Protein AF-A0A812QPE8-F1 (afdb_monomer_lite)

InterPro domains:
  IPR000868 Isochorismatase-like domain [PF00857] (102-153)
  IPR002048 EF-hand domain [PF13499] (469-527)
  IPR002048 EF-hand domain [PS50222] (463-498)
  IPR002048 EF-hand domain [PS50222] (499-534)
  IPR002048 EF-hand domain [SM00054] (467-495)
  IPR002048 EF-hand domain [SM00054] (503-531)
  IPR002048 EF-hand domain [cd00051] (467-528)
  IPR011992 EF-hand domain pair [SSF47473] (468-528)
  IPR018247 EF-Hand 1, calcium-binding site [PS00018] (476-488)
  IPR018247 EF-Hand 1, calcium-binding site [PS00018] (512-524)
  IPR036380 Isochorismatase-like superfamily [G3DSA:3.40.50.850] (13-191)
  IPR036380 Isochorismatase-like superfamily [SSF52499] (76-190)

pLDDT: mean 73.06, std 16.5, range [29.86, 97.25]

Radius of gyration: 27.33 Å; chains: 1; bounding box: 61×78×73 Å

Structure (mmCIF, N/CA/C/O backbone):
data_AF-A0A812QPE8-F1
#
_entry.id   AF-A0A812QPE8-F1
#
loop_
_atom_site.group_PDB
_atom_site.id
_atom_site.type_symbol
_atom_site.label_atom_id
_atom_site.label_alt_id
_atom_site.label_comp_id
_atom_site.label_asym_id
_atom_site.label_entity_id
_atom_site.label_seq_id
_atom_site.pdbx_PDB_ins_code
_atom_site.Cartn_x
_atom_site.Cartn_y
_atom_site.Cartn_z
_atom_site.occupancy
_atom_site.B_iso_or_equiv
_atom_site.auth_seq_id
_atom_site.auth_comp_id
_atom_site.auth_asym_id
_atom_site.auth_atom_id
_atom_site.pdbx_PDB_model_num
ATOM 1 N N . MET A 1 1 ? -19.738 13.451 4.441 1.00 31.73 1 MET A N 1
ATOM 2 C CA . MET A 1 1 ? -18.990 12.247 4.008 1.00 31.73 1 MET A CA 1
ATOM 3 C C . MET A 1 1 ? -19.493 11.070 4.833 1.00 31.73 1 MET A C 1
ATOM 5 O O . MET A 1 1 ? -19.697 11.268 6.021 1.00 31.73 1 MET A O 1
ATOM 9 N N . GLY A 1 2 ? -19.751 9.904 4.233 1.00 41.72 2 GLY A N 1
ATOM 10 C CA . GLY A 1 2 ? -20.103 8.690 4.986 1.00 41.72 2 GLY A CA 1
ATOM 11 C C . GLY A 1 2 ? -18.862 8.033 5.598 1.00 41.72 2 GLY A C 1
ATOM 12 O O . GLY A 1 2 ? -17.766 8.157 5.050 1.00 41.72 2 GLY A O 1
ATOM 13 N N . SER A 1 3 ? -19.020 7.370 6.741 1.00 57.75 3 SER A N 1
ATOM 14 C CA . SER A 1 3 ? -17.972 6.574 7.385 1.00 57.75 3 SER A CA 1
ATOM 15 C C . SER A 1 3 ? -17.759 5.267 6.615 1.00 57.75 3 SER A C 1
ATOM 17 O O . SER A 1 3 ? -18.631 4.403 6.630 1.00 57.75 3 SER A O 1
ATOM 19 N N . PHE A 1 4 ? -16.612 5.109 5.953 1.00 65.38 4 PHE A N 1
ATOM 20 C CA . PHE A 1 4 ? -16.235 3.837 5.327 1.00 65.38 4 PHE A CA 1
ATOM 21 C C . PHE A 1 4 ? -15.547 2.934 6.352 1.00 65.38 4 PHE A C 1
ATOM 23 O O . PHE A 1 4 ? -14.634 3.376 7.056 1.00 65.38 4 PHE A O 1
ATOM 30 N N . PHE A 1 5 ? -15.954 1.669 6.421 1.00 69.00 5 PHE A N 1
ATOM 31 C CA . PHE A 1 5 ? -15.230 0.666 7.189 1.00 69.00 5 PHE A CA 1
ATOM 32 C C . PHE A 1 5 ? -13.876 0.359 6.553 1.00 69.00 5 PHE A C 1
ATOM 34 O O . PHE A 1 5 ? -13.670 0.483 5.346 1.00 69.00 5 PHE A O 1
ATOM 41 N N . TYR A 1 6 ? -12.951 -0.108 7.387 1.00 66.12 6 TYR A N 1
ATOM 42 C CA . TYR A 1 6 ? -11.763 -0.794 6.902 1.00 66.12 6 TYR A CA 1
ATOM 43 C C . TYR A 1 6 ? -12.184 -2.032 6.091 1.00 66.12 6 TYR A C 1
ATOM 45 O O . TYR A 1 6 ? -12.990 -2.827 6.567 1.00 66.12 6 TYR A O 1
ATOM 53 N N . GLU A 1 7 ? -11.660 -2.199 4.875 1.00 66.38 7 GLU A N 1
ATOM 54 C CA . GLU A 1 7 ? -12.183 -3.177 3.903 1.00 66.38 7 GLU A CA 1
ATOM 55 C C . GLU A 1 7 ? -12.268 -4.629 4.424 1.00 66.38 7 GLU A C 1
ATOM 57 O O . GLU A 1 7 ? -13.293 -5.279 4.204 1.00 66.38 7 GLU A O 1
ATOM 62 N N . PRO A 1 8 ? -11.285 -5.156 5.184 1.00 65.88 8 PRO A N 1
ATOM 63 C CA . PRO A 1 8 ? -11.426 -6.462 5.831 1.00 65.88 8 PRO A CA 1
ATOM 64 C C . PRO A 1 8 ? -12.621 -6.557 6.788 1.00 65.88 8 PRO A C 1
ATOM 66 O O . PRO A 1 8 ? -13.327 -7.563 6.784 1.00 65.88 8 PRO A O 1
ATOM 69 N N . ILE A 1 9 ? -12.898 -5.502 7.561 1.00 75.31 9 ILE A N 1
ATOM 70 C CA . ILE A 1 9 ? -14.067 -5.430 8.448 1.00 75.31 9 ILE A CA 1
ATOM 71 C C . ILE A 1 9 ? -15.348 -5.388 7.615 1.00 75.31 9 ILE A C 1
ATOM 73 O O . ILE A 1 9 ? -16.274 -6.147 7.895 1.00 75.31 9 ILE A O 1
ATOM 77 N N . ALA A 1 10 ? -15.382 -4.572 6.556 1.00 73.12 10 ALA A N 1
ATOM 78 C CA . ALA A 1 10 ? -16.519 -4.500 5.640 1.00 73.12 10 ALA A CA 1
ATOM 79 C C . ALA A 1 10 ? -16.826 -5.871 5.014 1.00 73.12 10 ALA A C 1
ATOM 81 O O . ALA A 1 10 ? -17.974 -6.309 5.012 1.00 73.12 10 ALA A O 1
ATOM 82 N N . THR A 1 11 ? -15.791 -6.590 4.574 1.00 69.69 11 THR A N 1
ATOM 83 C CA . THR A 1 11 ? -15.897 -7.935 3.989 1.00 69.69 11 THR A CA 1
ATOM 84 C C . THR A 1 11 ? -16.427 -8.953 5.003 1.00 69.69 11 THR A C 1
ATOM 86 O O . THR A 1 11 ? -17.322 -9.745 4.691 1.00 69.69 11 THR A O 1
ATOM 89 N N . CYS A 1 12 ? -15.916 -8.933 6.240 1.00 75.31 12 CYS A N 1
ATOM 90 C CA . CYS A 1 12 ? -16.421 -9.782 7.321 1.00 75.31 12 CYS A CA 1
ATOM 91 C C . CYS A 1 12 ? -17.899 -9.494 7.607 1.00 75.31 12 CYS A C 1
ATOM 93 O O . CYS A 1 12 ? -18.705 -10.420 7.663 1.00 75.31 12 CYS A O 1
ATOM 95 N N . ILE A 1 13 ? -18.272 -8.220 7.722 1.00 77.44 13 ILE A N 1
ATOM 96 C CA . ILE A 1 13 ? -19.653 -7.783 7.946 1.00 77.44 13 ILE A CA 1
ATOM 97 C C . ILE A 1 13 ? -20.572 -8.230 6.802 1.00 77.44 13 ILE A C 1
ATOM 99 O O . ILE A 1 13 ? -21.637 -8.790 7.051 1.00 77.44 13 ILE A O 1
ATOM 103 N N . GLN A 1 14 ? -20.165 -8.030 5.548 1.00 78.19 14 GLN A N 1
ATOM 104 C CA . GLN A 1 14 ? -20.921 -8.471 4.374 1.00 78.19 14 GLN A CA 1
ATOM 105 C C . GLN A 1 14 ? -21.141 -9.982 4.381 1.00 78.19 14 GLN A C 1
ATOM 107 O O . GLN A 1 14 ? -22.241 -10.443 4.089 1.00 78.19 14 GLN A O 1
ATOM 112 N N . THR A 1 15 ? -20.119 -10.746 4.768 1.00 76.06 15 THR A N 1
ATOM 113 C CA . THR A 1 15 ? -20.220 -12.202 4.914 1.00 76.06 15 THR A CA 1
ATOM 114 C C . THR A 1 15 ? -21.250 -12.566 5.987 1.00 76.06 15 THR A C 1
ATOM 116 O O . THR A 1 15 ? -22.116 -13.407 5.746 1.00 76.06 15 THR A O 1
ATOM 119 N N . LEU A 1 16 ? -21.210 -11.889 7.139 1.00 75.88 16 LEU A N 1
ATOM 120 C CA . LEU A 1 16 ? -22.122 -12.099 8.270 1.00 75.88 16 LEU A CA 1
ATOM 121 C C . LEU A 1 16 ? -23.575 -11.678 7.985 1.00 75.88 16 LEU A C 1
ATOM 123 O O . LEU A 1 16 ? -24.484 -12.244 8.588 1.00 75.88 16 LEU A O 1
ATOM 127 N N . TYR A 1 17 ? -23.802 -10.719 7.082 1.00 75.69 17 TYR A N 1
ATOM 128 C CA . TYR A 1 17 ? -25.138 -10.246 6.687 1.00 75.69 17 TYR A CA 1
ATOM 129 C C . TYR A 1 17 ? -25.622 -10.764 5.324 1.00 75.69 17 TYR A C 1
ATOM 131 O O . TYR A 1 17 ? -26.704 -10.371 4.877 1.00 75.69 17 TYR A O 1
ATOM 139 N N . SER A 1 18 ? -24.848 -11.620 4.651 1.00 74.25 18 SER A N 1
ATOM 140 C CA . SER A 1 18 ? -25.260 -12.233 3.384 1.00 74.25 18 SER A CA 1
ATOM 141 C C . SER A 1 18 ? -26.537 -13.069 3.563 1.00 74.25 18 SER A C 1
ATOM 143 O O . SER A 1 18 ? -26.845 -13.514 4.667 1.00 74.25 18 SER A O 1
ATOM 145 N N . GLY A 1 19 ? -27.329 -13.228 2.496 1.00 64.06 19 GLY A N 1
ATOM 146 C CA . GLY A 1 19 ? -28.709 -13.739 2.571 1.00 64.06 19 GLY A CA 1
ATOM 147 C C . GLY A 1 19 ? -28.874 -15.078 3.299 1.00 64.06 19 GLY A C 1
ATOM 148 O O . GLY A 1 19 ? -29.858 -15.246 4.015 1.00 64.06 19 GLY A O 1
ATOM 149 N N . ASP A 1 20 ? -27.876 -15.958 3.194 1.00 67.50 20 ASP A N 1
ATOM 150 C CA . ASP A 1 20 ? -27.860 -17.289 3.814 1.00 67.50 20 ASP A CA 1
ATOM 151 C C . ASP A 1 20 ? -26.994 -17.350 5.090 1.00 67.50 20 ASP A C 1
ATOM 153 O O . ASP A 1 20 ? -26.678 -18.432 5.589 1.00 67.50 20 ASP A O 1
ATOM 157 N N . ALA A 1 21 ? -26.559 -16.203 5.623 1.00 67.44 21 ALA A N 1
ATOM 158 C CA . ALA A 1 21 ? -25.632 -16.160 6.745 1.00 67.44 21 ALA A CA 1
ATOM 159 C C . ALA A 1 21 ? -26.309 -16.606 8.059 1.00 67.44 21 ALA A C 1
ATOM 161 O O . ALA A 1 21 ? -27.240 -15.948 8.536 1.00 67.44 21 ALA A O 1
ATOM 162 N N . PRO A 1 22 ? -25.797 -17.655 8.731 1.00 66.38 22 PRO A N 1
ATOM 163 C CA . PRO A 1 22 ? -26.442 -18.238 9.913 1.00 66.38 22 PRO A CA 1
ATOM 164 C C . PRO A 1 22 ? -26.480 -17.322 11.150 1.00 66.38 22 PRO A C 1
ATOM 166 O O . PRO A 1 22 ? -27.176 -17.620 12.120 1.00 66.38 22 PRO A O 1
ATOM 169 N N . TYR A 1 23 ? -25.743 -16.207 11.134 1.00 70.62 23 TYR A N 1
ATOM 170 C CA . TYR A 1 23 ? -25.590 -15.295 12.275 1.00 70.62 23 TYR A CA 1
ATOM 171 C C . TYR A 1 23 ? -26.114 -13.883 12.002 1.00 70.62 23 TYR A C 1
ATOM 173 O O . TYR A 1 23 ? -25.868 -12.986 12.806 1.00 70.62 23 TYR A O 1
ATOM 181 N N . ARG A 1 24 ? -26.854 -13.679 10.905 1.00 70.56 24 ARG A N 1
ATOM 182 C CA . ARG A 1 24 ? -27.363 -12.366 10.479 1.00 70.56 24 ARG A CA 1
ATOM 183 C C . ARG A 1 24 ? -28.093 -11.604 11.592 1.00 70.56 24 ARG A C 1
ATOM 185 O O . ARG A 1 24 ? -27.892 -10.404 11.756 1.00 70.56 24 ARG A O 1
ATOM 192 N N . ASP A 1 25 ? -28.902 -12.304 12.384 1.00 72.44 25 ASP A N 1
ATOM 193 C CA . ASP A 1 25 ? -29.672 -11.708 13.485 1.00 72.44 25 ASP A CA 1
ATOM 194 C C . ASP A 1 25 ? -28.896 -11.625 14.810 1.00 72.44 25 ASP A C 1
ATOM 196 O O . ASP A 1 25 ? -29.347 -10.980 15.756 1.00 72.44 25 ASP A O 1
ATOM 200 N N . GLN A 1 26 ? -27.717 -12.250 14.878 1.00 72.75 26 GLN A N 1
ATOM 201 C CA . GLN A 1 26 ? -26.862 -12.326 16.069 1.00 72.75 26 GLN A CA 1
ATOM 202 C C . GLN A 1 26 ? -25.726 -11.294 16.063 1.00 72.75 26 GLN A C 1
ATOM 204 O O . GLN A 1 26 ? -25.024 -11.149 17.062 1.00 72.75 26 GLN A O 1
ATOM 209 N N . VAL A 1 27 ? -25.524 -10.592 14.947 1.00 76.69 27 VAL A N 1
ATOM 210 C CA . VAL A 1 27 ? -24.497 -9.558 14.789 1.00 76.69 27 VAL A CA 1
ATOM 211 C C . VAL A 1 27 ? -25.180 -8.203 14.697 1.00 76.69 27 VAL A C 1
ATOM 213 O O . VAL A 1 27 ? -26.180 -8.056 13.994 1.00 76.69 27 VAL A O 1
ATOM 216 N N . LYS A 1 28 ? -24.643 -7.216 15.420 1.00 76.81 28 LYS A N 1
ATOM 217 C CA . LYS A 1 28 ? -25.043 -5.811 15.316 1.00 76.81 28 LYS A CA 1
ATOM 218 C C . LYS A 1 28 ? -23.824 -4.911 15.313 1.00 76.81 28 LYS A C 1
ATOM 220 O O . LYS A 1 28 ? -22.823 -5.196 15.967 1.00 76.81 28 LYS A O 1
ATOM 225 N N . ILE A 1 29 ? -23.943 -3.830 14.554 1.00 77.81 29 ILE A N 1
ATOM 226 C CA . ILE A 1 29 ? -22.917 -2.807 14.420 1.00 77.81 29 ILE A CA 1
ATOM 227 C C . ILE A 1 29 ? -23.376 -1.587 15.192 1.00 77.81 29 ILE A C 1
ATOM 229 O O . ILE A 1 29 ? -24.467 -1.070 14.964 1.00 77.81 29 ILE A O 1
ATOM 233 N N . ALA A 1 30 ? -22.502 -1.148 16.082 1.00 75.56 30 ALA A N 1
ATOM 234 C CA . ALA A 1 30 ? -22.674 0.022 16.908 1.00 75.56 30 ALA A CA 1
ATOM 235 C C . ALA A 1 30 ? -21.594 1.032 16.535 1.00 75.56 30 ALA A C 1
ATOM 237 O O . ALA A 1 30 ? -20.405 0.711 16.589 1.00 75.56 30 ALA A O 1
ATOM 238 N N . PHE A 1 31 ? -21.996 2.250 16.197 1.00 74.25 31 PHE A N 1
ATOM 239 C CA . PHE A 1 31 ? -21.082 3.378 16.114 1.00 74.25 31 PHE A CA 1
ATOM 240 C C . PHE A 1 31 ? -21.168 4.210 17.383 1.00 74.25 31 PHE A C 1
ATOM 242 O O . PHE A 1 31 ? -22.233 4.362 17.985 1.00 74.25 31 PHE A O 1
ATOM 249 N N . LYS A 1 32 ? -20.025 4.771 17.766 1.00 72.69 32 LYS A N 1
ATOM 250 C CA . LYS A 1 32 ? -19.927 5.731 18.853 1.00 72.69 32 LYS A CA 1
ATOM 251 C C . LYS A 1 32 ? -19.992 7.148 18.276 1.00 72.69 32 LYS A C 1
ATOM 253 O O . LYS A 1 32 ? -19.120 7.520 17.494 1.00 72.69 32 LYS A O 1
ATOM 258 N N . GLY A 1 33 ? -21.004 7.924 18.662 1.00 63.94 33 GLY A N 1
ATOM 259 C CA . GLY A 1 33 ? -21.021 9.377 18.452 1.00 63.94 33 GLY A CA 1
ATOM 260 C C . GLY A 1 33 ? -20.259 10.131 19.549 1.00 63.94 33 GLY A C 1
ATOM 261 O O . GLY A 1 33 ? -20.003 9.571 20.610 1.00 63.94 33 GLY A O 1
ATOM 262 N N . PHE A 1 34 ? -19.925 11.399 19.318 1.00 61.34 34 PHE A N 1
ATOM 263 C CA . PHE A 1 34 ? -19.435 12.319 20.353 1.00 61.34 34 PHE A CA 1
ATOM 264 C C . PHE A 1 34 ? -20.413 13.486 20.481 1.00 61.34 34 PHE A C 1
ATOM 266 O O . PHE A 1 34 ? -21.035 13.868 19.488 1.00 61.34 34 PHE A O 1
ATOM 273 N N . HIS A 1 35 ? -20.544 14.028 21.689 1.00 58.78 35 HIS A N 1
ATOM 274 C CA . HIS A 1 35 ? -21.225 15.298 21.920 1.00 58.78 35 HIS A CA 1
ATOM 275 C C . HIS A 1 35 ? -20.173 16.401 22.011 1.00 58.78 35 HIS A C 1
ATOM 277 O O . HIS A 1 35 ? -19.101 16.162 22.561 1.00 58.78 35 HIS A O 1
ATOM 283 N N . GLU A 1 36 ? -20.477 17.586 21.489 1.00 57.19 36 GLU A N 1
ATOM 284 C CA . GLU A 1 36 ? -19.547 18.723 21.468 1.00 57.19 36 GLU A CA 1
ATOM 285 C C . GLU A 1 36 ? -19.144 19.201 22.871 1.00 57.19 36 GLU A C 1
ATOM 287 O O . GLU A 1 36 ? -17.994 19.564 23.086 1.00 57.19 36 GLU A O 1
ATOM 292 N N . ASP A 1 37 ? -20.048 19.076 23.843 1.00 53.53 37 ASP A N 1
ATOM 293 C CA . ASP A 1 37 ? -19.798 19.481 25.235 1.00 53.53 37 ASP A CA 1
ATOM 294 C C . ASP A 1 37 ? -19.241 18.372 26.154 1.00 53.53 37 ASP A C 1
ATOM 296 O O . ASP A 1 37 ? -19.155 18.573 27.368 1.00 53.53 37 ASP A O 1
ATOM 300 N N . VAL A 1 38 ? -18.923 17.173 25.633 1.00 57.66 38 VAL A N 1
ATOM 301 C CA . VAL A 1 38 ? -18.543 16.013 26.470 1.00 57.66 38 VAL A CA 1
ATOM 302 C C . VAL A 1 38 ? -17.314 15.266 25.949 1.00 57.66 38 VAL A C 1
ATOM 304 O O . VAL A 1 38 ? -17.390 14.507 24.979 1.00 57.66 38 VAL A O 1
ATOM 307 N N . ASP A 1 39 ? -16.219 15.343 26.708 1.00 57.06 39 ASP A N 1
ATOM 308 C CA . ASP A 1 39 ? -15.014 14.538 26.494 1.00 57.06 39 ASP A CA 1
ATOM 309 C C . ASP A 1 39 ? -15.201 13.096 26.998 1.00 57.06 39 ASP A C 1
ATOM 311 O O . ASP A 1 39 ? -15.055 12.784 28.181 1.00 57.06 39 ASP A O 1
ATOM 315 N N . SER A 1 40 ? -15.517 12.174 26.085 1.00 63.84 40 SER A N 1
ATOM 316 C CA . SER A 1 40 ? -15.690 10.747 26.390 1.00 63.84 40 SER A CA 1
ATOM 317 C C . SER A 1 40 ? -14.908 9.878 25.409 1.00 63.84 40 SER A C 1
ATOM 319 O O . SER A 1 40 ? -15.214 9.864 24.219 1.00 63.84 40 SER A O 1
ATOM 321 N N . PHE A 1 41 ? -13.949 9.075 25.889 1.00 71.69 41 PHE A N 1
ATOM 322 C CA . PHE A 1 41 ? -13.137 8.179 25.043 1.00 71.69 41 PHE A CA 1
ATOM 323 C C . PHE A 1 41 ? -13.689 6.742 24.980 1.00 71.69 41 PHE A C 1
ATOM 325 O O . PHE A 1 41 ? -13.834 6.194 23.886 1.00 71.69 41 PHE A O 1
ATOM 332 N N . GLY A 1 42 ? -14.157 6.164 26.090 1.00 74.25 42 GLY A N 1
ATOM 333 C CA . GLY A 1 42 ? -14.845 4.860 26.114 1.00 74.25 42 GLY A CA 1
ATOM 334 C C . GLY A 1 42 ? -16.326 4.883 25.687 1.00 74.25 42 GLY A C 1
ATOM 335 O O . GLY A 1 42 ? -16.985 5.916 25.750 1.00 74.25 42 GLY A O 1
ATOM 336 N N . SER A 1 43 ? -16.865 3.738 25.248 1.00 76.12 43 SER A N 1
ATOM 337 C CA . SER A 1 43 ? -18.308 3.545 24.951 1.00 76.12 43 SER A CA 1
ATOM 338 C C . SER A 1 43 ? -19.100 2.934 26.120 1.00 76.12 43 SER A C 1
ATOM 340 O O . SER A 1 43 ? -20.322 2.817 26.051 1.00 76.12 43 SER A O 1
ATOM 342 N N . PHE A 1 44 ? -18.405 2.535 27.189 1.00 77.69 44 PHE A N 1
ATOM 343 C CA . PHE A 1 44 ? -18.973 2.067 28.458 1.00 77.69 44 PHE A CA 1
ATOM 344 C C . PHE A 1 44 ? -18.508 2.984 29.595 1.00 77.69 44 PHE A C 1
ATOM 346 O O . PHE A 1 44 ? -17.452 3.609 29.475 1.00 77.69 44 PHE A O 1
ATOM 353 N N . GLY A 1 45 ? -19.278 3.030 30.687 1.00 71.38 45 GLY A N 1
ATOM 354 C CA . GLY A 1 45 ? -18.970 3.830 31.879 1.00 71.38 45 GLY A CA 1
ATOM 355 C C . GLY A 1 45 ? -17.626 3.480 32.528 1.00 71.38 45 GLY A C 1
ATOM 356 O O . GLY A 1 45 ? -17.206 2.323 32.496 1.00 71.38 45 GLY A O 1
ATOM 357 N N . TYR A 1 46 ? -16.968 4.480 33.120 1.00 71.50 46 TYR A N 1
ATOM 358 C CA . TYR A 1 46 ? -15.708 4.303 33.850 1.00 71.50 46 TYR A CA 1
ATOM 359 C C . TYR A 1 46 ? -16.022 3.897 35.301 1.00 71.50 46 TYR A C 1
ATOM 361 O O . TYR A 1 46 ? -16.907 4.496 35.912 1.00 71.50 46 TYR A O 1
ATOM 369 N N . PRO A 1 47 ? -15.342 2.880 35.858 1.00 62.28 47 PRO A N 1
ATOM 370 C CA . PRO A 1 47 ? -15.686 2.313 37.165 1.00 62.28 47 PRO A CA 1
ATOM 371 C C . PRO A 1 47 ? -15.270 3.173 38.373 1.00 62.28 47 PRO A C 1
ATOM 373 O O . PRO A 1 47 ? -15.948 3.112 39.395 1.00 62.28 47 PRO A O 1
ATOM 376 N N . ASP A 1 48 ? -14.195 3.966 38.262 1.00 56.62 48 ASP A N 1
ATOM 377 C CA . ASP A 1 48 ? -13.488 4.555 39.416 1.00 56.62 48 ASP A CA 1
ATOM 378 C C . ASP A 1 48 ? -13.513 6.096 39.478 1.00 56.62 48 ASP A C 1
ATOM 380 O O . ASP A 1 48 ? -12.735 6.691 40.220 1.00 56.62 48 ASP A O 1
ATOM 384 N N . GLU A 1 49 ? -14.374 6.778 38.716 1.00 53.09 49 GLU A N 1
ATOM 385 C CA . GLU A 1 49 ? -14.450 8.247 38.763 1.00 53.09 49 GLU A CA 1
ATOM 386 C C . GLU A 1 49 ? -15.576 8.704 39.716 1.00 53.09 49 GLU A C 1
ATOM 388 O O . GLU A 1 49 ? -16.761 8.559 39.390 1.00 53.09 49 GLU A O 1
ATOM 393 N N . PRO A 1 50 ? -15.248 9.231 40.920 1.00 44.94 50 PRO A N 1
ATOM 394 C CA . PRO A 1 50 ? -16.240 9.768 41.836 1.00 44.94 50 PRO A CA 1
ATOM 395 C C . PRO A 1 50 ? -16.783 11.061 41.236 1.00 44.94 50 PRO A C 1
ATOM 397 O O . PRO A 1 50 ? -16.158 12.111 41.310 1.00 44.94 50 PRO A O 1
ATOM 400 N N . SER A 1 51 ? -17.985 10.969 40.672 1.00 45.09 51 SER A N 1
ATOM 401 C CA . SER A 1 51 ? -18.733 12.040 40.014 1.00 45.09 51 SER A CA 1
ATOM 402 C C . SER A 1 51 ? -18.068 12.594 38.738 1.00 45.09 51 SER A C 1
ATOM 404 O O . SER A 1 51 ? -16.961 13.111 38.708 1.00 45.09 51 SER A O 1
ATOM 406 N N . SER A 1 52 ? -18.821 12.472 37.657 1.00 46.84 52 SER A N 1
ATOM 407 C CA . SER A 1 52 ? -18.539 12.707 36.241 1.00 46.84 52 SER A CA 1
ATOM 408 C C . SER A 1 52 ? -18.200 14.156 35.823 1.00 46.84 52 SER A C 1
ATOM 410 O O . SER A 1 52 ? -18.500 14.531 34.693 1.00 46.84 52 SER A O 1
ATOM 412 N N . TRP A 1 53 ? -17.634 14.999 36.698 1.00 43.69 53 TRP A N 1
ATOM 413 C CA . TRP A 1 53 ? -17.590 16.463 36.505 1.00 43.69 53 TRP A CA 1
ATOM 414 C C . TRP A 1 53 ? -16.213 17.068 36.193 1.00 43.69 53 TRP A C 1
ATOM 416 O O . TRP A 1 53 ? -16.170 18.080 35.504 1.00 43.69 53 TRP A O 1
ATOM 426 N N . GLU A 1 54 ? -15.088 16.479 36.616 1.00 42.41 54 GLU A N 1
ATOM 427 C CA . GLU A 1 54 ? -13.762 17.118 36.437 1.00 42.41 54 GLU A CA 1
ATOM 428 C C . GLU A 1 54 ? -13.288 17.203 34.971 1.00 42.41 54 GLU A C 1
ATOM 430 O O . GLU A 1 54 ? -12.372 17.965 34.668 1.00 42.41 54 GLU A O 1
ATOM 435 N N . ARG A 1 55 ? -13.918 16.464 34.043 1.00 43.94 55 ARG A N 1
ATOM 436 C CA . ARG A 1 55 ? -13.618 16.512 32.595 1.00 43.94 55 ARG A CA 1
ATOM 437 C C . ARG A 1 55 ? -14.665 17.245 31.741 1.00 43.94 55 ARG A C 1
ATOM 439 O O . ARG A 1 55 ? -14.474 17.357 30.538 1.00 43.94 55 ARG A O 1
ATOM 446 N N . LEU A 1 56 ? -15.757 17.746 32.326 1.00 46.38 56 LEU A N 1
ATOM 447 C CA . LEU A 1 56 ? -16.781 18.533 31.621 1.00 46.38 56 LEU A CA 1
ATOM 448 C C . LEU A 1 56 ? -16.479 20.027 31.798 1.00 46.38 56 LEU A C 1
ATOM 450 O O . LEU A 1 56 ? -17.064 20.684 32.652 1.00 46.38 56 LEU A O 1
ATOM 454 N N . SER A 1 57 ? -15.540 20.580 31.032 1.00 43.03 57 SER A N 1
ATOM 455 C CA . SER A 1 57 ? -15.103 21.975 31.217 1.00 43.03 57 SER A CA 1
ATOM 456 C C . SER A 1 57 ? -15.992 23.038 30.558 1.00 43.03 57 SER A C 1
ATOM 458 O O . SER A 1 57 ? -15.634 24.213 30.614 1.00 43.03 57 SER A O 1
ATOM 460 N N . HIS A 1 58 ? -17.114 22.673 29.922 1.00 44.09 58 HIS A N 1
ATOM 461 C CA . HIS A 1 58 ? -17.888 23.614 29.092 1.00 44.09 58 HIS A CA 1
ATOM 462 C C . HIS A 1 58 ? -19.359 23.829 29.482 1.00 44.09 58 HIS A C 1
ATOM 464 O O . HIS A 1 58 ? -19.969 24.762 28.969 1.00 44.09 58 HIS A O 1
ATOM 470 N N . ALA A 1 59 ? -19.932 23.053 30.407 1.00 43.19 59 ALA A N 1
ATOM 471 C CA . ALA A 1 59 ? -21.307 23.284 30.861 1.00 43.19 59 ALA A CA 1
ATOM 472 C C . ALA A 1 59 ? -21.319 24.161 32.125 1.00 43.19 59 ALA A C 1
ATOM 474 O O . ALA A 1 59 ? -20.885 23.722 33.189 1.00 43.19 59 ALA A O 1
ATOM 475 N N . GLU A 1 60 ? -21.820 25.395 32.015 1.00 44.44 60 GLU A N 1
ATOM 476 C CA . GLU A 1 60 ? -21.820 26.367 33.121 1.00 44.44 60 GLU A CA 1
ATOM 477 C C . GLU A 1 60 ? -22.825 26.047 34.248 1.00 44.44 60 GLU A C 1
ATOM 479 O O . GLU A 1 60 ? -22.644 26.555 35.354 1.00 44.44 60 GLU A O 1
ATOM 484 N N . GLU A 1 61 ? -23.832 25.175 34.054 1.00 44.44 61 GLU A N 1
ATOM 485 C CA . GLU A 1 61 ? -24.816 24.876 35.112 1.00 44.44 61 GLU A CA 1
ATOM 486 C C . GLU A 1 61 ? -25.217 23.385 35.292 1.00 44.44 61 GLU A C 1
ATOM 488 O O . GLU A 1 61 ? -25.581 22.704 34.332 1.00 44.44 61 GLU A O 1
ATOM 493 N N . PRO A 1 62 ? -25.286 22.869 36.545 1.00 40.28 62 PRO A N 1
ATOM 494 C CA . PRO A 1 62 ? -25.608 21.462 36.859 1.00 40.28 62 PRO A CA 1
ATOM 495 C C . PRO A 1 62 ? -27.036 20.977 36.532 1.00 40.28 62 PRO A C 1
ATOM 497 O O . PRO A 1 62 ? -27.303 19.770 36.616 1.00 40.28 62 PRO A O 1
ATOM 500 N N . ASN A 1 63 ? -27.971 21.891 36.240 1.00 41.47 63 ASN A N 1
ATOM 501 C CA . ASN A 1 63 ? -29.415 21.616 36.213 1.00 41.47 63 ASN A CA 1
ATOM 502 C C . ASN A 1 63 ? -30.057 21.606 34.817 1.00 41.47 63 ASN A C 1
ATOM 504 O O . ASN A 1 63 ? -31.208 21.180 34.694 1.00 41.47 63 ASN A O 1
ATOM 508 N N . GLU A 1 64 ? -29.329 21.927 33.749 1.00 45.66 64 GLU A N 1
ATOM 509 C CA . GLU A 1 64 ? -29.798 21.727 32.370 1.00 45.66 64 GLU A CA 1
ATOM 510 C C . GLU A 1 64 ? -29.484 20.312 31.863 1.00 45.66 64 GLU A C 1
ATOM 512 O O . GLU A 1 64 ? -29.000 20.093 30.757 1.00 45.66 64 GLU A O 1
ATOM 517 N N . ARG A 1 65 ? -29.817 19.291 32.664 1.00 53.22 65 ARG A N 1
ATOM 518 C CA . ARG A 1 65 ? -29.746 17.872 32.263 1.00 53.22 65 ARG A CA 1
ATOM 519 C C . ARG A 1 65 ? -30.843 17.527 31.252 1.00 53.22 65 ARG A C 1
ATOM 521 O O . ARG A 1 65 ? -31.577 16.561 31.454 1.00 53.22 65 ARG A O 1
ATOM 528 N N . LYS A 1 66 ? -31.064 18.365 30.241 1.00 48.16 66 LYS A N 1
ATOM 529 C CA . LYS A 1 66 ? -32.175 18.283 29.298 1.00 48.16 66 LYS A CA 1
ATOM 530 C C . LYS A 1 66 ? -31.778 18.837 27.931 1.00 48.16 66 LYS A C 1
ATOM 532 O O . LYS A 1 66 ? -32.012 20.005 27.658 1.00 48.16 66 LYS A O 1
ATOM 537 N N . LEU A 1 67 ? -31.331 17.976 27.018 1.00 42.38 67 LEU A N 1
ATOM 538 C CA . LEU A 1 67 ? -31.319 18.327 25.594 1.00 42.38 67 LEU A CA 1
ATOM 539 C C . LEU A 1 67 ? -32.762 18.232 25.076 1.00 42.38 67 LEU A C 1
ATOM 541 O O . LEU A 1 67 ? -33.357 17.151 25.108 1.00 42.38 67 LEU A O 1
ATOM 545 N N . HIS A 1 68 ? -33.369 19.357 24.684 1.00 45.78 68 HIS A N 1
ATOM 546 C CA . HIS A 1 68 ? -34.789 19.430 24.292 1.00 45.78 68 HIS A CA 1
ATOM 547 C C . HIS A 1 68 ? -35.757 18.765 25.296 1.00 45.78 68 HIS A C 1
ATOM 549 O O . HIS A 1 68 ? -36.745 18.143 24.907 1.00 45.78 68 HIS A O 1
ATOM 555 N N . GLY A 1 69 ? -35.471 18.858 26.599 1.00 44.25 69 GLY A N 1
ATOM 556 C CA . GLY A 1 69 ? -36.330 18.294 27.646 1.00 44.25 69 GLY A CA 1
ATOM 557 C C . GLY A 1 69 ? -35.920 16.920 28.201 1.00 44.25 69 GLY A C 1
ATOM 558 O O . GLY A 1 69 ? -36.615 16.429 29.093 1.00 44.25 69 GLY A O 1
ATOM 559 N N . TYR A 1 70 ? -34.815 16.310 27.743 1.00 44.69 70 TYR A N 1
ATOM 560 C CA . TYR A 1 70 ? -34.469 14.910 28.058 1.00 44.69 70 TYR A CA 1
ATOM 561 C C . TYR A 1 70 ? -33.089 14.688 28.701 1.00 44.69 70 TYR A C 1
ATOM 563 O O . TYR A 1 70 ? -32.091 15.246 28.257 1.00 44.69 70 TYR A O 1
ATOM 571 N N . THR A 1 71 ? -33.040 13.810 29.708 1.00 49.19 71 THR A N 1
ATOM 572 C CA . THR A 1 71 ? -31.855 13.520 30.537 1.00 49.19 71 THR A CA 1
ATOM 573 C C . THR A 1 71 ? -30.721 12.834 29.776 1.00 49.19 71 THR A C 1
ATOM 575 O O . THR A 1 71 ? -30.918 11.768 29.197 1.00 49.19 71 THR A O 1
ATOM 578 N N . LEU A 1 72 ? -29.539 13.461 29.792 1.00 49.25 72 LEU A N 1
ATOM 579 C CA . LEU A 1 72 ? -28.281 12.931 29.253 1.00 49.25 72 LEU A CA 1
ATOM 580 C C . LEU A 1 72 ? -27.778 11.753 30.113 1.00 49.25 72 LEU A C 1
ATOM 582 O O . LEU A 1 72 ? -28.000 11.741 31.322 1.00 49.25 72 LEU A O 1
ATOM 586 N N . ALA A 1 73 ? -27.129 10.755 29.501 1.00 49.81 73 ALA A N 1
ATOM 587 C CA . ALA A 1 73 ? -26.579 9.597 30.216 1.00 49.81 73 ALA A CA 1
ATOM 588 C C . ALA A 1 73 ? -25.345 9.985 31.054 1.00 49.81 73 ALA A C 1
ATOM 590 O O . ALA A 1 73 ? -24.512 10.757 30.588 1.00 49.81 73 ALA A O 1
ATOM 591 N N . ASP A 1 74 ? -25.193 9.397 32.247 1.00 50.41 74 ASP A N 1
ATOM 592 C CA . ASP A 1 74 ? -24.282 9.848 33.323 1.00 50.41 74 ASP A CA 1
ATOM 593 C C . ASP A 1 74 ? -22.763 9.832 33.023 1.00 50.41 74 ASP A C 1
ATOM 595 O O . ASP A 1 74 ? -21.970 10.195 33.886 1.00 50.41 74 ASP A O 1
ATOM 599 N N . TRP A 1 75 ? -22.320 9.455 31.820 1.00 50.72 75 TRP A N 1
ATOM 600 C CA . TRP A 1 75 ? -20.899 9.536 31.434 1.00 50.72 75 TRP A CA 1
ATOM 601 C C . TRP A 1 75 ? -20.667 9.440 29.908 1.00 50.72 75 TRP A C 1
ATOM 603 O O . TRP A 1 75 ? -19.657 9.905 29.382 1.00 50.72 75 TRP A O 1
ATOM 613 N N . THR A 1 76 ? -21.610 8.874 29.148 1.00 51.66 76 THR A N 1
ATOM 614 C CA . THR A 1 76 ? -21.522 8.834 27.684 1.00 51.66 76 THR A CA 1
ATOM 615 C C . THR A 1 76 ? -22.361 9.955 27.076 1.00 51.66 76 THR A C 1
ATOM 617 O O . THR A 1 76 ? -23.529 9.755 26.752 1.00 51.66 76 THR A O 1
ATOM 620 N N . GLY A 1 77 ? -21.731 11.096 26.793 1.00 49.31 77 GLY A N 1
ATOM 621 C CA . GLY A 1 77 ? -22.205 11.994 25.727 1.00 49.31 77 GLY A CA 1
ATOM 622 C C . GLY A 1 77 ? -22.214 11.314 24.344 1.00 49.31 77 GLY A C 1
ATOM 623 O O . GLY A 1 77 ? -22.639 11.892 23.353 1.00 49.31 77 GLY A O 1
ATOM 624 N N . ALA A 1 78 ? -21.759 10.062 24.260 1.00 51.00 78 ALA A N 1
ATOM 625 C CA . ALA A 1 78 ? -21.830 9.240 23.072 1.00 51.00 78 ALA A CA 1
ATOM 626 C C . ALA A 1 78 ? -23.204 8.587 22.885 1.00 51.00 78 ALA A C 1
ATOM 628 O O . ALA A 1 78 ? -23.659 7.808 23.725 1.00 51.00 78 ALA A O 1
ATOM 629 N N . ALA A 1 79 ? -23.830 8.849 21.738 1.00 55.19 79 ALA A N 1
ATOM 630 C CA . ALA A 1 79 ? -24.994 8.103 21.279 1.00 55.19 79 ALA A CA 1
ATOM 631 C C . ALA A 1 79 ? -24.563 6.799 20.594 1.00 55.19 79 ALA A C 1
ATOM 633 O O . ALA A 1 79 ? -23.569 6.769 19.860 1.00 55.19 79 ALA A O 1
ATOM 634 N N . LEU A 1 80 ? -25.346 5.740 20.809 1.00 60.69 80 LEU A N 1
ATOM 635 C CA . LEU A 1 80 ? -25.304 4.556 19.964 1.00 60.69 80 LEU A CA 1
ATOM 636 C C . LEU A 1 80 ? -25.896 4.939 18.610 1.00 60.69 80 LEU A C 1
ATOM 638 O O . LEU A 1 80 ? -27.083 5.264 18.522 1.00 60.69 80 LEU A O 1
ATOM 642 N N . LEU A 1 81 ? -25.074 4.908 17.565 1.00 64.75 81 LEU A N 1
ATOM 643 C CA . LEU A 1 81 ? -25.578 5.069 16.214 1.00 64.75 81 LEU A CA 1
ATOM 644 C C . LEU A 1 81 ? -25.683 3.699 15.536 1.00 64.75 81 LEU A C 1
ATOM 646 O O . LEU A 1 81 ? -24.671 3.032 15.303 1.00 64.75 81 LEU A O 1
ATOM 650 N N . ASP A 1 82 ? -26.916 3.264 15.281 1.00 65.69 82 ASP A N 1
ATOM 651 C CA . ASP A 1 82 ? -27.197 2.017 14.571 1.00 65.69 82 ASP A CA 1
ATOM 652 C C . ASP A 1 82 ? -26.818 2.200 13.095 1.00 65.69 82 ASP A C 1
ATOM 654 O O . ASP A 1 82 ? -26.970 3.277 12.520 1.00 65.69 82 ASP A O 1
ATOM 658 N N . SER A 1 83 ? -26.356 1.130 12.456 1.00 67.56 83 SER A N 1
ATOM 659 C CA . SER A 1 83 ? -26.180 1.084 11.002 1.00 67.56 83 SER A CA 1
ATOM 660 C C . SER A 1 83 ? -27.101 0.037 10.379 1.00 67.56 83 SER A C 1
ATOM 662 O O . SER A 1 83 ? -27.637 -0.834 11.074 1.00 67.56 83 SER A O 1
ATOM 664 N N . SER A 1 84 ? -27.321 0.138 9.065 1.00 66.88 84 SER A N 1
ATOM 665 C CA . SER A 1 84 ? -28.137 -0.821 8.318 1.00 66.88 84 SER A CA 1
ATOM 666 C C . SER A 1 84 ? -27.580 -2.237 8.496 1.00 66.88 84 SER A C 1
ATOM 668 O O . SER A 1 84 ? -26.384 -2.481 8.362 1.00 66.88 84 SER A O 1
ATOM 670 N N . ASN A 1 85 ? -28.460 -3.205 8.767 1.00 67.69 85 ASN A N 1
ATOM 671 C CA . ASN A 1 85 ? -28.091 -4.626 8.857 1.00 67.69 85 ASN A CA 1
ATOM 672 C C . ASN A 1 85 ? -28.101 -5.308 7.474 1.00 67.69 85 ASN A C 1
ATOM 674 O O . ASN A 1 85 ? -28.396 -6.502 7.360 1.00 67.69 85 ASN A O 1
ATOM 678 N N . GLN A 1 86 ? -27.885 -4.539 6.405 1.00 72.69 86 GLN A N 1
ATOM 679 C CA . GLN A 1 86 ? -27.829 -5.039 5.037 1.00 72.69 86 GLN A CA 1
ATOM 680 C C . GLN A 1 86 ? -26.389 -5.019 4.536 1.00 72.69 86 GLN A C 1
ATOM 682 O O . GLN A 1 86 ? -25.694 -4.014 4.652 1.00 72.69 86 GLN A O 1
ATOM 687 N N . ALA A 1 87 ? -25.952 -6.118 3.918 1.00 70.25 87 ALA A N 1
ATOM 688 C CA . ALA A 1 87 ? -24.598 -6.233 3.374 1.00 70.25 87 ALA A CA 1
ATOM 689 C C . ALA A 1 87 ? -24.270 -5.137 2.336 1.00 70.25 87 ALA A C 1
ATOM 691 O O . ALA A 1 87 ? -23.139 -4.654 2.284 1.00 70.25 87 ALA A O 1
ATOM 692 N N . ALA A 1 88 ? -25.260 -4.715 1.540 1.00 71.69 88 ALA A N 1
ATOM 693 C CA . ALA A 1 88 ? -25.105 -3.651 0.544 1.00 71.69 88 ALA A CA 1
ATOM 694 C C . ALA A 1 88 ? -24.843 -2.266 1.168 1.00 71.69 88 ALA A C 1
ATOM 696 O O . ALA A 1 88 ? -24.212 -1.419 0.541 1.00 71.69 88 ALA A O 1
ATOM 697 N N . ASP A 1 89 ? -25.259 -2.074 2.419 1.00 73.94 89 ASP A N 1
ATOM 698 C CA . ASP A 1 89 ? -25.211 -0.799 3.130 1.00 73.94 89 ASP A CA 1
ATOM 699 C C . ASP A 1 89 ? -24.081 -0.755 4.161 1.00 73.94 89 ASP A C 1
ATOM 701 O O . ASP A 1 89 ? -24.084 0.098 5.043 1.00 73.94 89 ASP A O 1
ATOM 705 N N . VAL A 1 90 ? -23.101 -1.663 4.086 1.00 72.31 90 VAL A N 1
ATOM 706 C CA . VAL A 1 90 ? -22.041 -1.748 5.103 1.00 72.31 90 VAL A CA 1
ATOM 707 C C . VAL A 1 90 ? -21.311 -0.415 5.307 1.00 72.31 90 VAL A C 1
ATOM 709 O O . VAL A 1 90 ? -20.975 -0.079 6.429 1.00 72.31 90 VAL A O 1
ATOM 712 N N . ASN A 1 91 ? -21.127 0.383 4.252 1.00 74.12 91 ASN A N 1
ATOM 713 C CA . ASN A 1 91 ? -20.496 1.708 4.319 1.00 74.12 91 ASN A CA 1
ATOM 714 C C . ASN A 1 91 ? -21.503 2.866 4.405 1.00 74.12 91 ASN A C 1
ATOM 716 O O . ASN A 1 91 ? -21.139 4.027 4.191 1.00 74.12 91 ASN A O 1
ATOM 720 N N . ALA A 1 92 ? -22.778 2.573 4.660 1.00 71.62 92 ALA A N 1
ATOM 721 C CA . ALA A 1 92 ? -23.760 3.613 4.892 1.00 71.62 92 ALA A CA 1
ATOM 722 C C . ALA A 1 92 ? -23.390 4.380 6.172 1.00 71.62 92 ALA A C 1
ATOM 724 O O . ALA A 1 92 ? -22.943 3.774 7.154 1.00 71.62 92 ALA A O 1
ATOM 725 N N . PRO A 1 93 ? -23.565 5.713 6.182 1.00 67.44 93 PRO A N 1
ATOM 726 C CA . PRO A 1 93 ? -23.434 6.471 7.414 1.00 67.44 93 PRO A CA 1
ATOM 727 C C . PRO A 1 93 ? -24.399 5.912 8.473 1.00 67.44 93 PRO A C 1
ATOM 729 O O . PRO A 1 93 ? -25.439 5.350 8.111 1.00 67.44 93 PRO A O 1
ATOM 732 N N . PRO A 1 94 ? -24.081 6.069 9.767 1.00 68.06 94 PRO A N 1
ATOM 733 C CA . PRO A 1 94 ? -24.986 5.655 10.826 1.00 68.06 94 PRO A CA 1
ATOM 734 C C . PRO A 1 94 ? -26.358 6.320 10.658 1.00 68.06 94 PRO A C 1
ATOM 736 O O . PRO A 1 94 ? -26.448 7.465 10.204 1.00 68.06 94 PRO A O 1
ATOM 739 N N . ASP A 1 95 ? -27.422 5.599 11.001 1.00 67.50 95 ASP A N 1
ATOM 740 C CA . ASP A 1 95 ? -28.794 6.077 10.874 1.00 67.50 95 ASP A CA 1
ATOM 741 C C . ASP A 1 95 ? -28.986 7.309 11.764 1.00 67.50 95 ASP A C 1
ATOM 743 O O . ASP A 1 95 ? -28.937 7.232 12.988 1.00 67.50 95 ASP A O 1
ATOM 747 N N . ILE A 1 96 ? -29.225 8.471 11.155 1.00 60.22 96 ILE A N 1
ATOM 748 C CA . ILE A 1 96 ? -29.402 9.719 11.902 1.00 60.22 96 ILE A CA 1
ATOM 749 C C . ILE A 1 96 ? -30.580 9.642 12.881 1.00 60.22 96 ILE A C 1
ATOM 751 O O . ILE A 1 96 ? -30.566 10.312 13.908 1.00 60.22 96 ILE A O 1
ATOM 755 N N . LEU A 1 97 ? -31.582 8.797 12.615 1.00 59.78 97 LEU A N 1
ATOM 756 C CA . LEU A 1 97 ? -32.715 8.595 13.513 1.00 59.78 97 LEU A CA 1
ATOM 757 C C . LEU A 1 97 ? -32.365 7.703 14.707 1.00 59.78 97 LEU A C 1
ATOM 759 O O . LEU A 1 97 ? -33.090 7.721 15.703 1.00 59.78 97 LEU A O 1
ATOM 763 N N . SER A 1 98 ? -31.260 6.954 14.677 1.00 58.69 98 SER A N 1
ATOM 764 C CA . SER A 1 98 ? -30.852 6.138 15.822 1.00 58.69 98 SER A CA 1
ATOM 765 C C . SER A 1 98 ? -30.350 6.980 16.993 1.00 58.69 98 SER A C 1
ATOM 767 O O . SER A 1 98 ? -30.430 6.517 18.123 1.00 58.69 98 SER A O 1
ATOM 769 N N . VAL A 1 99 ? -29.948 8.241 16.774 1.00 55.69 99 VAL A N 1
ATOM 770 C CA . VAL A 1 99 ? -29.691 9.203 17.867 1.00 55.69 99 VAL A CA 1
ATOM 771 C C . VAL A 1 99 ? -30.928 9.389 18.765 1.00 55.69 99 VAL A C 1
ATOM 773 O O . VAL A 1 99 ? -30.818 9.756 19.933 1.00 55.69 99 VAL A O 1
ATOM 776 N N . LEU A 1 100 ? -32.125 9.092 18.237 1.00 50.41 100 LEU A N 1
ATOM 777 C CA . LEU A 1 100 ? -33.393 9.136 18.966 1.00 50.41 100 LEU A CA 1
ATOM 778 C C . LEU A 1 100 ? -33.696 7.829 19.720 1.00 50.41 100 LEU A C 1
ATOM 780 O O . LEU A 1 100 ? -34.564 7.823 20.596 1.00 50.41 100 LEU A O 1
ATOM 784 N N . ARG A 1 101 ? -32.989 6.726 19.431 1.00 52.06 101 ARG A N 1
ATOM 785 C CA . ARG A 1 101 ? -33.056 5.474 20.202 1.00 52.06 101 ARG A CA 1
ATOM 786 C C . ARG A 1 101 ? -32.133 5.598 21.416 1.00 52.06 101 ARG A C 1
ATOM 788 O O . ARG A 1 101 ? -30.969 5.225 21.392 1.00 52.06 101 ARG A O 1
ATOM 795 N N . ARG A 1 102 ? -32.681 6.167 22.491 1.00 56.22 102 ARG A N 1
ATOM 796 C CA . ARG A 1 102 ? -32.001 6.557 23.745 1.00 56.22 102 ARG A CA 1
ATOM 797 C C . ARG A 1 102 ? -31.674 5.379 24.669 1.00 56.22 102 ARG A C 1
ATOM 799 O O . ARG A 1 102 ? -31.981 5.407 25.858 1.00 56.22 102 ARG A O 1
ATOM 806 N N . GLU A 1 103 ? -31.094 4.322 24.119 1.00 62.06 103 GLU A N 1
ATOM 807 C CA . GLU A 1 103 ? -30.620 3.167 24.878 1.00 62.06 103 GLU A CA 1
ATOM 808 C C . GLU A 1 103 ? -29.088 3.212 24.951 1.00 62.06 103 GLU A C 1
ATOM 810 O O . GLU A 1 103 ? -28.422 3.352 23.927 1.00 62.06 103 GLU A O 1
ATOM 815 N N . THR A 1 104 ? -28.501 3.110 26.150 1.00 66.31 104 THR A N 1
ATOM 816 C CA . THR A 1 104 ? -27.035 3.029 26.267 1.00 66.31 104 THR A CA 1
ATOM 817 C C . THR A 1 104 ? -26.541 1.727 25.644 1.00 66.31 104 THR A C 1
ATOM 819 O O . THR A 1 104 ? -27.222 0.706 25.753 1.00 66.31 104 THR A O 1
ATOM 822 N N . LEU A 1 105 ? -25.336 1.714 25.058 1.00 69.94 105 LEU A N 1
ATOM 823 C CA . LEU A 1 105 ? -24.736 0.482 24.523 1.00 69.94 105 LEU A CA 1
ATOM 824 C C . LEU A 1 105 ? -24.765 -0.645 25.569 1.00 69.94 105 LEU A C 1
ATOM 826 O O . LEU A 1 105 ? -25.135 -1.774 25.266 1.00 69.94 105 LEU A O 1
ATOM 830 N N . GLN A 1 106 ? -24.456 -0.327 26.828 1.00 73.88 106 GLN A N 1
ATOM 831 C CA . GLN A 1 106 ? -24.516 -1.285 27.930 1.00 73.88 106 GLN A CA 1
ATOM 832 C C . GLN A 1 106 ? -25.917 -1.885 28.128 1.00 73.88 106 GLN A C 1
ATOM 834 O O . GLN A 1 106 ? -26.034 -3.103 28.269 1.00 73.88 106 GLN A O 1
ATOM 839 N N . SER A 1 107 ? -26.969 -1.061 28.133 1.00 72.88 107 SER A N 1
ATOM 840 C CA . SER A 1 107 ? -28.354 -1.537 28.277 1.00 72.88 107 SER A CA 1
ATOM 841 C C . SER A 1 107 ? -28.783 -2.347 27.056 1.00 72.88 107 SER A C 1
ATOM 843 O O . SER A 1 107 ? -29.285 -3.460 27.200 1.00 72.88 107 SER A O 1
ATOM 845 N N . TRP A 1 108 ? -28.463 -1.847 25.862 1.00 72.88 108 TRP A N 1
ATOM 846 C CA . TRP A 1 108 ? -28.795 -2.456 24.578 1.00 72.88 108 TRP A CA 1
ATOM 847 C C . TRP A 1 108 ? -28.193 -3.856 24.429 1.00 72.88 108 TRP A C 1
ATOM 849 O O . TRP A 1 108 ? -28.899 -4.801 24.056 1.00 72.88 108 TRP A O 1
ATOM 859 N N . VAL A 1 109 ? -26.907 -4.005 24.770 1.00 74.56 109 VAL A N 1
ATOM 860 C CA . VAL A 1 109 ? -26.171 -5.279 24.722 1.00 74.56 109 VAL A CA 1
ATOM 861 C C . VAL A 1 109 ? -26.753 -6.255 25.751 1.00 74.56 109 VAL A C 1
ATOM 863 O O . VAL A 1 109 ? -26.960 -7.428 25.433 1.00 74.56 109 VAL A O 1
ATOM 866 N N . ARG A 1 110 ? -27.083 -5.778 26.962 1.00 77.19 110 ARG A N 1
ATOM 867 C CA . ARG A 1 110 ? -27.667 -6.605 28.033 1.00 77.19 110 ARG A CA 1
ATOM 868 C C . ARG A 1 110 ? -29.070 -7.105 27.698 1.00 77.19 110 ARG A C 1
ATOM 870 O O . ARG A 1 110 ? -29.316 -8.300 27.833 1.00 77.19 110 ARG A O 1
ATOM 877 N N . HIS A 1 111 ? -29.969 -6.241 27.229 1.00 77.62 111 HIS A N 1
ATOM 878 C CA . HIS A 1 111 ? -31.347 -6.624 26.897 1.00 77.62 111 HIS A CA 1
ATOM 879 C C . HIS A 1 111 ? -31.426 -7.693 25.803 1.00 77.62 111 HIS A C 1
ATOM 881 O O . HIS A 1 111 ? -32.360 -8.488 25.783 1.00 77.62 111 HIS A O 1
ATOM 887 N N . ARG A 1 112 ? -30.435 -7.739 24.908 1.00 74.19 112 ARG A N 1
ATOM 888 C CA . ARG A 1 112 ? -30.377 -8.699 23.796 1.00 74.19 112 ARG A CA 1
ATOM 889 C C . ARG A 1 112 ? -29.521 -9.928 24.096 1.00 74.19 112 ARG A C 1
ATOM 891 O O . ARG A 1 112 ? -29.329 -10.757 23.213 1.00 74.19 112 ARG A O 1
ATOM 898 N N . GLY A 1 113 ? -29.003 -10.054 25.320 1.00 76.56 113 GLY A N 1
ATOM 899 C CA . GLY A 1 113 ? -28.185 -11.197 25.733 1.00 76.56 113 GLY A CA 1
ATOM 900 C C . GLY A 1 113 ? -26.878 -11.333 24.948 1.00 76.56 113 GLY A C 1
ATOM 901 O O . GLY A 1 113 ? -26.331 -12.431 24.848 1.00 76.56 113 GLY A O 1
ATOM 902 N N . MET A 1 114 ? -26.377 -10.237 24.371 1.00 77.12 114 MET A N 1
ATOM 903 C CA . MET A 1 114 ? -25.128 -10.241 23.619 1.00 77.12 114 MET A CA 1
ATOM 904 C C . MET A 1 114 ? -23.961 -10.469 24.585 1.00 77.12 114 MET A C 1
ATOM 906 O O . MET A 1 114 ? -23.808 -9.778 25.592 1.00 77.12 114 MET A O 1
ATOM 910 N N . ASN A 1 115 ? -23.144 -11.474 24.290 1.00 76.38 115 ASN A N 1
ATOM 911 C CA . ASN A 1 115 ? -22.138 -12.004 25.213 1.00 76.38 115 ASN A CA 1
ATOM 912 C C . ASN A 1 115 ? -20.695 -11.840 24.721 1.00 76.38 115 ASN A C 1
ATOM 914 O O . ASN A 1 115 ? -19.775 -12.104 25.498 1.00 76.38 115 ASN A O 1
ATOM 918 N N . ARG A 1 116 ? -20.503 -11.424 23.463 1.00 83.56 116 ARG A N 1
ATOM 919 C CA . ARG A 1 116 ? -19.210 -11.170 22.814 1.00 83.56 116 ARG A CA 1
ATOM 920 C C . ARG A 1 116 ? -19.193 -9.760 22.243 1.00 83.56 116 ARG A C 1
ATOM 922 O O . ARG A 1 116 ? -20.113 -9.382 21.526 1.00 83.56 116 ARG A O 1
ATOM 929 N N . ILE A 1 117 ? -18.149 -9.005 22.565 1.00 87.19 117 ILE A N 1
ATOM 930 C CA . ILE A 1 117 ? -17.974 -7.615 22.145 1.00 87.19 117 ILE A CA 1
ATOM 931 C C . ILE A 1 117 ? -16.650 -7.515 21.403 1.00 87.19 117 ILE A C 1
ATOM 933 O O . ILE A 1 117 ? -15.613 -7.860 21.962 1.00 87.19 117 ILE A O 1
ATOM 937 N N . PHE A 1 118 ? -16.692 -7.037 20.163 1.00 89.19 118 PHE A N 1
ATOM 938 C CA . PHE A 1 118 ? -15.508 -6.737 19.364 1.00 89.19 118 PHE A CA 1
ATOM 939 C C . PHE A 1 118 ? -15.380 -5.222 19.236 1.00 89.19 118 PHE A C 1
ATOM 941 O O . PHE A 1 118 ? -16.332 -4.553 18.839 1.00 89.19 118 PHE A O 1
ATOM 948 N N . VAL A 1 119 ? -14.218 -4.684 19.593 1.00 90.62 119 VAL A N 1
ATOM 949 C CA . VAL A 1 119 ? -13.938 -3.247 19.605 1.00 90.62 119 VAL A CA 1
ATOM 950 C C . VAL A 1 119 ? -12.821 -2.958 18.610 1.00 90.62 119 VAL A C 1
ATOM 952 O O . VAL A 1 119 ? -11.743 -3.550 18.693 1.00 90.62 119 VAL A O 1
ATOM 955 N N . CYS A 1 120 ? -13.074 -2.054 17.668 1.00 87.69 120 CYS A N 1
ATOM 956 C CA . CYS A 1 120 ? -12.118 -1.636 16.647 1.00 87.69 120 CYS A CA 1
ATOM 957 C C . CYS A 1 120 ? -12.320 -0.166 16.271 1.00 87.69 120 CYS A C 1
ATOM 959 O O . CYS A 1 120 ? -13.382 0.399 16.535 1.00 87.69 120 CYS A O 1
ATOM 961 N N . GLY A 1 121 ? -11.336 0.437 15.607 1.00 81.56 121 GLY A N 1
ATOM 962 C CA . GLY A 1 121 ? -11.459 1.777 15.035 1.00 81.56 121 GLY A CA 1
ATOM 963 C C . GLY A 1 121 ? -10.347 2.726 15.465 1.00 81.56 121 GLY A C 1
ATOM 964 O O . GLY A 1 121 ? -9.190 2.327 15.617 1.00 81.56 121 GLY A O 1
ATOM 965 N N . LEU A 1 122 ? -10.691 4.008 15.608 1.00 75.94 122 LEU A N 1
ATOM 966 C CA . LEU A 1 122 ? -9.732 5.069 15.896 1.00 75.94 122 LEU A CA 1
ATOM 967 C C . LEU A 1 122 ? -10.138 5.879 17.143 1.00 75.94 122 LEU A C 1
ATOM 969 O O . LEU A 1 122 ? -11.302 6.241 17.282 1.00 75.94 122 LEU A O 1
ATOM 973 N N . SER A 1 123 ? -9.215 6.197 18.054 1.00 76.06 123 SER A N 1
ATOM 974 C CA . SER A 1 123 ? -7.830 5.700 18.113 1.00 76.06 123 SER A CA 1
ATOM 975 C C . SER A 1 123 ? -7.687 4.444 18.981 1.00 76.06 123 SER A C 1
ATOM 977 O O . SER A 1 123 ? -8.358 4.275 19.999 1.00 76.06 123 SER A O 1
ATOM 979 N N . MET A 1 124 ? -6.784 3.555 18.571 1.00 85.38 124 MET A N 1
ATOM 980 C CA . MET A 1 124 ? -6.483 2.274 19.214 1.00 85.38 124 MET A CA 1
ATOM 981 C C . MET A 1 124 ? -6.063 2.437 20.680 1.00 85.38 124 MET A C 1
ATOM 983 O O . MET A 1 124 ? -6.473 1.654 21.524 1.00 85.38 124 MET A O 1
ATOM 987 N N . ASP A 1 125 ? -5.242 3.441 20.972 1.00 83.69 125 ASP A N 1
ATOM 988 C CA . ASP A 1 125 ? -4.624 3.718 22.271 1.00 83.69 125 ASP A CA 1
ATOM 989 C C . ASP A 1 125 ? -5.409 4.716 23.140 1.00 83.69 125 ASP A C 1
ATOM 991 O O . ASP A 1 125 ? -4.940 5.067 24.220 1.00 83.69 125 ASP A O 1
ATOM 995 N N . LEU A 1 126 ? -6.595 5.147 22.685 1.00 81.94 126 LEU A N 1
ATOM 996 C CA . LEU A 1 126 ? -7.580 5.892 23.480 1.00 81.94 126 LEU A CA 1
ATOM 997 C C . LEU A 1 126 ? -8.959 5.235 23.346 1.00 81.94 126 LEU A C 1
ATOM 999 O O . LEU A 1 126 ? -9.275 4.317 24.094 1.00 81.94 126 LEU A O 1
ATOM 1003 N N . CYS A 1 127 ? -9.770 5.650 22.365 1.00 84.56 127 CYS A N 1
ATOM 1004 C CA . CYS A 1 127 ? -11.188 5.294 22.285 1.00 84.56 127 CYS A CA 1
ATOM 1005 C C . CYS A 1 127 ? -11.445 3.783 22.239 1.00 84.56 127 CYS A C 1
ATOM 1007 O O . CYS A 1 127 ? -12.376 3.283 22.876 1.00 84.56 127 CYS A O 1
ATOM 1009 N N . VAL A 1 128 ? -10.627 3.048 21.483 1.00 88.19 128 VAL A N 1
ATOM 1010 C CA . VAL A 1 128 ? -10.745 1.589 21.362 1.00 88.19 128 VAL A CA 1
ATOM 1011 C C . VAL A 1 128 ? -10.297 0.915 22.658 1.00 88.19 128 VAL A C 1
ATOM 1013 O O . VAL A 1 128 ? -11.022 0.063 23.174 1.00 88.19 128 VAL A O 1
ATOM 1016 N N . LEU A 1 129 ? -9.143 1.315 23.204 1.00 88.94 129 LEU A N 1
ATOM 1017 C CA . LEU A 1 129 ? -8.603 0.784 24.456 1.00 88.94 129 LEU A CA 1
ATOM 1018 C C . LEU A 1 129 ? -9.584 0.986 25.614 1.00 88.94 129 LEU A C 1
ATOM 1020 O O . LEU A 1 129 ? -9.964 0.019 26.269 1.00 88.94 129 LEU A O 1
ATOM 1024 N N . ASP A 1 130 ? -10.049 2.214 25.821 1.00 87.06 130 ASP A N 1
ATOM 1025 C CA . ASP A 1 130 ? -10.945 2.562 26.921 1.00 87.06 130 ASP A CA 1
ATOM 1026 C C . ASP A 1 130 ? -12.302 1.875 26.777 1.00 87.06 130 ASP A C 1
ATOM 1028 O O . ASP A 1 130 ? -12.844 1.346 27.745 1.00 87.06 130 ASP A O 1
ATOM 1032 N N . THR A 1 131 ? -12.837 1.785 25.555 1.00 87.94 131 THR A N 1
ATOM 1033 C CA . THR A 1 131 ? -14.059 1.008 25.310 1.00 87.94 131 THR A CA 1
ATOM 1034 C C . THR A 1 131 ? -13.867 -0.464 25.677 1.00 87.94 131 THR A C 1
ATOM 1036 O O . THR A 1 131 ? -14.756 -1.059 26.284 1.00 87.94 131 THR A O 1
ATOM 1039 N N . ALA A 1 132 ? -12.721 -1.065 25.352 1.00 91.50 132 ALA A N 1
ATOM 1040 C CA . ALA A 1 132 ? -12.463 -2.462 25.676 1.00 91.50 132 ALA A CA 1
ATOM 1041 C C . ALA A 1 132 ? -12.301 -2.690 27.191 1.00 91.50 132 ALA A C 1
ATOM 1043 O O . ALA A 1 132 ? -12.946 -3.578 27.750 1.00 91.50 132 ALA A O 1
ATOM 1044 N N . LEU A 1 133 ? -11.494 -1.866 27.866 1.00 89.56 133 LEU A N 1
ATOM 1045 C CA . LEU A 1 133 ? -11.276 -1.958 29.314 1.00 89.56 133 LEU A CA 1
ATOM 1046 C C . LEU A 1 133 ? -12.584 -1.748 30.085 1.00 89.56 133 LEU A C 1
ATOM 1048 O O . LEU A 1 133 ? -12.943 -2.558 30.939 1.00 89.56 133 LEU A O 1
ATOM 1052 N N . ASN A 1 134 ? -13.352 -0.723 29.726 1.00 86.75 134 ASN A N 1
ATOM 1053 C CA . ASN A 1 134 ? -14.605 -0.421 30.407 1.00 86.75 134 ASN A CA 1
ATOM 1054 C C . ASN A 1 134 ? -15.704 -1.432 30.106 1.00 86.75 134 ASN A C 1
ATOM 1056 O O . ASN A 1 134 ? -16.576 -1.644 30.941 1.00 86.75 134 ASN A O 1
ATOM 1060 N N . GLY A 1 135 ? -15.675 -2.080 28.939 1.00 87.38 135 GLY A N 1
ATOM 1061 C CA . GLY A 1 135 ? -16.558 -3.208 28.657 1.00 87.38 135 GLY A CA 1
ATOM 1062 C C . GLY A 1 135 ? -16.358 -4.327 29.681 1.00 87.38 135 GLY A C 1
ATOM 1063 O O . GLY A 1 135 ? -17.330 -4.856 30.224 1.00 87.38 135 GLY A O 1
ATOM 1064 N N . VAL A 1 136 ? -15.105 -4.639 30.021 1.00 88.81 136 VAL A N 1
ATOM 1065 C CA . VAL A 1 136 ? -14.812 -5.613 31.081 1.00 88.81 136 VAL A CA 1
ATOM 1066 C C . VAL A 1 136 ? -15.325 -5.113 32.428 1.00 88.81 136 VAL A C 1
ATOM 1068 O O . VAL A 1 136 ? -16.052 -5.843 33.104 1.00 88.81 136 VAL A O 1
ATOM 1071 N N . SER A 1 137 ? -15.021 -3.866 32.796 1.00 85.19 137 SER A N 1
ATOM 1072 C CA . SER A 1 137 ? -15.480 -3.265 34.058 1.00 85.19 137 SER A CA 1
ATOM 1073 C C . SER A 1 137 ? -17.009 -3.212 34.173 1.00 85.19 137 SER A C 1
ATOM 1075 O O . SER A 1 137 ? -17.562 -3.393 35.254 1.00 85.19 137 SER A O 1
ATOM 1077 N N . ALA A 1 138 ? -17.719 -3.063 33.052 1.00 80.75 138 ALA A N 1
ATOM 1078 C CA . ALA A 1 138 ? -19.178 -3.129 32.965 1.00 80.75 138 ALA A CA 1
ATOM 1079 C C . ALA A 1 138 ? -19.746 -4.562 33.103 1.00 80.75 138 ALA A C 1
ATOM 1081 O O . ALA A 1 138 ? -20.971 -4.754 33.062 1.00 80.75 138 ALA A O 1
ATOM 1082 N N . GLY A 1 139 ? -18.883 -5.567 33.278 1.00 84.31 139 GLY A N 1
ATOM 1083 C CA . GLY A 1 139 ? -19.223 -6.963 33.549 1.00 84.31 139 GLY A CA 1
ATOM 1084 C C . GLY A 1 139 ? -19.233 -7.881 32.323 1.00 84.31 139 GLY A C 1
ATOM 1085 O O . GLY A 1 139 ? -19.662 -9.033 32.438 1.00 84.31 139 GLY A O 1
ATOM 1086 N N . PHE A 1 140 ? -18.786 -7.418 31.151 1.00 85.94 140 PHE A N 1
ATOM 1087 C CA . PHE A 1 140 ? -18.707 -8.262 29.956 1.00 85.94 140 PHE A CA 1
ATOM 1088 C C . PHE A 1 140 ? -17.441 -9.129 29.985 1.00 85.94 140 PHE A C 1
ATOM 1090 O O . PHE A 1 140 ? -16.330 -8.629 30.105 1.00 85.94 140 PHE A O 1
ATOM 1097 N N . ARG A 1 141 ? -17.596 -10.454 29.855 1.00 78.88 141 ARG A N 1
ATOM 1098 C CA . ARG A 1 141 ? -16.471 -11.407 29.984 1.00 78.88 141 ARG A CA 1
ATOM 1099 C C . ARG A 1 141 ? -15.732 -11.708 28.679 1.00 78.88 141 ARG A C 1
ATOM 1101 O O . ARG A 1 141 ? -14.597 -12.165 28.724 1.00 78.88 141 ARG A O 1
ATOM 1108 N N . ASN A 1 142 ? -16.367 -11.498 27.524 1.00 86.31 142 ASN A N 1
ATOM 1109 C CA . ASN A 1 142 ? -15.755 -11.756 26.216 1.00 86.31 142 ASN A CA 1
ATOM 1110 C C . ASN A 1 142 ? -15.607 -10.445 25.446 1.00 86.31 142 ASN A C 1
ATOM 1112 O O . ASN A 1 142 ? -16.327 -10.193 24.478 1.00 86.31 142 ASN A O 1
ATOM 1116 N N . VAL A 1 143 ? -14.700 -9.594 25.921 1.00 90.44 143 VAL A N 1
ATOM 1117 C CA . VAL A 1 143 ? -14.336 -8.354 25.236 1.00 90.44 143 VAL A CA 1
ATOM 1118 C C . VAL A 1 143 ? -13.064 -8.588 24.432 1.00 90.44 143 VAL A C 1
ATOM 1120 O O . VAL A 1 143 ? -12.053 -9.064 24.954 1.00 90.44 143 VAL A O 1
ATOM 1123 N N . HIS A 1 144 ? -13.144 -8.277 23.146 1.00 91.00 144 HIS A N 1
ATOM 1124 C CA . HIS A 1 144 ? -12.104 -8.502 22.162 1.00 91.00 144 HIS A CA 1
ATOM 1125 C C . HIS A 1 144 ? -11.716 -7.176 21.511 1.00 91.00 144 HIS A C 1
ATOM 1127 O O . HIS A 1 144 ? -12.574 -6.456 21.008 1.00 91.00 144 HIS A O 1
ATOM 1133 N N . MET A 1 145 ? -10.426 -6.869 21.480 1.00 91.31 145 MET A N 1
ATOM 1134 C CA . MET A 1 145 ? -9.875 -5.725 20.764 1.00 91.31 145 MET A CA 1
ATOM 1135 C C . MET A 1 145 ? -9.305 -6.198 19.425 1.00 91.31 145 MET A C 1
ATOM 1137 O O . MET A 1 145 ? -8.434 -7.068 19.399 1.00 91.31 145 MET A O 1
ATOM 1141 N N . VAL A 1 146 ? -9.805 -5.646 18.317 1.00 87.00 146 VAL A N 1
ATOM 1142 C CA . VAL A 1 146 ? -9.418 -6.045 16.955 1.00 87.00 146 VAL A CA 1
ATOM 1143 C C . VAL A 1 146 ? -8.270 -5.157 16.479 1.00 87.00 146 VAL A C 1
ATOM 1145 O O . VAL A 1 146 ? -8.477 -3.994 16.126 1.00 87.00 146 VAL A O 1
ATOM 1148 N N . MET A 1 147 ? -7.042 -5.670 16.511 1.00 81.50 147 MET A N 1
ATOM 1149 C CA . MET A 1 147 ? -5.851 -4.819 16.353 1.00 81.50 147 MET A CA 1
ATOM 1150 C C . MET A 1 147 ? -5.561 -4.418 14.917 1.00 81.50 147 MET A C 1
ATOM 1152 O O . MET A 1 147 ? -5.227 -3.269 14.671 1.00 81.50 147 MET A O 1
ATOM 1156 N N . ASP A 1 148 ? -5.696 -5.337 13.963 1.00 69.12 148 ASP A N 1
ATOM 1157 C CA . ASP A 1 148 ? -5.447 -5.069 12.538 1.00 69.12 148 ASP A CA 1
ATOM 1158 C C . ASP A 1 148 ? -6.502 -4.139 11.906 1.00 69.12 148 ASP A C 1
ATOM 1160 O O . ASP A 1 148 ? -6.295 -3.625 10.806 1.00 69.12 148 ASP A O 1
ATOM 1164 N N . ALA A 1 149 ? -7.593 -3.882 12.634 1.00 75.12 149 ALA A N 1
ATOM 1165 C CA . ALA A 1 149 ? -8.639 -2.910 12.329 1.00 75.12 149 ALA A CA 1
ATOM 1166 C C . ALA A 1 149 ? -8.619 -1.674 13.252 1.00 75.12 149 ALA A C 1
ATOM 1168 O O . ALA A 1 149 ? -9.593 -0.919 13.297 1.00 75.12 149 ALA A O 1
ATOM 1169 N N . SER A 1 150 ? -7.532 -1.456 13.996 1.00 81.62 150 SER A N 1
ATOM 1170 C CA . SER A 1 150 ? -7.360 -0.301 14.879 1.00 81.62 150 SER A CA 1
ATOM 1171 C C . SER A 1 150 ? -6.011 0.372 14.632 1.00 81.62 150 SER A C 1
ATOM 1173 O O . SER A 1 150 ? -5.030 -0.286 14.300 1.00 81.62 150 SER A O 1
ATOM 1175 N N . ARG A 1 151 ? -5.924 1.697 14.790 1.00 76.12 151 ARG A N 1
ATOM 1176 C CA . ARG A 1 151 ? -4.633 2.416 14.731 1.00 76.12 151 ARG A CA 1
ATOM 1177 C C . ARG A 1 151 ? -4.518 3.447 15.838 1.00 76.12 151 ARG A C 1
ATOM 1179 O O . ARG A 1 151 ? -5.509 4.088 16.179 1.00 76.12 151 ARG A O 1
ATOM 1186 N N . ALA A 1 152 ? -3.318 3.599 16.391 1.00 76.69 152 ALA A N 1
ATOM 1187 C CA . ALA A 1 152 ? -3.039 4.602 17.413 1.00 76.69 152 ALA A CA 1
ATOM 1188 C C . ALA A 1 152 ? -3.288 6.028 16.895 1.00 76.69 152 ALA A C 1
ATOM 1190 O O . ALA A 1 152 ? -3.269 6.272 15.681 1.00 76.69 152 ALA A O 1
ATOM 1191 N N . ALA A 1 153 ? -3.534 6.965 17.810 1.00 67.50 153 ALA A N 1
ATOM 1192 C CA . ALA A 1 153 ? -3.694 8.379 17.501 1.00 67.50 153 ALA A CA 1
ATOM 1193 C C . ALA A 1 153 ? -2.351 8.964 17.042 1.00 67.50 153 ALA A C 1
ATOM 1195 O O . ALA A 1 153 ? -1.601 9.555 17.815 1.00 67.50 153 ALA A O 1
ATOM 1196 N N . HIS A 1 154 ? -2.041 8.802 15.755 1.00 62.56 154 HIS A N 1
ATOM 1197 C CA . HIS A 1 154 ? -0.834 9.366 15.172 1.00 62.56 154 HIS A CA 1
ATOM 1198 C C . HIS A 1 154 ? -0.984 10.887 15.038 1.00 62.56 154 HIS A C 1
ATOM 1200 O O . HIS A 1 154 ? -1.470 11.391 14.026 1.00 62.56 154 HIS A O 1
ATOM 1206 N N . LEU A 1 155 ? -0.550 11.613 16.067 1.00 54.34 155 LEU A N 1
ATOM 1207 C CA . LEU A 1 155 ? -0.402 13.064 16.047 1.00 54.34 155 LEU A CA 1
ATOM 1208 C C . LEU A 1 155 ? 1.078 13.410 15.825 1.00 54.34 155 LEU A C 1
ATOM 1210 O O . LEU A 1 155 ? 1.903 13.150 16.713 1.00 54.34 155 LEU A O 1
ATOM 1214 N N . PRO A 1 156 ? 1.444 13.984 14.660 1.00 44.53 156 PRO A N 1
ATOM 1215 C CA . PRO A 1 156 ? 2.803 14.452 14.421 1.00 44.53 156 PRO A CA 1
ATOM 1216 C C . PRO A 1 156 ? 3.253 15.366 15.567 1.00 44.53 156 PRO A C 1
ATOM 1218 O O . PRO A 1 156 ? 2.512 16.260 15.973 1.00 44.53 156 PRO A O 1
ATOM 1221 N N . SER A 1 157 ? 4.476 15.176 16.069 1.00 45.28 157 SER A N 1
ATOM 1222 C CA . SER A 1 157 ? 5.096 15.972 17.156 1.00 45.28 157 SER A CA 1
ATOM 1223 C C . SER A 1 157 ? 4.580 15.746 18.590 1.00 45.28 157 SER A C 1
ATOM 1225 O O . SER A 1 157 ? 5.180 16.288 19.513 1.00 45.28 157 SER A O 1
ATOM 1227 N N . MET A 1 158 ? 3.533 14.938 18.811 1.00 46.12 158 MET A N 1
ATOM 1228 C CA . MET A 1 158 ? 2.951 14.701 20.152 1.00 46.12 158 MET A CA 1
ATOM 1229 C C . MET A 1 158 ? 3.210 13.287 20.710 1.00 46.12 158 MET A C 1
ATOM 1231 O O . MET A 1 158 ? 3.059 13.058 21.908 1.00 46.12 158 MET A O 1
ATOM 1235 N N . GLY A 1 159 ? 3.635 12.334 19.874 1.00 49.75 159 GLY A N 1
ATOM 1236 C CA . GLY A 1 159 ? 3.964 10.970 20.305 1.00 49.75 159 GLY A CA 1
ATOM 1237 C C . GLY A 1 159 ? 5.421 10.823 20.755 1.00 49.75 159 GLY A C 1
ATOM 1238 O O . GLY A 1 159 ? 6.338 11.090 19.981 1.00 49.75 159 GLY A O 1
ATOM 1239 N N . LYS A 1 160 ? 5.656 10.336 21.981 1.00 50.44 160 LYS A N 1
ATOM 1240 C CA . LYS A 1 160 ? 7.012 10.041 22.496 1.00 50.44 160 LYS A CA 1
ATOM 1241 C C . LYS A 1 160 ? 7.589 8.707 21.996 1.00 50.44 160 LYS A C 1
ATOM 1243 O O . LYS A 1 160 ? 8.784 8.477 22.146 1.00 50.44 160 LYS A O 1
ATOM 1248 N N . PHE A 1 161 ? 6.768 7.842 21.390 1.00 55.62 161 PHE A N 1
ATOM 1249 C CA . PHE A 1 161 ? 7.117 6.438 21.113 1.00 55.62 161 PHE A CA 1
ATOM 1250 C C . PHE A 1 161 ? 7.335 6.097 19.628 1.00 55.62 161 PHE A C 1
ATOM 1252 O O . PHE A 1 161 ? 7.196 4.941 19.237 1.00 55.62 161 PHE A O 1
ATOM 1259 N N . GLY A 1 162 ? 7.671 7.086 18.787 1.00 45.03 162 GLY A N 1
ATOM 1260 C CA . GLY A 1 162 ? 8.202 6.905 17.419 1.00 45.03 162 GLY A CA 1
ATOM 1261 C C . GLY A 1 162 ? 7.275 6.261 16.374 1.00 45.03 162 GLY A C 1
ATOM 1262 O O . GLY A 1 162 ? 7.543 6.360 15.185 1.00 45.03 162 GLY A O 1
ATOM 1263 N N . THR A 1 163 ? 6.167 5.656 16.798 1.00 52.88 163 THR A N 1
ATOM 1264 C CA . THR A 1 163 ? 5.270 4.807 15.992 1.00 52.88 163 THR A CA 1
ATOM 1265 C C . THR A 1 163 ? 3.849 5.376 15.887 1.00 52.88 163 THR A C 1
ATOM 1267 O O . THR A 1 163 ? 2.958 4.748 15.325 1.00 52.88 163 THR A O 1
ATOM 1270 N N . GLY A 1 164 ? 3.611 6.586 16.412 1.00 55.38 164 GLY A N 1
ATOM 1271 C CA . GLY A 1 164 ? 2.280 7.209 16.450 1.00 55.38 164 GLY A CA 1
ATOM 1272 C C . GLY A 1 164 ? 1.430 6.865 17.670 1.00 55.38 164 GLY A C 1
ATOM 1273 O O . GLY A 1 164 ? 0.247 7.174 17.667 1.00 55.38 164 GLY A O 1
ATOM 1274 N N . PHE A 1 165 ? 2.011 6.234 18.688 1.00 64.56 165 PHE A N 1
ATOM 1275 C CA . PHE A 1 165 ? 1.351 5.985 19.965 1.00 64.56 165 PHE A CA 1
ATOM 1276 C C . PHE A 1 165 ? 1.463 7.205 20.890 1.00 64.56 165 PHE A C 1
ATOM 1278 O O . PHE A 1 165 ? 2.557 7.750 21.087 1.00 64.56 165 PHE A O 1
ATOM 1285 N N . LEU A 1 166 ? 0.339 7.599 21.486 1.00 68.12 166 LEU A N 1
ATOM 1286 C CA . LEU A 1 166 ? 0.264 8.589 22.562 1.00 68.12 166 LEU A CA 1
ATOM 1287 C C . LEU A 1 166 ? 0.568 7.961 23.928 1.00 68.12 166 LEU A C 1
ATOM 1289 O O . LEU A 1 166 ? 1.131 8.624 24.796 1.00 68.12 166 LEU A O 1
ATOM 1293 N N . SER A 1 167 ? 0.245 6.676 24.095 1.00 74.00 167 SER A N 1
ATOM 1294 C CA . SER A 1 167 ? 0.532 5.889 25.303 1.00 74.00 167 SER A CA 1
ATOM 1295 C C . SER A 1 167 ? 1.637 4.857 25.060 1.00 74.00 167 SER A C 1
ATOM 1297 O O . SER A 1 167 ? 1.740 4.311 23.968 1.00 74.00 167 SER A O 1
ATOM 1299 N N . ASP A 1 168 ? 2.442 4.544 26.079 1.00 79.50 168 ASP A N 1
ATOM 1300 C CA . ASP A 1 168 ? 3.491 3.517 25.975 1.00 79.50 168 ASP A CA 1
ATOM 1301 C C . ASP A 1 168 ? 2.881 2.146 25.596 1.00 79.50 168 ASP A C 1
ATOM 1303 O O . ASP A 1 168 ? 2.051 1.622 26.354 1.00 79.50 168 ASP A O 1
ATOM 1307 N N . PRO A 1 169 ? 3.284 1.529 24.466 1.00 80.44 169 PRO A N 1
ATOM 1308 C CA . PRO A 1 169 ? 2.796 0.213 24.058 1.00 80.44 169 PRO A CA 1
ATOM 1309 C C . PRO A 1 169 ? 2.933 -0.873 25.136 1.00 80.44 169 PRO A C 1
ATOM 1311 O O . PRO A 1 169 ? 2.064 -1.743 25.244 1.00 80.44 169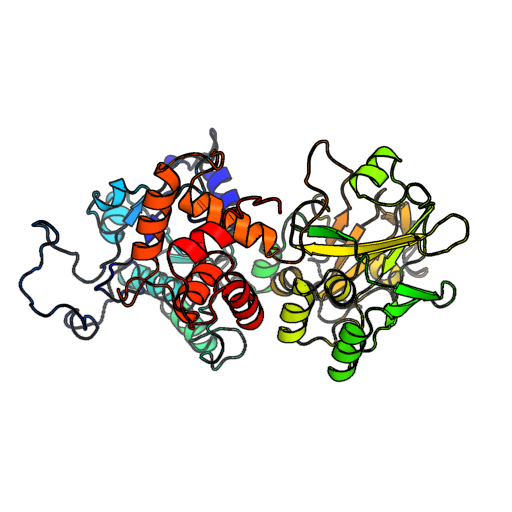 PRO A O 1
ATOM 1314 N N . ALA A 1 170 ? 3.985 -0.826 25.962 1.00 79.12 170 ALA A N 1
ATOM 1315 C CA . ALA A 1 170 ? 4.185 -1.785 27.047 1.00 79.12 170 ALA A CA 1
ATOM 1316 C C . ALA A 1 170 ? 3.099 -1.650 28.126 1.00 79.12 170 ALA A C 1
ATOM 1318 O O . ALA A 1 170 ? 2.567 -2.655 28.603 1.00 79.12 170 ALA A O 1
ATOM 1319 N N . VAL A 1 171 ? 2.714 -0.414 28.453 1.00 82.88 171 VAL A N 1
ATOM 1320 C CA . VAL A 1 171 ? 1.637 -0.118 29.409 1.00 82.88 171 VAL A CA 1
ATOM 1321 C C . VAL A 1 171 ? 0.284 -0.551 28.850 1.00 82.88 171 VAL A C 1
ATOM 1323 O O . VAL A 1 171 ? -0.513 -1.147 29.574 1.00 82.88 171 VAL A O 1
ATOM 1326 N N . ILE A 1 172 ? 0.022 -0.305 27.562 1.00 86.44 172 ILE A N 1
ATOM 1327 C CA . ILE A 1 172 ? -1.217 -0.746 26.898 1.00 86.44 172 ILE A CA 1
ATOM 1328 C C . ILE A 1 172 ? -1.350 -2.270 26.981 1.00 86.44 172 ILE A C 1
ATOM 1330 O O . ILE A 1 172 ? -2.392 -2.783 27.394 1.00 86.44 172 ILE A O 1
ATOM 1334 N N . ARG A 1 173 ? -0.281 -2.998 26.633 1.00 84.88 173 ARG A N 1
ATOM 1335 C CA . ARG A 1 173 ? -0.250 -4.464 26.689 1.00 84.88 173 ARG A CA 1
ATOM 1336 C C . ARG A 1 173 ? -0.562 -4.982 28.091 1.00 84.88 173 ARG A C 1
ATOM 1338 O O . ARG A 1 173 ? -1.347 -5.920 28.225 1.00 84.88 173 ARG A O 1
ATOM 1345 N N . GLU A 1 174 ? 0.023 -4.377 29.122 1.00 85.62 174 GLU A N 1
ATOM 1346 C CA . GLU A 1 174 ? -0.203 -4.806 30.502 1.00 85.62 174 GLU A CA 1
ATOM 1347 C C . GLU A 1 174 ? -1.631 -4.505 30.979 1.00 85.62 174 GLU A C 1
ATOM 1349 O O . GLU A 1 174 ? -2.249 -5.360 31.616 1.00 85.62 174 GLU A O 1
ATOM 1354 N N . LYS A 1 175 ? -2.206 -3.352 30.605 1.00 88.81 175 LYS A N 1
ATOM 1355 C CA . LYS A 1 175 ? -3.612 -3.014 30.896 1.00 88.81 175 LYS A CA 1
ATOM 1356 C C . LYS A 1 175 ? -4.579 -4.029 30.287 1.00 88.81 175 LYS A C 1
ATOM 1358 O O . LYS A 1 175 ? -5.437 -4.554 30.992 1.00 88.81 175 LYS A O 1
ATOM 1363 N N . LEU A 1 176 ? -4.415 -4.337 28.997 1.00 89.94 176 LEU A N 1
ATOM 1364 C CA . LEU A 1 176 ? -5.255 -5.307 28.285 1.00 89.94 176 LEU A CA 1
ATOM 1365 C C . LEU A 1 176 ? -5.166 -6.695 28.922 1.00 89.94 176 LEU A C 1
ATOM 1367 O O . LEU A 1 176 ? -6.189 -7.329 29.178 1.00 89.94 176 LEU A O 1
ATOM 1371 N N . LYS A 1 177 ? -3.942 -7.137 29.233 1.00 86.31 177 LYS A N 1
ATOM 1372 C CA . LYS A 1 177 ? -3.688 -8.418 29.894 1.00 86.31 177 LYS A CA 1
ATOM 1373 C C . LYS A 1 177 ? -4.331 -8.480 31.280 1.00 86.31 177 LYS A C 1
ATOM 1375 O O . LYS A 1 177 ? -5.003 -9.462 31.581 1.00 86.31 177 LYS A O 1
ATOM 1380 N N . THR A 1 178 ? -4.157 -7.442 32.096 1.00 88.31 178 THR A N 1
ATOM 1381 C CA . THR A 1 178 ? -4.706 -7.363 33.461 1.00 88.31 178 THR A CA 1
ATOM 1382 C C . THR A 1 178 ? -6.231 -7.372 33.454 1.00 88.31 178 THR A C 1
ATOM 1384 O O . THR A 1 178 ? -6.845 -8.088 34.239 1.00 88.31 178 THR A O 1
ATOM 1387 N N . ALA A 1 179 ? -6.850 -6.639 32.526 1.00 89.50 179 ALA A N 1
ATOM 1388 C CA . ALA A 1 179 ? -8.299 -6.630 32.356 1.00 89.50 179 ALA A CA 1
ATOM 1389 C C . ALA A 1 179 ? -8.842 -7.908 31.687 1.00 89.50 179 ALA A C 1
ATOM 1391 O O . ALA A 1 179 ? -10.050 -8.092 31.604 1.00 89.50 179 ALA A O 1
ATOM 1392 N N . GLY A 1 180 ? -7.991 -8.800 31.174 1.00 88.19 180 GLY A N 1
ATOM 1393 C CA . GLY A 1 180 ? -8.444 -9.986 30.444 1.00 88.19 180 GLY A CA 1
ATOM 1394 C C . GLY A 1 180 ? -9.099 -9.672 29.093 1.00 88.19 180 GLY A C 1
ATOM 1395 O O . GLY A 1 180 ? -9.844 -10.502 28.568 1.00 88.19 180 GLY A O 1
ATOM 1396 N N . VAL A 1 181 ? -8.822 -8.499 28.512 1.00 90.50 181 VAL A N 1
ATOM 1397 C CA . VAL A 1 181 ? -9.241 -8.167 27.144 1.00 90.50 181 VAL A CA 1
ATOM 1398 C C . VAL A 1 181 ? -8.448 -9.032 26.169 1.00 90.50 181 VAL A C 1
ATOM 1400 O O . VAL A 1 181 ? -7.217 -9.075 26.205 1.00 90.50 181 VAL A O 1
ATOM 1403 N N . LYS A 1 182 ? -9.149 -9.720 25.267 1.00 87.44 182 LYS A N 1
ATOM 1404 C CA . LYS A 1 182 ? -8.518 -10.570 24.252 1.00 87.44 182 LYS A CA 1
ATOM 1405 C C . LYS A 1 182 ? -8.146 -9.743 23.031 1.00 87.44 182 LYS A C 1
ATOM 1407 O O . LYS A 1 182 ? -8.988 -9.064 22.457 1.00 87.44 182 LYS A O 1
ATOM 1412 N N . VAL A 1 183 ? -6.901 -9.837 22.597 1.00 85.94 183 VAL A N 1
ATOM 1413 C CA . VAL A 1 183 ? -6.405 -9.144 21.406 1.00 85.94 183 VAL A CA 1
ATOM 1414 C C . VAL A 1 183 ? -6.521 -10.085 20.210 1.00 85.94 183 VAL A C 1
ATOM 1416 O O . VAL A 1 183 ? -6.028 -11.206 20.285 1.00 85.94 183 VAL A O 1
ATOM 1419 N N . VAL A 1 184 ? -7.213 -9.676 19.143 1.00 82.06 184 VAL A N 1
ATOM 1420 C CA . VAL A 1 184 ? -7.577 -10.561 18.021 1.00 82.06 184 VAL A CA 1
ATOM 1421 C C . VAL A 1 184 ? -7.389 -9.888 16.651 1.00 82.06 184 VAL A C 1
ATOM 1423 O O . VAL A 1 184 ? -7.413 -8.656 16.575 1.00 82.06 184 VAL A O 1
ATOM 1426 N N . PRO A 1 185 ? -7.226 -10.660 15.559 1.00 76.06 185 PRO A N 1
ATOM 1427 C CA . PRO A 1 185 ? -7.288 -10.139 14.197 1.00 76.06 185 PRO A CA 1
ATOM 1428 C C . PRO A 1 185 ? -8.738 -10.045 13.705 1.00 76.06 185 PRO A C 1
ATOM 1430 O O . PRO A 1 185 ? -9.654 -10.632 14.288 1.00 76.06 185 PRO A O 1
ATOM 1433 N N . THR A 1 186 ? -8.946 -9.383 12.570 1.00 73.31 186 THR A N 1
ATOM 1434 C CA . THR A 1 186 ? -10.257 -9.215 11.926 1.00 73.31 186 THR A CA 1
ATOM 1435 C C . THR A 1 186 ? -10.902 -10.561 11.575 1.00 73.31 186 THR A C 1
ATOM 1437 O O . THR A 1 186 ? -12.121 -10.708 11.642 1.00 73.31 186 THR A O 1
ATOM 1440 N N . ALA A 1 187 ? -10.099 -11.595 11.306 1.00 69.62 187 ALA A N 1
ATOM 1441 C CA . ALA A 1 187 ? -10.590 -12.957 11.080 1.00 69.62 187 ALA A CA 1
ATOM 1442 C C . ALA A 1 187 ? -11.423 -13.517 12.253 1.00 69.62 187 ALA A C 1
ATOM 1444 O O . ALA A 1 187 ? -12.282 -14.369 12.032 1.00 69.62 187 ALA A O 1
ATOM 1445 N N . ALA A 1 188 ? -11.240 -13.007 13.479 1.00 76.69 188 ALA A N 1
ATOM 1446 C CA . ALA A 1 188 ? -12.005 -13.435 14.649 1.00 76.69 188 ALA A CA 1
ATOM 1447 C C . ALA A 1 188 ? -13.476 -13.015 14.654 1.00 76.69 188 ALA A C 1
ATOM 1449 O O . ALA A 1 188 ? -14.244 -13.502 15.484 1.00 76.69 188 ALA A O 1
ATOM 1450 N N . LEU A 1 189 ? -13.879 -12.141 13.731 1.00 77.75 189 LEU A N 1
ATOM 1451 C CA . LEU A 1 189 ? -15.280 -11.783 13.528 1.00 77.75 189 LEU A CA 1
ATOM 1452 C C . LEU A 1 189 ? -16.037 -12.884 12.772 1.00 77.75 189 LEU A C 1
ATOM 1454 O O . LEU A 1 189 ? -17.265 -12.933 12.837 1.00 77.75 189 LEU A O 1
ATOM 1458 N N . LEU A 1 190 ? -15.330 -13.758 12.046 1.00 71.62 190 LEU A N 1
ATOM 1459 C CA . LEU A 1 190 ? -15.956 -14.814 11.262 1.00 71.62 190 LEU A CA 1
ATOM 1460 C C . LEU A 1 190 ? -16.452 -15.958 12.158 1.00 71.62 190 LEU A C 1
ATOM 1462 O O . LEU A 1 190 ? -15.821 -16.298 13.165 1.00 71.62 190 LEU A O 1
ATOM 1466 N N . PRO A 1 191 ? -17.565 -16.611 11.791 1.00 63.81 191 PRO A N 1
ATOM 1467 C CA . PRO A 1 191 ? -18.069 -17.727 12.568 1.00 63.81 191 PRO A CA 1
ATOM 1468 C C . PRO A 1 191 ? -17.109 -18.914 12.603 1.00 63.81 191 PRO A C 1
ATOM 1470 O O . PRO A 1 191 ? -16.457 -19.230 11.612 1.00 63.81 191 PRO A O 1
ATOM 1473 N N . GLY A 1 192 ? -17.047 -19.596 13.748 1.00 63.03 192 GLY A N 1
ATOM 1474 C CA . GLY A 1 192 ? -16.171 -20.755 13.947 1.00 63.03 192 GLY A CA 1
ATOM 1475 C C . GLY A 1 192 ? -14.712 -20.406 14.255 1.00 63.03 192 GLY A C 1
ATOM 1476 O O . GLY A 1 192 ? -13.971 -21.288 14.682 1.00 63.03 192 GLY A O 1
ATOM 1477 N N . PHE A 1 193 ? -14.302 -19.140 14.126 1.00 60.28 193 PHE A N 1
ATOM 1478 C CA . PHE A 1 193 ? -12.983 -18.714 14.576 1.00 60.28 193 PHE A CA 1
ATOM 1479 C C . PHE A 1 193 ? -12.969 -18.562 16.100 1.00 60.28 193 PHE A C 1
ATOM 1481 O O . PHE A 1 193 ? -13.675 -17.726 16.672 1.00 60.28 193 PHE A O 1
ATOM 1488 N N . VAL A 1 194 ? -12.149 -19.369 16.769 1.00 60.12 194 VAL A N 1
ATOM 1489 C CA . VAL A 1 194 ? -11.861 -19.230 18.196 1.00 60.12 194 VAL A CA 1
ATOM 1490 C C . VAL A 1 194 ? -10.415 -18.750 18.307 1.00 60.12 194 VAL A C 1
ATOM 1492 O O . VAL A 1 194 ? -9.514 -19.530 18.014 1.00 60.12 194 VAL A O 1
ATOM 1495 N N . PRO A 1 195 ? -10.166 -17.482 18.678 1.00 57.19 195 PRO A N 1
ATOM 1496 C CA . PRO A 1 195 ? -8.802 -16.996 18.834 1.00 57.19 195 PRO A CA 1
ATOM 1497 C C . PRO A 1 195 ? -8.116 -17.752 19.978 1.00 57.19 195 PRO A C 1
ATOM 1499 O O . PRO A 1 195 ? -8.612 -17.731 21.111 1.00 57.19 195 PRO A O 1
ATOM 1502 N N . GLU A 1 196 ? -6.975 -18.385 19.702 1.00 56.53 196 GLU A N 1
ATOM 1503 C CA . GLU A 1 196 ? -6.037 -18.793 20.752 1.00 56.53 196 GLU A CA 1
ATOM 1504 C C . GLU A 1 196 ? -5.450 -17.525 21.399 1.00 56.53 196 GLU A C 1
ATOM 1506 O O . GLU A 1 196 ? -5.191 -16.532 20.723 1.00 56.53 196 GLU A O 1
ATOM 1511 N N . ASN A 1 197 ? -5.320 -17.501 22.729 1.00 53.03 197 ASN A N 1
ATOM 1512 C CA . ASN A 1 197 ? -4.828 -16.334 23.471 1.00 53.03 197 ASN A CA 1
ATOM 1513 C C . ASN A 1 197 ? -3.546 -16.712 24.230 1.00 53.03 197 ASN A C 1
ATOM 1515 O O . ASN A 1 197 ? -3.606 -17.655 25.024 1.00 53.03 197 ASN A O 1
ATOM 1519 N N . PRO A 1 198 ? -2.427 -15.976 24.078 1.00 55.06 198 PRO A N 1
ATOM 1520 C CA . PRO A 1 198 ? -2.231 -14.794 23.229 1.00 55.06 198 PRO A CA 1
ATOM 1521 C C . PRO A 1 198 ? -2.155 -15.133 21.739 1.00 55.06 198 PRO A C 1
ATOM 1523 O O . PRO A 1 198 ? -1.476 -16.081 21.362 1.00 55.06 198 PRO A O 1
ATOM 1526 N N . VAL A 1 199 ? -2.785 -14.304 20.902 1.00 55.78 199 VAL A N 1
ATOM 1527 C CA . VAL A 1 199 ? -2.554 -14.352 19.454 1.00 55.78 199 VAL A CA 1
ATOM 1528 C C . VAL A 1 199 ? -1.112 -13.924 19.197 1.00 55.78 199 VAL A C 1
ATOM 1530 O O . VAL A 1 199 ? -0.653 -12.892 19.698 1.00 55.78 199 VAL A O 1
ATOM 1533 N N . THR A 1 200 ? -0.376 -14.727 18.441 1.00 58.81 200 THR A N 1
ATOM 1534 C CA . THR A 1 200 ? 1.016 -14.440 18.097 1.00 58.81 200 THR A CA 1
ATOM 1535 C C . THR A 1 200 ? 1.103 -13.343 17.030 1.00 58.81 200 THR A C 1
ATOM 1537 O O . THR A 1 200 ? 0.218 -13.189 16.188 1.00 58.81 200 THR A O 1
ATOM 1540 N N . GLU A 1 201 ? 2.206 -12.589 17.007 1.00 54.84 201 GLU A N 1
ATOM 1541 C CA . GLU A 1 201 ? 2.494 -11.616 15.935 1.00 54.84 201 GLU A CA 1
ATOM 1542 C C . GLU A 1 201 ? 2.420 -12.265 14.541 1.00 54.84 201 GLU A C 1
ATOM 1544 O O . GLU A 1 201 ? 1.915 -11.680 13.581 1.00 54.84 201 GLU A O 1
ATOM 1549 N N . LYS A 1 202 ? 2.848 -13.529 14.458 1.00 56.34 202 LYS A N 1
ATOM 1550 C CA . LYS A 1 202 ? 2.776 -14.366 13.261 1.00 56.34 202 LYS A CA 1
ATOM 1551 C C . LYS A 1 202 ? 1.338 -14.542 12.762 1.00 56.34 202 LYS A C 1
ATOM 1553 O O . LYS A 1 202 ? 1.095 -14.396 11.567 1.00 56.34 202 LYS A O 1
ATOM 1558 N N . GLU A 1 203 ? 0.384 -14.801 13.654 1.00 56.75 203 GLU A N 1
ATOM 1559 C CA . GLU A 1 203 ? -1.037 -14.939 13.309 1.00 56.75 203 GLU A CA 1
ATOM 1560 C C . GLU A 1 203 ? -1.674 -13.599 12.928 1.00 56.75 203 GLU A C 1
ATOM 1562 O O . GLU A 1 203 ? -2.406 -13.538 11.942 1.00 56.75 203 GLU A O 1
ATOM 1567 N N . MET A 1 204 ? -1.347 -12.510 13.629 1.00 56.75 204 MET A N 1
ATOM 1568 C CA . MET A 1 204 ? -1.822 -11.163 13.275 1.00 56.75 204 MET A CA 1
ATOM 1569 C C . MET A 1 204 ? -1.387 -10.753 11.862 1.00 56.75 204 MET A C 1
ATOM 1571 O O . MET A 1 204 ? -2.183 -10.221 11.091 1.00 56.75 204 MET A O 1
ATOM 1575 N N . LEU A 1 205 ? -0.138 -11.046 11.495 1.00 53.34 205 LEU A N 1
ATOM 1576 C CA . LEU A 1 205 ? 0.398 -10.754 10.164 1.00 53.34 205 LEU A CA 1
ATOM 1577 C C . LEU A 1 205 ? -0.150 -11.704 9.090 1.00 53.34 205 LEU A C 1
ATOM 1579 O O . LEU A 1 205 ? -0.421 -11.265 7.974 1.00 53.34 205 LEU A O 1
ATOM 1583 N N . LYS A 1 206 ? -0.379 -12.981 9.429 1.00 54.25 206 LYS A N 1
ATOM 1584 C CA . LYS A 1 206 ? -0.984 -13.981 8.531 1.00 54.25 206 LYS A CA 1
ATOM 1585 C C . LYS A 1 206 ? -2.378 -13.569 8.049 1.00 54.25 206 LYS A C 1
ATOM 1587 O O . LYS A 1 206 ? -2.700 -13.798 6.889 1.00 54.25 206 LYS A O 1
ATOM 1592 N N . TYR A 1 207 ? -3.192 -12.964 8.916 1.00 51.44 207 TYR A N 1
ATOM 1593 C CA . TYR A 1 207 ? -4.538 -12.490 8.560 1.00 51.44 207 TYR A CA 1
ATOM 1594 C C . TYR A 1 207 ? -4.577 -11.018 8.109 1.00 51.44 207 TYR A C 1
ATOM 1596 O O . TYR A 1 207 ? -5.590 -10.581 7.567 1.00 51.44 207 TYR A O 1
ATOM 1604 N N . GLY A 1 208 ? -3.489 -10.263 8.306 1.00 53.84 208 GLY A N 1
ATOM 1605 C CA . GLY A 1 208 ? -3.394 -8.844 7.958 1.00 53.84 208 GLY A CA 1
ATOM 1606 C C . GLY A 1 208 ? -2.930 -8.553 6.526 1.00 53.84 208 GLY A C 1
ATOM 1607 O O . GLY A 1 208 ? -3.200 -7.460 6.019 1.00 53.84 208 GLY A O 1
ATOM 1608 N N . PHE A 1 209 ? -2.242 -9.490 5.860 1.00 62.97 209 PHE A N 1
ATOM 1609 C CA . PHE A 1 209 ? -1.826 -9.305 4.466 1.00 62.97 209 PHE A CA 1
ATOM 1610 C C . PHE A 1 209 ? -3.015 -9.506 3.512 1.00 62.97 209 PHE A C 1
ATOM 1612 O O . PHE A 1 209 ? -3.756 -10.482 3.655 1.00 62.97 209 PHE A O 1
ATOM 1619 N N . PRO A 1 210 ? -3.251 -8.597 2.550 1.00 64.50 210 PRO A N 1
ATOM 1620 C CA . PRO A 1 210 ? -4.460 -8.645 1.739 1.00 64.50 210 PRO A CA 1
ATOM 1621 C C . PRO A 1 210 ? -4.476 -9.865 0.808 1.00 64.50 210 PRO A C 1
ATOM 1623 O O . PRO A 1 210 ? -3.446 -10.270 0.269 1.00 64.50 210 PRO A O 1
ATOM 1626 N N . LYS A 1 211 ? -5.677 -10.410 0.560 1.00 71.75 211 LYS A N 1
ATOM 1627 C CA . LYS A 1 211 ? -5.886 -11.512 -0.399 1.00 71.75 211 LYS A CA 1
ATOM 1628 C C . LYS A 1 211 ? -5.463 -11.150 -1.822 1.00 71.75 211 LYS A C 1
ATOM 1630 O O . LYS A 1 211 ? -5.078 -12.032 -2.574 1.00 71.75 211 LYS A O 1
ATOM 1635 N N . THR A 1 212 ? -5.511 -9.871 -2.183 1.00 75.38 212 THR A N 1
ATOM 1636 C CA . THR A 1 212 ? -5.063 -9.316 -3.468 1.00 75.38 212 THR A CA 1
ATOM 1637 C C . THR A 1 212 ? -4.200 -8.085 -3.205 1.00 75.38 212 THR A C 1
ATOM 1639 O O . THR A 1 212 ? -4.509 -7.309 -2.303 1.00 75.38 212 THR A O 1
ATOM 1642 N N . LEU A 1 213 ? -3.159 -7.838 -3.999 1.00 75.12 213 LEU A N 1
ATOM 1643 C CA . LEU A 1 213 ? -2.394 -6.590 -3.883 1.00 75.12 213 LEU A CA 1
ATOM 1644 C C . LEU A 1 213 ? -3.194 -5.387 -4.389 1.00 75.12 213 LEU A C 1
ATOM 1646 O O . LEU A 1 213 ? -3.863 -5.466 -5.417 1.00 75.12 213 LEU A O 1
ATOM 1650 N N . GLY A 1 214 ? -3.051 -4.247 -3.711 1.00 64.25 214 GLY A N 1
ATOM 1651 C CA . GLY A 1 214 ? -3.607 -2.969 -4.151 1.00 64.25 214 GLY A CA 1
ATOM 1652 C C . GLY A 1 214 ? -4.416 -2.237 -3.074 1.00 64.25 214 GLY A C 1
ATOM 1653 O O . GLY A 1 214 ? -4.398 -2.642 -1.912 1.00 64.25 214 GLY A O 1
ATOM 1654 N N . PRO A 1 215 ? -5.100 -1.138 -3.444 1.00 60.44 215 PRO A N 1
ATOM 1655 C CA . PRO A 1 215 ? -5.291 -0.652 -4.814 1.00 60.44 215 PRO A CA 1
ATOM 1656 C C . PRO A 1 215 ? -4.032 0.044 -5.373 1.00 60.44 215 PRO A C 1
ATOM 1658 O O . PRO A 1 215 ? -3.577 1.058 -4.833 1.00 60.44 215 PRO A O 1
ATOM 1661 N N . PHE A 1 216 ? -3.487 -0.489 -6.477 1.00 72.50 216 PHE A N 1
ATOM 1662 C CA . PHE A 1 216 ? -2.408 0.137 -7.249 1.00 72.50 216 PHE A CA 1
ATOM 1663 C C . PHE A 1 216 ? -2.863 0.565 -8.646 1.00 72.50 216 PHE A C 1
ATOM 1665 O O . PHE A 1 216 ? -3.716 -0.055 -9.279 1.00 72.50 216 PHE A O 1
ATOM 1672 N N . ALA A 1 217 ? -2.234 1.614 -9.159 1.00 71.31 217 ALA A N 1
ATOM 1673 C CA . ALA A 1 217 ? -2.468 2.141 -10.490 1.00 71.31 217 ALA A CA 1
ATOM 1674 C C . ALA A 1 217 ? -1.156 2.461 -11.203 1.00 71.31 217 ALA A C 1
ATOM 1676 O O . ALA A 1 217 ? -0.114 2.634 -10.567 1.00 71.31 217 ALA A O 1
ATOM 1677 N N . LEU A 1 218 ? -1.225 2.601 -12.527 1.00 79.31 218 LEU A N 1
ATOM 1678 C CA . LEU A 1 218 ? -0.096 3.043 -13.338 1.00 79.31 218 LEU A CA 1
ATOM 1679 C C . LEU A 1 218 ? -0.236 4.520 -13.689 1.00 79.31 218 LEU A C 1
ATOM 1681 O O . LEU A 1 218 ? -1.278 4.963 -14.167 1.00 79.31 218 LEU A O 1
ATOM 1685 N N . VAL A 1 219 ? 0.831 5.291 -13.485 1.00 77.12 219 VAL A N 1
ATOM 1686 C CA . VAL A 1 219 ? 0.856 6.723 -13.808 1.00 77.12 219 VAL A CA 1
ATOM 1687 C C . VAL A 1 219 ? 2.034 7.036 -14.718 1.00 77.12 219 VAL A C 1
ATOM 1689 O O . VAL A 1 219 ? 3.181 6.726 -14.402 1.00 77.12 219 VAL A O 1
ATOM 1692 N N . ARG A 1 220 ? 1.771 7.673 -15.867 1.00 85.19 220 ARG A N 1
ATOM 1693 C CA . ARG A 1 220 ? 2.821 8.025 -16.837 1.00 85.19 220 ARG A CA 1
ATOM 1694 C C . ARG A 1 220 ? 3.751 9.088 -16.260 1.00 85.19 220 ARG A C 1
ATOM 1696 O O . ARG A 1 220 ? 3.335 10.222 -16.023 1.00 85.19 220 ARG A O 1
ATOM 1703 N N . ALA A 1 221 ? 5.032 8.762 -16.156 1.00 88.62 221 ALA A N 1
ATOM 1704 C CA . ALA A 1 221 ? 6.071 9.700 -15.748 1.00 88.62 221 ALA A CA 1
ATOM 1705 C C . ALA A 1 221 ? 6.602 10.475 -16.967 1.00 88.62 221 ALA A C 1
ATOM 1707 O O . ALA A 1 221 ? 7.713 10.255 -17.433 1.00 88.62 221 ALA A O 1
ATOM 1708 N N . ARG A 1 222 ? 5.783 11.377 -17.529 1.00 86.12 222 ARG A N 1
ATOM 1709 C CA . ARG A 1 222 ? 6.094 12.079 -18.798 1.00 86.12 222 ARG A CA 1
ATOM 1710 C C . ARG A 1 222 ? 7.329 12.983 -18.737 1.00 86.12 222 ARG A C 1
ATOM 1712 O O . ARG A 1 222 ? 7.953 13.216 -19.763 1.00 86.12 222 ARG A O 1
ATOM 1719 N N . LYS A 1 223 ? 7.640 13.521 -17.555 1.00 86.44 223 LYS A N 1
ATOM 1720 C CA . LYS A 1 223 ? 8.805 14.394 -17.325 1.00 86.44 223 LYS A CA 1
ATOM 1721 C C . LYS A 1 223 ? 10.072 13.614 -16.960 1.00 86.44 223 LYS A C 1
ATOM 1723 O O . LYS A 1 223 ? 11.146 14.206 -16.899 1.00 86.44 223 LYS A O 1
ATOM 1728 N N . LEU A 1 224 ? 9.940 12.319 -16.678 1.00 92.19 224 LEU A N 1
ATOM 1729 C CA . LEU A 1 224 ? 11.065 11.468 -16.329 1.00 92.19 224 LEU A CA 1
ATOM 1730 C C . LEU A 1 224 ? 11.836 11.133 -17.612 1.00 92.19 224 LEU A C 1
ATOM 1732 O O . LEU A 1 224 ? 11.242 10.862 -18.655 1.00 92.19 224 LEU A O 1
ATOM 1736 N N . ALA A 1 225 ? 13.162 11.134 -17.531 1.00 94.25 225 ALA A N 1
ATOM 1737 C CA . ALA A 1 225 ? 14.041 10.645 -18.587 1.00 94.25 225 ALA A CA 1
ATOM 1738 C C . ALA A 1 225 ? 15.113 9.754 -17.965 1.00 94.25 225 ALA A C 1
ATOM 1740 O O . ALA A 1 225 ? 15.692 10.119 -16.942 1.00 94.25 225 ALA A O 1
ATOM 1741 N N . LEU A 1 226 ? 15.392 8.603 -18.577 1.00 96.00 226 LEU A N 1
ATOM 1742 C CA . LEU A 1 226 ? 16.330 7.610 -18.052 1.00 96.00 226 LEU A CA 1
ATOM 1743 C C . LEU A 1 226 ? 17.442 7.313 -19.063 1.00 96.00 226 LEU A C 1
ATOM 1745 O O . LEU A 1 226 ? 17.228 7.319 -20.274 1.00 96.00 226 LEU A O 1
ATOM 1749 N N . PHE A 1 227 ? 18.630 7.001 -18.557 1.00 95.81 227 PHE A N 1
ATOM 1750 C CA . PHE A 1 227 ? 19.637 6.225 -19.270 1.00 95.81 227 PHE A CA 1
ATOM 1751 C C . PHE A 1 227 ? 19.573 4.785 -18.774 1.00 95.81 227 PHE A C 1
ATOM 1753 O O . PHE A 1 227 ? 19.726 4.555 -17.578 1.00 95.81 227 PHE A O 1
ATOM 1760 N N . VAL A 1 228 ? 19.341 3.834 -19.676 1.00 96.75 228 VAL A N 1
ATOM 1761 C CA . VAL A 1 228 ? 19.228 2.411 -19.340 1.00 96.75 228 VAL A CA 1
ATOM 1762 C C . VAL A 1 228 ? 20.452 1.672 -19.868 1.00 96.75 228 VAL A C 1
ATOM 1764 O O . VAL A 1 228 ? 20.726 1.706 -21.066 1.00 96.75 228 VAL A O 1
ATOM 1767 N N . ASP A 1 229 ? 21.161 0.982 -18.979 1.00 95.69 229 ASP A N 1
ATOM 1768 C CA . ASP A 1 229 ? 22.247 0.064 -19.316 1.00 95.69 229 ASP A CA 1
ATOM 1769 C C . ASP A 1 229 ? 21.708 -1.371 -19.252 1.00 95.69 229 ASP A C 1
ATOM 1771 O O . ASP A 1 229 ? 21.578 -1.974 -18.182 1.00 95.69 229 ASP A O 1
ATOM 1775 N N . ARG A 1 230 ? 21.353 -1.920 -20.421 1.00 92.75 230 ARG A N 1
ATOM 1776 C CA . ARG A 1 230 ? 20.778 -3.272 -20.532 1.00 92.75 230 ARG A CA 1
ATOM 1777 C C . ARG A 1 230 ? 21.773 -4.365 -20.134 1.00 92.75 230 ARG A C 1
ATOM 1779 O O . ARG A 1 230 ? 21.344 -5.394 -19.623 1.00 92.75 230 ARG A O 1
ATOM 1786 N N . ALA A 1 231 ? 23.073 -4.149 -20.347 1.00 92.75 231 ALA A N 1
ATOM 1787 C CA . ALA A 1 231 ? 24.102 -5.136 -20.026 1.00 92.75 231 ALA A CA 1
ATOM 1788 C C . ALA A 1 231 ? 24.310 -5.233 -18.511 1.00 92.75 231 ALA A C 1
ATOM 1790 O O . ALA A 1 231 ? 24.358 -6.329 -17.957 1.00 92.75 231 ALA A O 1
ATOM 1791 N N . LYS A 1 232 ? 24.360 -4.083 -17.830 1.00 94.25 232 LYS A N 1
ATOM 1792 C CA . LYS A 1 232 ? 24.476 -4.021 -16.366 1.00 94.25 232 LYS A CA 1
ATOM 1793 C C . LYS A 1 232 ? 23.147 -4.201 -15.640 1.00 94.25 232 LYS A C 1
ATOM 1795 O O . LYS A 1 232 ? 23.155 -4.335 -14.422 1.00 94.25 232 LYS A O 1
ATOM 1800 N N . LYS A 1 233 ? 22.024 -4.211 -16.367 1.00 95.25 233 LYS A N 1
ATOM 1801 C CA . LYS A 1 233 ? 20.660 -4.261 -15.819 1.00 95.25 233 LYS A CA 1
ATOM 1802 C C . LYS A 1 233 ? 20.402 -3.119 -14.833 1.00 95.25 233 LYS A C 1
ATOM 1804 O O . LYS A 1 233 ? 19.829 -3.313 -13.763 1.00 95.25 233 LYS A O 1
ATOM 1809 N N . THR A 1 234 ? 20.810 -1.910 -15.205 1.00 95.38 234 THR A N 1
ATOM 1810 C CA . THR A 1 234 ? 20.624 -0.707 -14.386 1.00 95.38 234 THR A CA 1
ATOM 1811 C C . THR A 1 234 ? 20.011 0.438 -15.180 1.00 95.38 234 THR A C 1
ATOM 1813 O O . THR A 1 234 ? 20.022 0.461 -16.412 1.00 95.38 234 THR A O 1
ATOM 1816 N N . TYR A 1 235 ? 19.468 1.414 -14.461 1.00 95.94 235 TYR A N 1
ATOM 1817 C CA . TYR A 1 235 ? 19.045 2.693 -15.011 1.00 95.94 235 TYR A CA 1
ATOM 1818 C C . TYR A 1 235 ? 19.597 3.844 -14.171 1.00 95.94 235 TYR A C 1
ATOM 1820 O O . TYR A 1 235 ? 19.784 3.704 -12.965 1.00 95.94 235 TYR A O 1
ATOM 1828 N N . LYS A 1 236 ? 19.809 5.000 -14.804 1.00 95.19 236 LYS A N 1
ATOM 1829 C CA . LYS A 1 236 ? 20.124 6.273 -14.148 1.00 95.19 236 LYS A CA 1
ATOM 1830 C C . LYS A 1 236 ? 19.168 7.356 -14.632 1.00 95.19 236 LYS A C 1
ATOM 1832 O O . LYS A 1 236 ? 19.022 7.552 -15.840 1.00 95.19 236 LYS A O 1
ATOM 1837 N N . ALA A 1 237 ? 18.528 8.068 -13.712 1.00 93.56 237 ALA A N 1
ATOM 1838 C CA . ALA A 1 237 ? 17.655 9.181 -14.062 1.00 93.56 237 ALA A CA 1
ATOM 1839 C C . ALA A 1 237 ? 18.461 10.379 -14.591 1.00 93.56 237 ALA A C 1
ATOM 1841 O O . ALA A 1 237 ? 19.559 10.673 -14.120 1.00 93.56 237 ALA A O 1
ATOM 1842 N N . LYS A 1 238 ? 17.911 11.061 -15.597 1.00 93.75 238 LYS A N 1
ATOM 1843 C CA . LYS A 1 238 ? 18.479 12.257 -16.242 1.00 93.75 238 LYS A CA 1
ATOM 1844 C C . LYS A 1 238 ? 17.623 13.509 -16.052 1.00 93.75 238 LYS A C 1
ATOM 1846 O O . LYS A 1 238 ? 18.150 14.612 -16.096 1.00 93.75 238 LYS A O 1
ATOM 1851 N N . ALA A 1 239 ? 16.318 13.348 -15.870 1.00 88.12 239 ALA A N 1
ATOM 1852 C CA . ALA A 1 239 ? 15.374 14.422 -15.582 1.00 88.12 239 ALA A CA 1
ATOM 1853 C C . ALA A 1 239 ? 14.178 13.834 -14.819 1.00 88.12 239 ALA A C 1
ATOM 1855 O O . ALA A 1 239 ? 13.901 12.654 -15.035 1.00 88.12 239 ALA A O 1
ATOM 1856 N N . PRO A 1 240 ? 13.463 14.613 -13.988 1.00 88.69 240 PRO A N 1
ATOM 1857 C CA . PRO A 1 240 ? 13.695 16.033 -13.705 1.00 88.69 240 PRO A CA 1
ATOM 1858 C C . PRO A 1 240 ? 14.875 16.264 -12.746 1.00 88.69 240 PRO A C 1
ATOM 1860 O O . PRO A 1 240 ? 15.027 15.561 -11.753 1.00 88.69 240 PRO A O 1
ATOM 1863 N N . LEU A 1 241 ? 15.716 17.258 -13.055 1.00 86.38 241 LEU A N 1
ATOM 1864 C CA . LEU A 1 241 ? 16.963 17.521 -12.318 1.00 86.38 241 LEU A CA 1
ATOM 1865 C C . LEU A 1 241 ? 16.727 17.925 -10.862 1.00 86.38 241 LEU A C 1
ATOM 1867 O O . LEU A 1 241 ? 17.515 17.550 -10.004 1.00 86.38 241 LEU A O 1
ATOM 1871 N N . GLU A 1 242 ? 15.656 18.668 -10.584 1.00 81.25 242 GLU A N 1
ATOM 1872 C CA . GLU A 1 242 ? 15.365 19.128 -9.225 1.00 81.25 242 GLU A CA 1
ATOM 1873 C C . GLU A 1 242 ? 14.992 17.968 -8.298 1.00 81.25 242 GLU A C 1
ATOM 1875 O O . GLU A 1 242 ? 15.549 17.849 -7.212 1.00 81.25 242 GLU A O 1
ATOM 1880 N N . GLU A 1 243 ? 14.146 17.040 -8.758 1.00 83.81 243 GLU A N 1
ATOM 1881 C CA . GLU A 1 243 ? 13.829 15.840 -7.975 1.00 83.81 243 GLU A CA 1
ATOM 1882 C C . GLU A 1 243 ? 15.082 14.985 -7.750 1.00 83.81 243 GLU A C 1
ATOM 1884 O O . GLU A 1 243 ? 15.303 14.496 -6.649 1.00 83.81 243 GLU A O 1
ATOM 1889 N N . ILE A 1 244 ? 15.947 14.854 -8.762 1.00 87.56 244 ILE A N 1
ATOM 1890 C CA . ILE A 1 244 ? 17.224 14.135 -8.632 1.00 87.56 244 ILE A CA 1
ATOM 1891 C C . ILE A 1 244 ? 18.125 14.798 -7.582 1.00 87.56 244 ILE A C 1
ATOM 1893 O O . ILE A 1 244 ? 18.670 14.102 -6.731 1.00 87.56 244 ILE A O 1
ATOM 1897 N N . ARG A 1 245 ? 18.248 16.130 -7.591 1.00 84.25 245 ARG A N 1
ATOM 1898 C CA . ARG A 1 245 ? 19.017 16.867 -6.576 1.00 84.25 245 ARG A CA 1
ATOM 1899 C C . ARG A 1 245 ? 18.451 16.663 -5.180 1.00 84.25 245 ARG A C 1
ATOM 1901 O O . ARG A 1 245 ? 19.222 16.483 -4.245 1.00 84.25 245 ARG A O 1
ATOM 1908 N N . GLN A 1 246 ? 17.128 16.658 -5.035 1.00 77.69 246 GLN A N 1
ATOM 1909 C CA . GLN A 1 246 ? 16.483 16.381 -3.754 1.00 77.69 246 GLN A CA 1
ATOM 1910 C C . GLN A 1 246 ? 16.755 14.951 -3.277 1.00 77.69 246 GLN A C 1
ATOM 1912 O O . GLN A 1 246 ? 17.037 14.759 -2.096 1.00 77.69 246 GLN A O 1
ATOM 1917 N N . LEU A 1 247 ? 16.737 13.952 -4.167 1.00 78.88 247 LEU A N 1
ATOM 1918 C CA . LEU A 1 247 ? 17.153 12.587 -3.823 1.00 78.88 247 LEU A CA 1
ATOM 1919 C C . LEU A 1 247 ? 18.597 12.560 -3.315 1.00 78.88 247 LEU A C 1
ATOM 1921 O O . LEU A 1 247 ? 18.869 12.024 -2.242 1.00 78.88 247 LEU A O 1
ATOM 1925 N N . GLU A 1 248 ? 19.510 13.173 -4.066 1.00 84.31 248 GLU A N 1
ATOM 1926 C CA . GLU A 1 248 ? 20.940 13.191 -3.753 1.00 84.31 248 GLU A CA 1
ATOM 1927 C C . GLU A 1 248 ? 21.235 13.955 -2.456 1.00 84.31 248 GLU A C 1
ATOM 1929 O O . GLU A 1 248 ? 22.038 13.492 -1.646 1.00 84.31 248 GLU A O 1
ATOM 1934 N N . ALA A 1 249 ? 20.523 15.055 -2.191 1.00 78.38 249 ALA A N 1
ATOM 1935 C CA . ALA A 1 249 ? 20.597 15.799 -0.932 1.00 78.38 249 ALA A CA 1
ATOM 1936 C C . ALA A 1 249 ? 20.152 14.964 0.281 1.00 78.38 249 ALA A C 1
ATOM 1938 O O . ALA A 1 249 ? 20.642 15.175 1.387 1.00 78.38 249 ALA A O 1
ATOM 1939 N N . ASN A 1 250 ? 19.274 13.979 0.072 1.00 69.75 250 ASN A N 1
ATOM 1940 C CA . ASN A 1 250 ? 18.861 13.004 1.083 1.00 69.75 250 ASN A CA 1
ATOM 1941 C C . ASN A 1 250 ? 19.740 11.734 1.081 1.00 69.75 250 ASN A C 1
ATOM 1943 O O . ASN A 1 250 ? 19.358 10.709 1.645 1.00 69.75 250 ASN A O 1
ATOM 1947 N N . GLY A 1 251 ? 20.916 11.774 0.441 1.00 76.44 251 GLY A N 1
ATOM 1948 C CA . GLY A 1 251 ? 21.879 10.669 0.411 1.00 76.44 251 GLY A CA 1
ATOM 1949 C C . GLY A 1 251 ? 21.522 9.530 -0.550 1.00 76.44 251 GLY A C 1
ATOM 1950 O O . GLY A 1 251 ? 22.125 8.456 -0.480 1.00 76.44 251 GLY A O 1
ATOM 1951 N N . MET A 1 252 ? 20.559 9.737 -1.453 1.00 82.06 252 MET A N 1
ATOM 1952 C CA . MET A 1 252 ? 20.074 8.715 -2.382 1.00 82.06 252 MET A CA 1
ATOM 1953 C C . MET A 1 252 ? 20.636 8.922 -3.787 1.00 82.06 252 MET A C 1
ATOM 1955 O O . MET A 1 252 ? 20.615 10.019 -4.332 1.00 82.06 252 MET A O 1
ATOM 1959 N N . SER A 1 253 ? 21.103 7.846 -4.424 1.00 85.12 253 SER A N 1
ATOM 1960 C CA . SER A 1 253 ? 21.487 7.898 -5.838 1.00 85.12 253 SER A CA 1
ATOM 1961 C C . SER A 1 253 ? 20.254 7.750 -6.721 1.00 85.12 253 SER A C 1
ATOM 1963 O O . SER A 1 253 ? 19.475 6.821 -6.525 1.00 85.12 253 SER A O 1
ATOM 1965 N N . ALA A 1 254 ? 20.125 8.569 -7.766 1.00 87.81 254 ALA A N 1
ATOM 1966 C CA . ALA A 1 254 ? 19.096 8.403 -8.798 1.00 87.81 254 ALA A CA 1
ATOM 1967 C C . ALA A 1 254 ? 19.415 7.259 -9.793 1.00 87.81 254 ALA A C 1
ATOM 1969 O O . ALA A 1 254 ? 19.201 7.378 -11.003 1.00 87.81 254 ALA A O 1
ATOM 1970 N N . THR A 1 255 ? 19.971 6.160 -9.278 1.00 92.00 255 THR A N 1
ATOM 1971 C CA . THR A 1 255 ? 20.341 4.946 -10.013 1.00 92.00 255 THR A CA 1
ATOM 1972 C C . THR A 1 255 ? 19.625 3.753 -9.388 1.00 92.00 255 THR A C 1
ATOM 1974 O O . THR A 1 255 ? 19.596 3.616 -8.164 1.00 92.00 255 THR A O 1
ATOM 1977 N N . GLY A 1 256 ? 19.070 2.875 -10.219 1.00 92.06 256 GLY A N 1
ATOM 1978 C CA . GLY A 1 256 ? 18.387 1.662 -9.774 1.00 92.06 256 GLY A CA 1
ATOM 1979 C C . GLY A 1 256 ? 18.645 0.472 -10.692 1.00 92.06 256 GLY A C 1
ATOM 1980 O O . GLY A 1 256 ? 19.286 0.595 -11.739 1.00 92.06 256 GLY A O 1
ATOM 1981 N N . ALA A 1 257 ? 18.152 -0.694 -10.284 1.00 94.44 257 ALA A N 1
ATOM 1982 C CA . ALA A 1 257 ? 18.204 -1.916 -11.079 1.00 94.44 257 ALA A CA 1
ATOM 1983 C C . ALA A 1 257 ? 16.968 -2.039 -11.982 1.00 94.44 257 ALA A C 1
ATOM 1985 O O . ALA A 1 257 ? 15.898 -1.514 -11.668 1.00 94.44 257 ALA A O 1
ATOM 1986 N N . ILE A 1 258 ? 17.100 -2.775 -13.082 1.00 96.19 258 ILE A N 1
ATOM 1987 C CA . ILE A 1 258 ? 15.973 -3.215 -13.908 1.00 96.19 258 ILE A CA 1
ATOM 1988 C C . ILE A 1 258 ? 15.918 -4.740 -13.983 1.00 96.19 258 ILE A C 1
ATOM 1990 O O . ILE A 1 258 ? 16.939 -5.425 -13.945 1.00 96.19 258 ILE A O 1
ATOM 1994 N N . ALA A 1 259 ? 14.714 -5.275 -14.147 1.00 95.81 259 ALA A N 1
ATOM 1995 C CA . ALA A 1 259 ? 14.521 -6.628 -14.637 1.00 95.81 259 ALA A CA 1
ATOM 1996 C C . ALA A 1 259 ? 14.984 -6.744 -16.099 1.00 95.81 259 ALA A C 1
ATOM 1998 O O . ALA A 1 259 ? 15.162 -5.747 -16.806 1.00 95.81 259 ALA A O 1
ATOM 1999 N N . VAL A 1 260 ? 15.166 -7.980 -16.562 1.00 94.50 260 VAL A N 1
ATOM 2000 C CA . VAL A 1 260 ? 15.505 -8.248 -17.964 1.00 94.50 260 VAL A CA 1
ATOM 2001 C C . VAL A 1 260 ? 14.341 -7.781 -18.848 1.00 94.50 260 VAL A C 1
ATOM 2003 O O . VAL A 1 260 ? 13.216 -8.222 -18.603 1.00 94.50 260 VAL A O 1
ATOM 2006 N N . PRO A 1 261 ? 14.575 -6.907 -19.849 1.00 95.69 261 PRO A N 1
ATOM 2007 C CA . PRO A 1 261 ? 13.535 -6.532 -20.798 1.00 95.69 261 PRO A CA 1
ATOM 2008 C C . PRO A 1 261 ? 12.985 -7.746 -21.538 1.00 95.69 261 PRO A C 1
ATOM 2010 O O . PRO A 1 261 ? 13.750 -8.597 -21.988 1.00 95.69 261 PRO A O 1
ATOM 2013 N N . THR A 1 262 ? 11.664 -7.812 -21.638 1.00 95.12 262 THR A N 1
ATOM 2014 C CA . THR A 1 262 ? 10.918 -8.924 -22.230 1.00 95.12 262 THR A CA 1
ATOM 2015 C C . THR A 1 262 ? 9.845 -8.384 -23.181 1.00 95.12 262 THR A C 1
ATOM 2017 O O . THR A 1 262 ? 9.421 -7.234 -23.007 1.00 95.12 262 THR A O 1
ATOM 2020 N N . PRO A 1 263 ? 9.397 -9.144 -24.196 1.00 94.75 263 PRO A N 1
ATOM 2021 C CA . PRO A 1 263 ? 8.358 -8.686 -25.111 1.00 94.75 263 PRO A CA 1
ATOM 2022 C C . PRO A 1 263 ? 7.071 -8.270 -24.391 1.00 94.75 263 PRO A C 1
ATOM 2024 O O . PRO A 1 263 ? 6.637 -8.906 -23.432 1.00 94.75 263 PRO A O 1
ATOM 2027 N N . VAL A 1 264 ? 6.433 -7.205 -24.876 1.00 90.88 264 VAL A N 1
ATOM 2028 C CA . VAL A 1 264 ? 5.111 -6.794 -24.387 1.00 90.88 264 VAL A CA 1
ATOM 2029 C C . VAL A 1 264 ? 4.081 -7.851 -24.784 1.00 90.88 264 VAL A C 1
ATOM 2031 O O . VAL A 1 264 ? 3.890 -8.117 -25.967 1.00 90.88 264 VAL A O 1
ATOM 2034 N N . THR A 1 265 ? 3.386 -8.418 -23.798 1.00 83.19 265 THR A N 1
ATOM 2035 C CA . THR A 1 265 ? 2.352 -9.454 -23.986 1.00 83.19 265 THR A CA 1
ATOM 2036 C C . THR A 1 265 ? 0.955 -8.881 -24.255 1.00 83.19 265 THR A C 1
ATOM 2038 O O . THR A 1 265 ? 0.003 -9.620 -24.490 1.00 83.19 265 THR A O 1
ATOM 2041 N N . MET A 1 266 ? 0.818 -7.555 -24.220 1.00 83.31 266 MET A N 1
ATOM 2042 C CA . MET A 1 266 ? -0.457 -6.839 -24.295 1.00 83.31 266 MET A CA 1
ATOM 2043 C C . MET A 1 266 ? -0.892 -6.543 -25.736 1.00 83.31 266 MET A C 1
ATOM 2045 O O . MET A 1 266 ? -0.054 -6.199 -26.573 1.00 83.31 266 MET A O 1
ATOM 2049 N N . SER A 1 267 ? -2.207 -6.575 -25.993 1.00 85.06 267 SER A N 1
ATOM 2050 C CA . SER A 1 267 ? -2.790 -6.152 -27.276 1.00 85.06 267 SER A CA 1
ATOM 2051 C C . SER A 1 267 ? -2.638 -4.643 -27.521 1.00 85.06 267 SER A C 1
ATOM 2053 O O . SER A 1 267 ? -2.364 -3.864 -26.603 1.00 85.06 267 SER A O 1
ATOM 2055 N N . ASP A 1 268 ? -2.840 -4.197 -28.758 1.00 86.81 268 ASP A N 1
ATOM 2056 C CA . ASP A 1 268 ? -2.752 -2.772 -29.093 1.00 86.81 268 ASP A CA 1
ATOM 2057 C C . ASP A 1 268 ? -3.890 -1.951 -28.462 1.00 86.81 268 ASP A C 1
ATOM 2059 O O . ASP A 1 268 ? -3.686 -0.799 -28.069 1.00 86.81 268 ASP A O 1
ATOM 2063 N N . GLU A 1 269 ? -5.074 -2.540 -28.286 1.00 81.12 269 GLU A N 1
ATOM 2064 C CA . GLU A 1 269 ? -6.196 -1.947 -27.547 1.00 81.12 269 GLU A CA 1
ATOM 2065 C C . GLU A 1 269 ? -5.819 -1.745 -26.079 1.00 81.12 269 GLU A C 1
ATOM 2067 O O . GLU A 1 269 ? -6.012 -0.663 -25.523 1.00 81.12 269 GLU A O 1
ATOM 2072 N N . ALA A 1 270 ? -5.207 -2.764 -25.476 1.00 78.25 270 ALA A N 1
ATOM 2073 C CA . ALA A 1 270 ? -4.690 -2.729 -24.119 1.00 78.25 270 ALA A CA 1
ATOM 2074 C C . ALA A 1 270 ? -3.604 -1.656 -23.937 1.00 78.25 270 ALA A C 1
ATOM 2076 O O . ALA A 1 270 ? -3.653 -0.878 -22.982 1.00 78.25 270 ALA A O 1
ATOM 2077 N N . LYS A 1 271 ? -2.654 -1.553 -24.875 1.00 83.25 271 LYS A N 1
ATOM 2078 C CA . LYS A 1 271 ? -1.624 -0.502 -24.866 1.00 83.25 271 LYS A CA 1
ATOM 2079 C C . LYS A 1 271 ? -2.243 0.889 -24.943 1.00 83.25 271 LYS A C 1
ATOM 2081 O O . LYS A 1 271 ? -1.913 1.734 -24.113 1.00 83.25 271 LYS A O 1
ATOM 2086 N N . LYS A 1 272 ? -3.178 1.121 -25.876 1.00 79.88 272 LYS A N 1
ATOM 2087 C CA . LYS A 1 272 ? -3.915 2.395 -25.989 1.00 79.88 272 LYS A CA 1
ATOM 2088 C C . LYS A 1 272 ? -4.632 2.735 -24.690 1.00 79.88 272 LYS A C 1
ATOM 2090 O O . LYS A 1 272 ? -4.543 3.871 -24.230 1.00 79.88 272 LYS A O 1
ATOM 2095 N N . TYR A 1 273 ? -5.289 1.750 -24.082 1.00 72.12 273 TYR A N 1
ATOM 2096 C CA . TYR A 1 273 ? -6.015 1.923 -22.830 1.00 72.12 273 TYR A CA 1
ATOM 2097 C C . TYR A 1 273 ? -5.099 2.318 -21.665 1.00 72.12 273 TYR A C 1
ATOM 2099 O O . TYR A 1 273 ? -5.416 3.236 -20.913 1.00 72.12 273 TYR A O 1
ATOM 2107 N N . LEU A 1 274 ? -3.921 1.696 -21.562 1.00 71.25 274 LEU A N 1
ATOM 2108 C CA . LEU A 1 274 ? -2.879 2.050 -20.591 1.00 71.25 274 LEU A CA 1
ATOM 2109 C C . LEU A 1 274 ? -2.023 3.255 -21.016 1.00 71.25 274 LEU A C 1
ATOM 2111 O O . LEU A 1 274 ? -1.039 3.590 -20.349 1.00 71.25 274 LEU A O 1
ATOM 2115 N N . GLY A 1 275 ? -2.357 3.899 -22.144 1.00 74.00 275 GLY A N 1
ATOM 2116 C CA . GLY A 1 275 ? -1.587 4.973 -22.787 1.00 74.00 275 GLY A CA 1
ATOM 2117 C C . GLY A 1 275 ? -0.110 4.638 -22.971 1.00 74.00 275 GLY A C 1
ATOM 2118 O O . GLY A 1 275 ? 0.745 5.532 -22.943 1.00 74.00 275 GLY A O 1
ATOM 2119 N N . ILE A 1 276 ? 0.192 3.355 -23.133 1.00 84.69 276 ILE A N 1
ATOM 2120 C CA . ILE A 1 276 ? 1.485 2.848 -23.565 1.00 84.69 276 ILE A CA 1
ATOM 2121 C C . ILE A 1 276 ? 1.560 3.078 -25.083 1.00 84.69 276 ILE A C 1
ATOM 2123 O O . ILE A 1 276 ? 0.585 2.799 -25.784 1.00 84.69 276 ILE A O 1
ATOM 2127 N N . PRO A 1 277 ? 2.671 3.613 -25.616 1.00 89.69 277 PRO A N 1
ATOM 2128 C CA . PRO A 1 277 ? 2.803 3.852 -27.048 1.00 89.69 277 PRO A CA 1
ATOM 2129 C C . PRO A 1 277 ? 2.710 2.534 -27.824 1.00 89.69 277 PRO A C 1
ATOM 2131 O O . PRO A 1 277 ? 3.221 1.511 -27.367 1.00 89.69 277 PRO A O 1
ATOM 2134 N N . LEU A 1 278 ? 2.070 2.545 -28.994 1.00 92.69 278 LEU A N 1
ATOM 2135 C CA . LEU A 1 278 ? 1.882 1.335 -29.808 1.00 92.69 278 LEU A CA 1
ATOM 2136 C C . LEU A 1 278 ? 3.214 0.745 -30.281 1.00 92.69 278 LEU A C 1
ATOM 2138 O O . LEU A 1 278 ? 3.348 -0.467 -30.432 1.00 92.69 278 LEU A O 1
ATOM 2142 N N . GLU A 1 279 ? 4.220 1.600 -30.453 1.00 94.81 279 GLU A N 1
ATOM 2143 C CA . GLU A 1 279 ? 5.584 1.221 -30.795 1.00 94.81 279 GLU A CA 1
ATOM 2144 C C . GLU A 1 279 ? 6.322 0.466 -29.677 1.00 94.81 279 GLU A C 1
ATOM 2146 O O . GLU A 1 279 ? 7.401 -0.070 -29.939 1.00 94.81 279 GLU A O 1
ATOM 2151 N N . ALA A 1 280 ? 5.763 0.392 -28.460 1.00 95.62 280 ALA A N 1
ATOM 2152 C CA . ALA A 1 280 ? 6.320 -0.406 -27.375 1.00 95.62 280 ALA A CA 1
ATOM 2153 C C . ALA A 1 280 ? 6.325 -1.897 -27.753 1.00 95.62 280 ALA A C 1
ATOM 2155 O O . ALA A 1 280 ? 5.274 -2.522 -27.944 1.00 95.62 280 ALA A O 1
ATOM 2156 N N . ALA A 1 281 ? 7.532 -2.449 -27.853 1.00 95.94 281 ALA A N 1
ATOM 2157 C CA . ALA A 1 281 ? 7.816 -3.828 -28.229 1.00 95.94 281 ALA A CA 1
ATOM 2158 C C . ALA A 1 281 ? 8.316 -4.659 -27.041 1.00 95.94 281 ALA A C 1
ATOM 2160 O O . ALA A 1 281 ? 7.957 -5.827 -26.929 1.00 95.94 281 ALA A O 1
ATOM 2161 N N . GLU A 1 282 ? 9.096 -4.056 -26.142 1.00 96.81 282 GLU A N 1
ATOM 2162 C CA . GLU A 1 282 ? 9.594 -4.691 -24.917 1.00 96.81 282 GLU A CA 1
ATOM 2163 C C . GLU A 1 282 ? 9.233 -3.845 -23.691 1.00 96.81 282 GLU A C 1
ATOM 2165 O O . GLU A 1 282 ? 9.019 -2.634 -23.794 1.00 96.81 282 GLU A O 1
ATOM 2170 N N . PHE A 1 283 ? 9.215 -4.463 -22.515 1.00 96.12 283 PHE A N 1
ATOM 2171 C CA . PHE A 1 283 ? 9.111 -3.769 -21.239 1.00 96.12 283 PHE A CA 1
ATOM 2172 C C . PHE A 1 283 ? 9.978 -4.432 -20.166 1.00 96.12 283 PHE A C 1
ATOM 2174 O O . PHE A 1 283 ? 10.356 -5.596 -20.287 1.00 96.12 283 PHE A O 1
ATOM 2181 N N . CYS A 1 284 ? 10.299 -3.699 -19.105 1.00 96.69 284 CYS A N 1
ATOM 2182 C CA . CYS A 1 284 ? 10.860 -4.268 -17.884 1.00 96.69 284 CYS A CA 1
ATOM 2183 C C . CYS A 1 284 ? 10.338 -3.551 -16.642 1.00 96.69 284 CYS A C 1
ATOM 2185 O O . CYS A 1 284 ? 9.920 -2.391 -16.698 1.00 96.69 284 CYS A O 1
ATOM 2187 N N . TRP A 1 285 ? 10.408 -4.247 -15.509 1.00 96.75 285 TRP A N 1
ATOM 2188 C CA . TRP A 1 285 ? 10.278 -3.630 -14.197 1.00 96.75 285 TRP A CA 1
ATOM 2189 C C . TRP A 1 285 ? 11.561 -2.876 -13.830 1.00 96.75 285 TRP A C 1
ATOM 2191 O O . TRP A 1 285 ? 12.663 -3.406 -13.968 1.00 96.75 285 TRP A O 1
ATOM 2201 N N . ALA A 1 286 ? 11.421 -1.654 -13.337 1.00 96.81 286 ALA A N 1
ATOM 2202 C CA . ALA A 1 286 ? 12.475 -0.855 -12.740 1.00 96.81 286 ALA A CA 1
ATOM 2203 C C . ALA A 1 286 ? 12.263 -0.810 -11.231 1.00 96.81 286 ALA A C 1
ATOM 2205 O O . ALA A 1 286 ? 11.208 -0.390 -10.755 1.00 96.81 286 ALA A O 1
ATOM 2206 N N . TYR A 1 287 ? 13.271 -1.242 -10.483 1.00 94.81 287 TYR A N 1
ATOM 2207 C CA . TYR A 1 287 ? 13.209 -1.289 -9.030 1.00 94.81 287 TYR A CA 1
ATOM 2208 C C . TYR A 1 287 ? 13.362 0.112 -8.415 1.00 94.81 287 TYR A C 1
ATOM 2210 O O . TYR A 1 287 ? 13.998 0.983 -9.027 1.00 94.81 287 TYR A O 1
ATOM 2218 N N . PRO A 1 288 ? 12.833 0.322 -7.193 1.00 92.06 288 PRO A N 1
ATOM 2219 C CA . PRO A 1 288 ? 13.092 1.515 -6.400 1.00 92.06 288 PRO A CA 1
ATOM 2220 C C . PRO A 1 288 ? 14.574 1.876 -6.336 1.00 92.06 288 P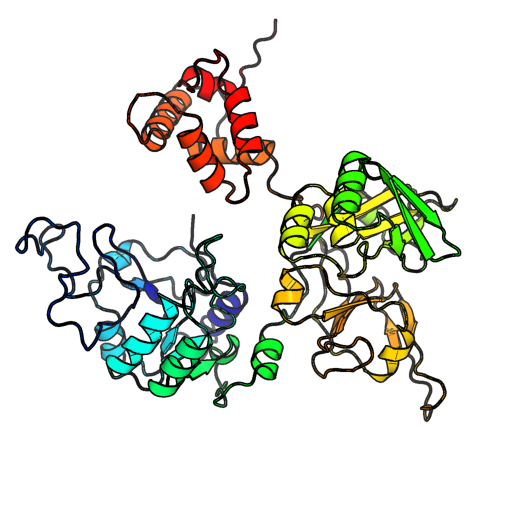RO A C 1
ATOM 2222 O O . PRO A 1 288 ? 15.437 1.001 -6.199 1.00 92.06 288 PRO A O 1
ATOM 2225 N N . VAL A 1 289 ? 14.881 3.169 -6.356 1.00 88.44 289 VAL A N 1
ATOM 2226 C CA . VAL A 1 289 ? 16.248 3.631 -6.110 1.00 88.44 289 VAL A CA 1
ATOM 2227 C C . VAL A 1 289 ? 16.638 3.372 -4.655 1.00 88.44 289 VAL A C 1
ATOM 2229 O O . VAL A 1 289 ? 15.819 3.451 -3.736 1.00 88.44 289 VAL A O 1
ATOM 2232 N N . GLY A 1 290 ? 17.905 3.021 -4.440 1.00 78.06 290 GLY A N 1
ATOM 2233 C CA . GLY A 1 290 ? 18.489 2.829 -3.109 1.00 78.06 290 GLY A CA 1
ATOM 2234 C C . GLY A 1 290 ? 17.949 1.656 -2.277 1.00 78.06 290 GLY A C 1
ATOM 2235 O O . GLY A 1 290 ? 18.369 1.514 -1.132 1.00 78.06 290 GLY A O 1
ATOM 2236 N N . GLY A 1 291 ? 17.066 0.810 -2.822 1.00 67.75 291 GLY A N 1
ATOM 2237 C CA . GLY A 1 291 ? 16.739 -0.515 -2.278 1.00 67.75 291 GLY A CA 1
ATOM 2238 C C . GLY A 1 291 ? 16.317 -0.552 -0.804 1.00 67.75 291 GLY A C 1
ATOM 2239 O O . GLY A 1 291 ? 16.739 -1.448 -0.080 1.00 67.75 291 GLY A O 1
ATOM 2240 N N . GLY A 1 292 ? 15.524 0.427 -0.355 1.00 63.88 292 GLY A N 1
ATOM 2241 C CA . GLY A 1 292 ? 14.991 0.492 1.015 1.00 63.88 292 GLY A CA 1
ATOM 2242 C C . GLY A 1 292 ? 15.813 1.291 2.027 1.00 63.88 292 GLY A C 1
ATOM 2243 O O . GLY A 1 292 ? 15.468 1.282 3.200 1.00 63.88 292 GLY A O 1
ATOM 2244 N N . LYS A 1 293 ? 16.846 2.035 1.606 1.00 69.69 293 LYS A N 1
ATOM 2245 C CA . LYS A 1 293 ? 17.560 3.018 2.458 1.00 69.69 293 LYS A CA 1
ATOM 2246 C C . LYS A 1 293 ? 16.733 4.260 2.838 1.00 69.69 293 LYS A C 1
ATOM 2248 O O . LYS A 1 293 ? 17.271 5.233 3.356 1.00 69.69 293 LYS A O 1
ATOM 2253 N N . TRP A 1 294 ? 15.443 4.251 2.542 1.00 68.62 294 TRP A N 1
ATOM 2254 C CA . TRP A 1 294 ? 14.551 5.377 2.755 1.00 68.62 294 TRP A CA 1
ATOM 2255 C C . TRP A 1 294 ? 14.033 5.403 4.194 1.00 68.62 294 TRP A C 1
ATOM 2257 O O . TRP A 1 294 ? 13.653 4.362 4.723 1.00 68.62 294 TRP A O 1
ATOM 2267 N N . SER A 1 295 ? 13.945 6.589 4.802 1.00 64.88 295 SER A N 1
ATOM 2268 C CA . SER A 1 295 ? 13.140 6.766 6.015 1.00 64.88 295 SER A CA 1
ATOM 2269 C C . SER A 1 295 ? 11.648 6.706 5.680 1.00 64.88 295 SER A C 1
ATOM 2271 O O . SER A 1 295 ? 11.244 7.032 4.561 1.00 64.88 295 SER A O 1
ATOM 2273 N N . GLU A 1 296 ? 10.805 6.342 6.648 1.00 54.31 296 GLU A N 1
ATOM 2274 C CA . GLU A 1 296 ? 9.348 6.330 6.457 1.00 54.31 296 GLU A CA 1
ATOM 2275 C C . GLU A 1 296 ? 8.807 7.705 6.045 1.00 54.31 296 GLU A C 1
ATOM 2277 O O . GLU A 1 296 ? 7.936 7.797 5.180 1.00 54.31 296 GLU A O 1
ATOM 2282 N N . GLN A 1 297 ? 9.372 8.785 6.594 1.00 51.44 297 GLN A N 1
ATOM 2283 C CA . GLN A 1 297 ? 9.009 10.155 6.232 1.00 51.44 297 GLN A CA 1
ATOM 2284 C C . GLN A 1 297 ? 9.357 10.462 4.770 1.00 51.44 297 GLN A C 1
ATOM 2286 O O . GLN A 1 297 ? 8.556 11.074 4.064 1.00 51.44 297 GLN A O 1
ATOM 2291 N N . ALA A 1 298 ? 10.517 10.006 4.286 1.00 58.62 298 ALA A N 1
ATOM 2292 C CA . ALA A 1 298 ? 10.911 10.190 2.893 1.00 58.62 298 ALA A CA 1
ATOM 2293 C C . ALA A 1 298 ? 10.043 9.343 1.946 1.00 58.62 298 ALA A C 1
ATOM 2295 O O . ALA A 1 298 ? 9.584 9.852 0.924 1.00 58.62 298 ALA A O 1
ATOM 2296 N N . LEU A 1 299 ? 9.736 8.091 2.308 1.00 60.44 299 LEU A N 1
ATOM 2297 C CA . LEU A 1 299 ? 8.793 7.248 1.561 1.00 60.44 299 LEU A CA 1
ATOM 2298 C C . LEU A 1 299 ? 7.417 7.917 1.451 1.00 60.44 299 LEU A C 1
ATOM 2300 O O . LEU A 1 299 ? 6.826 7.951 0.371 1.00 60.44 299 LEU A O 1
ATOM 2304 N N . ALA A 1 300 ? 6.912 8.479 2.550 1.00 52.50 300 ALA A N 1
ATOM 2305 C CA . ALA A 1 300 ? 5.631 9.176 2.583 1.00 52.50 300 ALA A CA 1
ATOM 2306 C C . ALA A 1 300 ? 5.638 10.461 1.741 1.00 52.50 300 ALA A C 1
ATOM 2308 O O . ALA A 1 300 ? 4.674 10.714 1.026 1.00 52.50 300 ALA A O 1
ATOM 2309 N N . TYR A 1 301 ? 6.722 11.239 1.780 1.00 50.44 301 TYR A N 1
ATOM 2310 C CA . TYR A 1 301 ? 6.867 12.468 0.999 1.00 50.44 301 TYR A CA 1
ATOM 2311 C C . TYR A 1 301 ? 6.932 12.178 -0.506 1.00 50.44 301 TYR A C 1
ATOM 2313 O O . TYR A 1 301 ? 6.075 12.618 -1.267 1.00 50.44 301 TYR A O 1
ATOM 2321 N N . PHE A 1 302 ? 7.903 11.380 -0.950 1.00 56.94 302 PHE A N 1
ATOM 2322 C CA . PHE A 1 302 ? 8.168 11.186 -2.379 1.00 56.94 302 PHE A CA 1
ATOM 2323 C C . PHE A 1 302 ? 7.113 10.328 -3.098 1.00 56.94 302 PHE A C 1
ATOM 2325 O O . PHE A 1 302 ? 6.963 10.410 -4.316 1.00 56.94 302 PHE A O 1
ATOM 2332 N N . SER A 1 303 ? 6.347 9.511 -2.377 1.00 51.09 303 SER A N 1
ATOM 2333 C CA . SER A 1 303 ? 5.313 8.663 -2.986 1.00 51.09 303 SER A CA 1
ATOM 2334 C C . SER A 1 303 ? 4.094 9.407 -3.531 1.00 51.09 303 SER A C 1
ATOM 2336 O O . SER A 1 303 ? 3.346 8.854 -4.343 1.00 51.09 303 SER A O 1
ATOM 2338 N N . ILE A 1 304 ? 3.879 10.647 -3.089 1.00 48.66 304 ILE A N 1
ATOM 2339 C CA . ILE A 1 304 ? 2.684 11.438 -3.407 1.00 48.66 304 ILE A CA 1
ATOM 2340 C C . ILE A 1 304 ? 3.000 12.764 -4.106 1.00 48.66 304 ILE A C 1
ATOM 2342 O O . ILE A 1 304 ? 2.071 13.502 -4.427 1.00 48.66 304 ILE A O 1
ATOM 2346 N N . THR A 1 305 ? 4.278 13.075 -4.349 1.00 56.34 305 THR A N 1
ATOM 2347 C CA . THR A 1 305 ? 4.715 14.359 -4.920 1.00 56.34 305 THR A CA 1
ATOM 2348 C C . THR A 1 305 ? 4.555 14.401 -6.433 1.00 56.34 305 THR A C 1
ATOM 2350 O O . THR A 1 305 ? 3.866 15.269 -6.964 1.00 56.34 305 THR A O 1
ATOM 2353 N N . THR A 1 306 ? 5.177 13.468 -7.155 1.00 71.38 306 THR A N 1
ATOM 2354 C CA . THR A 1 306 ? 5.110 13.408 -8.621 1.00 71.38 306 THR A CA 1
ATOM 2355 C C . THR A 1 306 ? 5.165 11.962 -9.123 1.00 71.38 306 THR A C 1
ATOM 2357 O O . THR A 1 306 ? 5.666 11.079 -8.427 1.00 71.38 306 THR A O 1
ATOM 2360 N N . PRO A 1 307 ? 4.709 11.678 -10.358 1.00 82.31 307 PRO A N 1
ATOM 2361 C CA . PRO A 1 307 ? 4.914 10.368 -10.979 1.00 82.31 307 PRO A CA 1
ATOM 2362 C C . PRO A 1 307 ? 6.388 9.968 -11.101 1.00 82.31 307 PRO A C 1
ATOM 2364 O O . PRO A 1 307 ? 6.704 8.787 -11.033 1.00 82.31 307 PRO A O 1
ATOM 2367 N N . SER A 1 308 ? 7.296 10.930 -11.277 1.00 87.19 308 SER A N 1
ATOM 2368 C CA . SER A 1 308 ? 8.738 10.665 -11.322 1.00 87.19 308 SER A CA 1
ATOM 2369 C C . SER A 1 308 ? 9.253 10.228 -9.946 1.00 87.19 308 SER A C 1
ATOM 2371 O O . SER A 1 308 ? 9.939 9.216 -9.842 1.00 87.19 308 SER A O 1
ATOM 2373 N N . SER A 1 309 ? 8.840 10.915 -8.881 1.00 82.12 309 SER A N 1
ATOM 2374 C CA . SER A 1 309 ? 9.169 10.551 -7.501 1.00 82.12 309 SER A CA 1
ATOM 2375 C C . SER A 1 309 ? 8.562 9.205 -7.096 1.00 82.12 309 SER A C 1
ATOM 2377 O O . SER A 1 309 ? 9.265 8.355 -6.552 1.00 82.12 309 SER A O 1
ATOM 2379 N N . ALA A 1 310 ? 7.307 8.937 -7.469 1.00 80.12 310 ALA A N 1
ATOM 2380 C CA . ALA A 1 310 ? 6.682 7.629 -7.276 1.00 80.12 310 ALA A CA 1
ATOM 2381 C C . ALA A 1 310 ? 7.461 6.513 -7.995 1.00 80.12 310 ALA A C 1
ATOM 2383 O O . ALA A 1 310 ? 7.659 5.442 -7.427 1.00 80.12 310 ALA A O 1
ATOM 2384 N N . PHE A 1 311 ? 7.979 6.775 -9.202 1.00 91.12 311 PHE A N 1
ATOM 2385 C CA . PHE A 1 311 ? 8.845 5.833 -9.916 1.00 91.12 311 PHE A CA 1
ATOM 2386 C C . PHE A 1 311 ? 10.131 5.538 -9.135 1.00 91.12 311 PHE A C 1
ATOM 2388 O O . PHE A 1 311 ? 10.549 4.388 -9.047 1.00 91.12 311 PHE A O 1
ATOM 2395 N N . PHE A 1 312 ? 10.757 6.557 -8.543 1.00 88.69 312 PHE A N 1
ATOM 2396 C CA . PHE A 1 312 ? 11.972 6.374 -7.748 1.00 88.69 312 PHE A CA 1
ATOM 2397 C C . PHE A 1 312 ? 11.715 5.581 -6.468 1.00 88.69 312 PHE A C 1
ATOM 2399 O O . PHE A 1 312 ? 12.529 4.738 -6.100 1.00 88.69 312 PHE A O 1
ATOM 2406 N N . VAL A 1 313 ? 10.591 5.825 -5.798 1.00 83.88 313 VAL A N 1
ATOM 2407 C CA . VAL A 1 313 ? 10.302 5.208 -4.501 1.00 83.88 313 VAL A CA 1
ATOM 2408 C C . VAL A 1 313 ? 9.702 3.821 -4.644 1.00 83.88 313 VAL A C 1
ATOM 2410 O O . VAL A 1 313 ? 10.097 2.924 -3.913 1.00 83.88 313 VAL A O 1
ATOM 2413 N N . TYR A 1 314 ? 8.754 3.616 -5.553 1.00 86.31 314 TYR A N 1
ATOM 2414 C CA . TYR A 1 314 ? 8.012 2.356 -5.678 1.00 86.31 314 TYR A CA 1
ATOM 2415 C C . TYR A 1 314 ? 8.466 1.500 -6.849 1.00 86.31 314 TYR A C 1
ATOM 2417 O O . TYR A 1 314 ? 8.162 0.310 -6.893 1.00 86.31 314 TYR A O 1
ATOM 2425 N N . GLY A 1 315 ? 9.235 2.079 -7.765 1.00 92.19 315 GLY A N 1
ATOM 2426 C CA . GLY A 1 315 ? 9.526 1.457 -9.039 1.00 92.19 315 GLY A CA 1
ATOM 2427 C C . GLY A 1 315 ? 8.405 1.681 -10.050 1.00 92.19 315 GLY A C 1
ATOM 2428 O O . GLY A 1 315 ? 7.430 2.415 -9.839 1.00 92.19 315 GLY A O 1
ATOM 2429 N N . GLY A 1 316 ? 8.565 1.046 -11.198 1.00 93.94 316 GLY A N 1
ATOM 2430 C CA . GLY A 1 316 ? 7.633 1.194 -12.299 1.00 93.94 316 GLY A CA 1
ATOM 2431 C C . GLY A 1 316 ? 8.031 0.386 -13.519 1.00 93.94 316 GLY A C 1
ATOM 2432 O O . GLY A 1 316 ? 9.052 -0.291 -13.540 1.00 93.94 316 GLY A O 1
ATOM 2433 N N . TYR A 1 317 ? 7.230 0.485 -14.569 1.00 95.31 317 TYR A N 1
ATOM 2434 C CA . TYR A 1 317 ? 7.511 -0.152 -15.848 1.00 95.31 317 TYR A CA 1
ATOM 2435 C C . TYR A 1 317 ? 8.221 0.814 -16.792 1.00 95.31 317 TYR A C 1
ATOM 2437 O O . TYR A 1 317 ? 7.811 1.970 -16.936 1.00 95.31 317 TYR A O 1
ATOM 2445 N N . ILE A 1 318 ? 9.257 0.324 -17.468 1.00 97.25 318 ILE A N 1
ATOM 2446 C CA . ILE A 1 318 ? 9.911 0.988 -18.597 1.00 97.25 318 ILE A CA 1
ATOM 2447 C C . ILE A 1 318 ? 9.539 0.221 -19.860 1.00 97.25 318 ILE A C 1
ATOM 2449 O O . ILE A 1 318 ? 9.650 -1.000 -19.890 1.00 97.25 318 ILE A O 1
ATOM 2453 N N . TYR A 1 319 ? 9.137 0.936 -20.905 1.00 96.56 319 TYR A N 1
ATOM 2454 C CA . TYR A 1 319 ? 8.798 0.372 -22.207 1.00 96.56 319 TYR A CA 1
ATOM 2455 C C . TYR A 1 319 ? 9.785 0.842 -23.266 1.00 96.56 319 TYR A C 1
ATOM 2457 O O . TYR A 1 319 ? 10.170 2.018 -23.296 1.00 96.56 319 TYR A O 1
ATOM 2465 N N . PHE A 1 320 ? 10.134 -0.068 -24.168 1.00 97.12 320 PHE A N 1
ATOM 2466 C CA . PHE A 1 320 ? 11.109 0.142 -25.226 1.00 97.12 320 PHE A CA 1
ATOM 2467 C C . PHE A 1 320 ? 10.498 -0.108 -26.601 1.00 97.12 320 PHE A C 1
ATOM 2469 O O . PHE A 1 320 ? 9.647 -0.983 -26.761 1.00 97.12 320 PHE A O 1
ATOM 2476 N N . ASP A 1 321 ? 10.960 0.631 -27.606 1.00 96.06 321 ASP A N 1
ATOM 2477 C CA . ASP A 1 321 ? 10.677 0.304 -29.003 1.00 96.06 321 ASP A CA 1
ATOM 2478 C C . ASP A 1 321 ? 11.531 -0.872 -29.511 1.00 96.06 321 ASP A C 1
ATOM 2480 O O . ASP A 1 321 ? 12.427 -1.369 -28.829 1.00 96.06 321 ASP A O 1
ATOM 2484 N N . LYS A 1 322 ? 11.304 -1.284 -30.764 1.00 95.31 322 LYS A N 1
ATOM 2485 C CA . LYS A 1 322 ? 12.082 -2.347 -31.435 1.00 95.31 322 LYS A CA 1
ATOM 2486 C C . LYS A 1 322 ? 13.589 -2.063 -31.546 1.00 95.31 322 LYS A C 1
ATOM 2488 O O . LYS A 1 322 ? 14.348 -2.965 -31.881 1.00 95.31 322 LYS A O 1
ATOM 2493 N N . ARG A 1 323 ? 14.031 -0.819 -31.327 1.00 94.56 323 ARG A N 1
ATOM 2494 C CA . ARG A 1 323 ? 15.446 -0.410 -31.335 1.00 94.56 323 ARG A CA 1
ATOM 2495 C C . ARG A 1 323 ? 16.029 -0.339 -29.918 1.00 94.56 323 ARG A C 1
ATOM 2497 O O . ARG A 1 323 ? 17.175 0.073 -29.763 1.00 94.56 323 ARG A O 1
ATOM 2504 N N . GLY A 1 324 ? 15.260 -0.704 -28.891 1.00 92.25 324 GLY A N 1
ATOM 2505 C CA . GLY A 1 324 ? 15.670 -0.645 -27.490 1.00 92.25 324 GLY A CA 1
ATOM 2506 C C . GLY A 1 324 ? 15.669 0.765 -26.896 1.00 92.25 324 GLY A C 1
ATOM 2507 O O . GLY A 1 324 ? 16.270 0.974 -25.842 1.00 92.25 324 GLY A O 1
ATOM 2508 N N . ARG A 1 325 ? 15.031 1.748 -27.545 1.00 94.38 325 ARG A N 1
ATOM 2509 C CA . ARG A 1 325 ? 14.911 3.115 -27.017 1.00 94.38 325 ARG A CA 1
ATOM 2510 C C . ARG A 1 325 ? 13.723 3.196 -26.074 1.00 94.38 325 ARG A C 1
ATOM 2512 O O . ARG A 1 325 ? 12.660 2.672 -26.387 1.00 94.38 325 ARG A O 1
ATOM 2519 N N . VAL A 1 326 ? 13.887 3.891 -24.953 1.00 96.06 326 VAL A N 1
ATOM 2520 C CA . VAL A 1 326 ? 12.798 4.120 -23.996 1.00 96.06 326 VAL A CA 1
ATOM 2521 C C . VAL A 1 326 ? 11.727 5.006 -24.639 1.00 96.06 326 VAL A C 1
ATOM 2523 O O . VAL A 1 326 ? 12.016 6.134 -25.033 1.00 96.06 326 VAL A O 1
ATOM 2526 N N . VAL A 1 327 ? 10.496 4.504 -24.725 1.00 95.31 327 VAL A N 1
ATOM 2527 C CA . VAL A 1 327 ? 9.333 5.228 -25.278 1.00 95.31 327 VAL A CA 1
ATOM 2528 C C . VAL A 1 327 ? 8.315 5.609 -24.208 1.00 95.31 327 VAL A C 1
ATOM 2530 O O . VAL A 1 327 ? 7.488 6.503 -24.397 1.00 95.31 327 VAL A O 1
ATOM 2533 N N . ALA A 1 328 ? 8.354 4.938 -23.058 1.00 94.12 328 ALA A N 1
ATOM 2534 C CA . ALA A 1 328 ? 7.427 5.198 -21.977 1.00 94.12 328 ALA A CA 1
ATOM 2535 C C . ALA A 1 328 ? 7.954 4.732 -20.624 1.00 94.12 328 ALA A C 1
ATOM 2537 O O . ALA A 1 328 ? 8.577 3.679 -20.526 1.00 94.12 328 ALA A O 1
ATOM 2538 N N . MET A 1 329 ? 7.607 5.482 -19.576 1.00 94.88 329 MET A N 1
ATOM 2539 C CA . MET A 1 329 ? 7.688 5.010 -18.198 1.00 94.88 329 MET A CA 1
ATOM 2540 C C . MET A 1 329 ? 6.363 5.210 -17.476 1.00 94.88 329 MET A C 1
ATOM 2542 O O . MET A 1 329 ? 5.695 6.240 -17.645 1.00 94.88 329 MET A O 1
ATOM 2546 N N . CYS A 1 330 ? 6.015 4.223 -16.659 1.00 91.31 330 CYS A N 1
ATOM 2547 C CA . CYS A 1 330 ? 4.855 4.229 -15.783 1.00 91.31 330 CYS A CA 1
ATOM 2548 C C . CYS A 1 330 ? 5.308 3.927 -14.360 1.00 91.31 330 CYS A C 1
ATOM 2550 O O . CYS A 1 330 ? 5.843 2.853 -14.116 1.00 91.31 330 CYS A O 1
ATOM 2552 N N . ALA A 1 331 ? 5.075 4.843 -13.430 1.00 89.38 331 ALA A N 1
ATOM 2553 C CA . ALA A 1 331 ? 5.246 4.582 -12.008 1.00 89.38 331 ALA A CA 1
ATOM 2554 C C . ALA A 1 331 ? 4.054 3.801 -11.458 1.00 89.38 331 ALA A C 1
ATOM 2556 O O . ALA A 1 331 ? 2.930 3.982 -11.942 1.00 89.38 331 ALA A O 1
ATOM 2557 N N . ILE A 1 332 ? 4.286 3.002 -10.417 1.00 83.50 332 ILE A N 1
ATOM 2558 C CA . ILE A 1 332 ? 3.193 2.538 -9.560 1.00 83.50 332 ILE A CA 1
ATOM 2559 C C . ILE A 1 332 ? 2.791 3.674 -8.612 1.00 83.50 332 ILE A C 1
ATOM 2561 O O . ILE A 1 332 ? 3.638 4.381 -8.072 1.00 83.50 332 ILE A O 1
ATOM 2565 N N . SER A 1 333 ? 1.489 3.848 -8.401 1.00 69.50 333 SER A N 1
ATOM 2566 C CA . SER A 1 333 ? 0.931 4.725 -7.368 1.00 69.50 333 SER A CA 1
ATOM 2567 C C . SER A 1 333 ? -0.283 4.071 -6.708 1.00 69.50 333 SER A C 1
ATOM 2569 O O . SER A 1 333 ? -0.788 3.062 -7.198 1.00 69.50 333 SER A O 1
ATOM 2571 N N . LEU A 1 334 ? -0.761 4.644 -5.603 1.00 60.38 334 LEU A N 1
ATOM 2572 C CA . LEU A 1 334 ? -2.030 4.243 -5.001 1.00 60.38 334 LEU A CA 1
ATOM 2573 C C . LEU A 1 334 ? -3.188 4.664 -5.914 1.00 60.38 334 LEU A C 1
ATOM 2575 O O . LEU A 1 334 ? -3.239 5.795 -6.395 1.00 60.38 334 LEU A O 1
ATOM 2579 N N . GLY A 1 335 ? -4.129 3.759 -6.146 1.00 56.22 335 GLY A N 1
ATOM 2580 C CA . GLY A 1 335 ? -5.279 3.997 -7.014 1.00 56.22 335 GLY A CA 1
ATOM 2581 C C . GLY A 1 335 ? -5.765 2.706 -7.651 1.00 56.22 335 GLY A C 1
ATOM 2582 O O . GLY A 1 335 ? -5.219 1.649 -7.392 1.00 56.22 335 GLY A O 1
ATOM 2583 N N . ASN A 1 336 ? -6.771 2.778 -8.510 1.00 56.06 336 ASN A N 1
ATOM 2584 C CA . ASN A 1 336 ? -7.254 1.594 -9.223 1.00 56.06 336 ASN A CA 1
ATOM 2585 C C . ASN A 1 336 ? -6.584 1.522 -10.599 1.00 56.06 336 ASN A C 1
ATOM 2587 O O . ASN A 1 336 ? -6.247 2.568 -11.150 1.00 56.06 336 ASN A O 1
ATOM 2591 N N . GLY A 1 337 ? -6.378 0.320 -11.145 1.00 62.47 337 GLY A N 1
ATOM 2592 C CA . GLY A 1 337 ? -5.925 0.162 -12.530 1.00 62.47 337 GLY A CA 1
ATOM 2593 C C . GLY A 1 337 ? -4.906 -0.940 -12.794 1.00 62.47 337 GLY A C 1
ATOM 2594 O O . GLY A 1 337 ? -4.946 -1.560 -13.853 1.00 62.47 337 GLY A O 1
ATOM 2595 N N . LEU A 1 338 ? -4.014 -1.207 -11.842 1.00 75.25 338 LEU A N 1
ATOM 2596 C CA . LEU A 1 338 ? -3.136 -2.371 -11.866 1.00 75.25 338 LEU A CA 1
ATOM 2597 C C . LEU A 1 338 ? -3.736 -3.427 -10.942 1.00 75.25 338 LEU A C 1
ATOM 2599 O O . LEU A 1 338 ? -3.667 -3.306 -9.720 1.00 75.25 338 LEU A O 1
ATOM 2603 N N . ASN A 1 339 ? -4.358 -4.433 -11.546 1.00 78.94 339 ASN A N 1
ATOM 2604 C CA . ASN A 1 339 ? -5.066 -5.474 -10.817 1.00 78.94 339 ASN A CA 1
ATOM 2605 C C . ASN A 1 339 ? -4.173 -6.693 -10.611 1.00 78.94 339 ASN A C 1
ATOM 2607 O O . ASN A 1 339 ? -3.327 -7.018 -11.448 1.00 78.94 339 ASN A O 1
ATOM 2611 N N . PHE A 1 340 ? -4.420 -7.393 -9.515 1.00 85.69 340 PHE A N 1
ATOM 2612 C CA . PHE A 1 340 ? -3.730 -8.618 -9.157 1.00 85.69 340 PHE A CA 1
ATOM 2613 C C . PHE A 1 340 ? -4.755 -9.709 -8.906 1.00 85.69 340 PHE A C 1
ATOM 2615 O O . PHE A 1 340 ? -5.842 -9.442 -8.393 1.00 85.69 340 PHE A O 1
ATOM 2622 N N . GLU A 1 341 ? -4.407 -10.929 -9.288 1.00 87.19 341 GLU A N 1
ATOM 2623 C CA . GLU A 1 341 ? -5.152 -12.101 -8.846 1.00 87.19 341 GLU A CA 1
ATOM 2624 C C . GLU A 1 341 ? -4.931 -12.330 -7.344 1.00 87.19 341 GLU A C 1
ATOM 2626 O O . GLU A 1 341 ? -4.097 -11.674 -6.708 1.00 87.19 341 GLU A O 1
ATOM 2631 N N . GLU A 1 342 ? -5.682 -13.273 -6.774 1.00 84.75 342 GLU A N 1
ATOM 2632 C CA . GLU A 1 342 ? -5.466 -13.684 -5.392 1.00 84.75 342 GLU A CA 1
ATOM 2633 C C . GLU A 1 342 ? -4.028 -14.177 -5.178 1.00 84.75 342 GLU A C 1
ATOM 2635 O O . GLU A 1 342 ? -3.442 -14.865 -6.022 1.00 84.75 342 GLU A O 1
ATOM 2640 N N . GLY A 1 343 ? -3.468 -13.798 -4.031 1.00 87.56 343 GLY A N 1
ATOM 2641 C CA . GLY A 1 343 ? -2.147 -14.205 -3.590 1.00 87.56 343 GLY A CA 1
ATOM 2642 C C . GLY A 1 343 ? -2.084 -15.709 -3.384 1.00 87.56 343 GLY A C 1
ATOM 2643 O O . GLY A 1 343 ? -2.991 -16.323 -2.821 1.00 87.56 343 GLY A O 1
ATOM 2644 N N . ARG A 1 344 ? -0.989 -16.308 -3.838 1.00 91.69 344 ARG A N 1
ATOM 2645 C CA . ARG A 1 344 ? -0.741 -17.747 -3.754 1.00 91.69 344 ARG A CA 1
ATOM 2646 C C . ARG A 1 344 ? 0.545 -17.986 -2.958 1.00 91.69 344 ARG A C 1
ATOM 2648 O O . ARG A 1 344 ? 1.482 -17.199 -3.112 1.00 91.69 344 ARG A O 1
ATOM 2655 N N . PRO A 1 345 ? 0.619 -19.039 -2.124 1.00 91.00 345 PRO A N 1
ATOM 2656 C CA . PRO A 1 345 ? 1.828 -19.342 -1.363 1.00 91.00 345 PRO A CA 1
ATOM 2657 C C . PRO A 1 345 ? 3.058 -19.453 -2.267 1.00 91.00 345 PRO A C 1
ATOM 2659 O O . PRO A 1 345 ? 2.993 -20.060 -3.341 1.00 91.00 345 PRO A O 1
ATOM 2662 N N . TRP A 1 346 ? 4.166 -18.849 -1.847 1.00 93.44 346 TRP A N 1
ATOM 2663 C CA . TRP A 1 346 ? 5.450 -18.971 -2.526 1.00 93.44 346 TRP A CA 1
ATOM 2664 C C . TRP A 1 346 ? 6.124 -20.290 -2.147 1.00 93.44 346 TRP A C 1
ATOM 2666 O O . TRP A 1 346 ? 6.107 -20.679 -0.983 1.00 93.44 346 TRP A O 1
ATOM 2676 N N . ASP A 1 347 ? 6.713 -20.980 -3.126 1.00 91.69 347 ASP A N 1
ATOM 2677 C CA . ASP A 1 347 ? 7.458 -22.218 -2.889 1.00 91.69 347 ASP A CA 1
ATOM 2678 C C . ASP A 1 347 ? 8.940 -21.884 -2.612 1.00 91.69 347 ASP A C 1
ATOM 2680 O O . ASP A 1 347 ? 9.641 -21.414 -3.520 1.00 91.69 347 ASP A O 1
ATOM 2684 N N . PRO A 1 348 ? 9.437 -22.128 -1.381 1.00 90.50 348 PRO A N 1
ATOM 2685 C CA . PRO A 1 348 ? 10.801 -21.800 -0.961 1.00 90.50 348 PRO A CA 1
ATOM 2686 C C . PRO A 1 348 ? 11.907 -22.365 -1.859 1.00 90.50 348 PRO A C 1
ATOM 2688 O O . PRO A 1 348 ? 12.969 -21.755 -1.990 1.00 90.50 348 PRO A O 1
ATOM 2691 N N . ARG A 1 349 ? 11.659 -23.494 -2.542 1.00 89.88 349 ARG A N 1
ATOM 2692 C CA . ARG A 1 349 ? 12.649 -24.160 -3.412 1.00 89.88 349 ARG A CA 1
ATOM 2693 C C . ARG A 1 349 ? 13.181 -23.250 -4.522 1.00 89.88 349 ARG A C 1
ATOM 2695 O O . ARG A 1 349 ? 14.292 -23.447 -5.011 1.00 89.88 349 ARG A O 1
ATOM 2702 N N . TYR A 1 350 ? 12.408 -22.239 -4.918 1.00 91.38 350 TYR A N 1
ATOM 2703 C CA . TYR A 1 350 ? 12.771 -21.307 -5.987 1.00 91.38 350 TYR A CA 1
ATOM 2704 C C . TYR A 1 350 ? 13.311 -19.966 -5.472 1.00 91.38 350 TYR A C 1
ATOM 2706 O O . TYR A 1 350 ? 13.709 -19.129 -6.285 1.00 91.38 350 TYR A O 1
ATOM 2714 N N . THR A 1 351 ? 13.380 -19.737 -4.153 1.00 91.62 351 THR A N 1
ATOM 2715 C CA . THR A 1 351 ? 13.873 -18.474 -3.568 1.00 91.62 351 THR A CA 1
ATOM 2716 C C . THR A 1 351 ? 15.287 -18.139 -4.051 1.00 91.62 351 THR A C 1
ATOM 2718 O O . THR A 1 351 ? 15.555 -17.005 -4.459 1.00 91.62 351 THR A O 1
ATOM 2721 N N . ALA A 1 352 ? 16.172 -19.137 -4.098 1.00 89.69 352 ALA A N 1
ATOM 2722 C CA . ALA A 1 352 ? 17.549 -18.980 -4.566 1.00 89.69 352 ALA A CA 1
ATOM 2723 C C . ALA A 1 352 ? 17.654 -18.658 -6.074 1.00 89.69 352 ALA A C 1
ATOM 2725 O O . ALA A 1 352 ? 18.624 -18.043 -6.509 1.00 89.69 352 ALA A O 1
ATOM 2726 N N . ALA A 1 353 ? 16.648 -18.995 -6.892 1.00 90.81 353 ALA A N 1
ATOM 2727 C CA . ALA A 1 353 ? 16.621 -18.627 -8.315 1.00 90.81 353 ALA A CA 1
ATOM 2728 C C . ALA A 1 353 ? 16.407 -17.112 -8.539 1.00 90.81 353 ALA A C 1
ATOM 2730 O O . ALA A 1 353 ? 16.603 -16.585 -9.643 1.00 90.81 353 ALA A O 1
ATOM 2731 N N . LEU A 1 354 ? 15.992 -16.404 -7.485 1.00 92.44 354 LEU A N 1
ATOM 2732 C CA . LEU A 1 354 ? 15.771 -14.961 -7.455 1.00 92.44 354 LEU A CA 1
ATOM 2733 C C . LEU A 1 354 ? 16.894 -14.208 -6.724 1.00 92.44 354 LEU A C 1
ATOM 2735 O O . LEU A 1 354 ? 16.766 -13.007 -6.482 1.00 92.44 354 LEU A O 1
ATOM 2739 N N . GLU A 1 355 ? 18.008 -14.879 -6.416 1.00 88.62 355 GLU A N 1
ATOM 2740 C CA . GLU A 1 355 ? 19.207 -14.266 -5.837 1.00 88.62 355 GLU A CA 1
ATOM 2741 C C . GLU A 1 355 ? 19.607 -12.997 -6.614 1.00 88.62 355 GLU A C 1
ATOM 2743 O O . GLU A 1 355 ? 19.659 -12.976 -7.848 1.00 88.62 355 GLU A O 1
ATOM 2748 N N . GLY A 1 356 ? 19.842 -11.900 -5.890 1.00 87.44 356 GLY A N 1
ATOM 2749 C CA . GLY A 1 356 ? 20.161 -10.593 -6.477 1.00 87.44 356 GLY A CA 1
ATOM 2750 C C . GLY A 1 356 ? 18.972 -9.809 -7.054 1.00 87.44 356 GLY A C 1
ATOM 2751 O O . GLY A 1 356 ? 19.165 -8.675 -7.491 1.00 87.44 356 GLY A O 1
ATOM 2752 N N . ARG A 1 357 ? 17.750 -10.361 -7.044 1.00 92.06 357 ARG A N 1
ATOM 2753 C CA . ARG A 1 357 ? 16.509 -9.651 -7.421 1.00 92.06 357 ARG A CA 1
ATOM 2754 C C . ARG A 1 357 ? 15.683 -9.178 -6.227 1.00 92.06 357 ARG A C 1
ATOM 2756 O O . ARG A 1 357 ? 14.780 -8.367 -6.409 1.00 92.06 357 ARG A O 1
ATOM 2763 N N . TRP A 1 358 ? 15.989 -9.665 -5.026 1.00 93.81 358 TRP A N 1
ATOM 2764 C CA . TRP A 1 358 ? 15.309 -9.266 -3.798 1.00 93.81 358 TRP A CA 1
ATOM 2765 C C . TRP A 1 358 ? 15.647 -7.823 -3.424 1.00 93.81 358 TRP A C 1
ATOM 2767 O O . TRP A 1 358 ? 16.797 -7.489 -3.137 1.00 93.81 358 TRP A O 1
ATOM 2777 N N . VAL A 1 359 ? 14.629 -6.968 -3.393 1.00 92.81 359 VAL A N 1
ATOM 2778 C CA . VAL A 1 359 ? 14.744 -5.560 -2.999 1.00 92.81 359 VAL A CA 1
ATOM 2779 C C . VAL A 1 359 ? 13.841 -5.307 -1.802 1.00 92.81 359 VAL A C 1
ATOM 2781 O O . VAL A 1 359 ? 12.753 -5.875 -1.721 1.00 92.81 359 VAL A O 1
ATOM 2784 N N . ARG A 1 360 ? 14.270 -4.465 -0.853 1.00 91.44 360 ARG A N 1
ATOM 2785 C CA . ARG A 1 360 ? 13.398 -4.100 0.268 1.00 91.44 360 ARG A CA 1
ATOM 2786 C C . ARG A 1 360 ? 12.132 -3.419 -0.228 1.00 91.44 360 ARG A C 1
ATOM 2788 O O . ARG A 1 360 ? 12.169 -2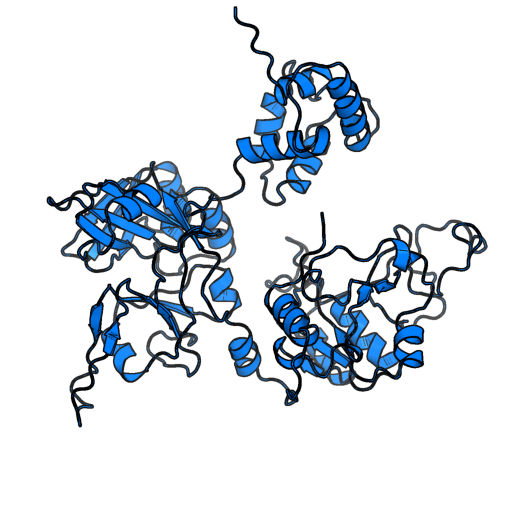.575 -1.125 1.00 91.44 360 ARG A O 1
ATOM 2795 N N . VAL A 1 361 ? 11.020 -3.769 0.402 1.00 88.38 361 VAL A N 1
ATOM 2796 C CA . VAL A 1 361 ? 9.735 -3.121 0.175 1.00 88.38 361 VAL A CA 1
ATOM 2797 C C . VAL A 1 361 ? 9.842 -1.655 0.587 1.00 88.38 361 VAL A C 1
ATOM 2799 O O . VAL A 1 361 ? 10.312 -1.326 1.671 1.00 88.38 361 VAL A O 1
ATOM 2802 N N . THR A 1 362 ? 9.388 -0.771 -0.290 1.00 84.50 362 THR A N 1
ATOM 2803 C CA . THR A 1 362 ? 9.325 0.679 -0.058 1.00 84.50 362 THR A CA 1
ATOM 2804 C C . THR A 1 362 ? 7.891 1.196 0.004 1.00 84.50 362 THR A C 1
ATOM 2806 O O . THR A 1 362 ? 7.666 2.346 0.366 1.00 84.50 362 THR A O 1
ATOM 2809 N N . VAL A 1 363 ? 6.904 0.365 -0.343 1.00 76.62 363 VAL A N 1
ATOM 2810 C CA . VAL A 1 363 ? 5.484 0.724 -0.296 1.00 76.62 363 VAL A CA 1
ATOM 2811 C C . VAL A 1 363 ? 4.999 0.652 1.160 1.00 76.62 363 VAL A C 1
ATOM 2813 O O . VAL A 1 363 ? 4.929 -0.456 1.697 1.00 76.62 363 VAL A O 1
ATOM 2816 N N . PRO A 1 364 ? 4.607 1.776 1.799 1.00 67.69 364 PRO A N 1
ATOM 2817 C CA . PRO A 1 364 ? 4.250 1.802 3.220 1.00 67.69 364 PRO A CA 1
ATOM 2818 C C . PRO A 1 364 ? 3.112 0.848 3.577 1.00 67.69 364 PRO A C 1
ATOM 2820 O O . PRO A 1 364 ? 3.170 0.172 4.594 1.00 67.69 364 PRO A O 1
ATOM 2823 N N . TYR A 1 365 ? 2.111 0.735 2.700 1.00 66.12 365 TYR A N 1
ATOM 2824 C CA . TYR A 1 365 ? 1.000 -0.197 2.889 1.00 66.12 365 TYR A CA 1
ATOM 2825 C C . TYR A 1 365 ? 1.466 -1.657 3.003 1.00 66.12 365 TYR A C 1
ATOM 2827 O O . TYR A 1 365 ? 0.949 -2.407 3.818 1.00 66.12 365 TYR A O 1
ATOM 2835 N N . ILE A 1 366 ? 2.468 -2.061 2.222 1.00 75.88 366 ILE A N 1
ATOM 2836 C CA . ILE A 1 366 ? 2.990 -3.431 2.258 1.00 75.88 366 ILE A CA 1
ATOM 2837 C C . ILE A 1 366 ? 3.901 -3.640 3.477 1.00 75.88 366 ILE A C 1
ATOM 2839 O O . ILE A 1 366 ? 3.866 -4.712 4.081 1.00 75.88 366 ILE A O 1
ATOM 2843 N N . LEU A 1 367 ? 4.676 -2.618 3.864 1.00 73.50 367 LEU A N 1
ATOM 2844 C CA . LEU A 1 367 ? 5.496 -2.636 5.083 1.00 73.50 367 LEU A CA 1
ATOM 2845 C C . LEU A 1 367 ? 4.636 -2.818 6.343 1.00 73.50 367 LEU A C 1
ATOM 2847 O O . LEU A 1 367 ? 4.951 -3.680 7.165 1.00 73.50 367 LEU A O 1
ATOM 2851 N N . ASP A 1 368 ? 3.531 -2.068 6.446 1.00 63.19 368 ASP A N 1
ATOM 2852 C CA 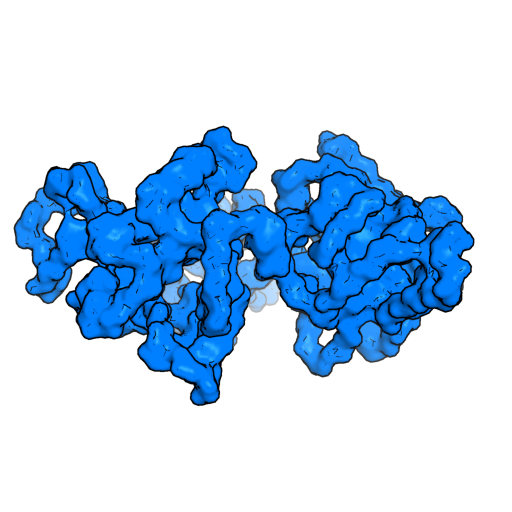. ASP A 1 368 ? 2.536 -2.160 7.531 1.00 63.19 368 ASP A CA 1
ATOM 2853 C C . ASP A 1 368 ? 1.952 -3.574 7.656 1.00 63.19 368 ASP A C 1
ATOM 2855 O O . ASP A 1 368 ? 1.694 -4.057 8.754 1.00 63.19 368 ASP A O 1
ATOM 2859 N N . LYS A 1 369 ? 1.811 -4.283 6.529 1.00 68.12 369 LYS A N 1
ATOM 2860 C CA . LYS A 1 369 ? 1.332 -5.671 6.505 1.00 68.12 369 LYS A CA 1
ATOM 2861 C C . LYS A 1 369 ? 2.424 -6.723 6.701 1.00 68.12 369 LYS A C 1
ATOM 2863 O O . LYS A 1 369 ? 2.143 -7.912 6.606 1.00 68.12 369 LYS A O 1
ATOM 2868 N N . GLY A 1 370 ? 3.656 -6.319 7.003 1.00 74.75 370 GLY A N 1
ATOM 2869 C CA . GLY A 1 370 ? 4.747 -7.237 7.331 1.00 74.75 370 GLY A CA 1
ATOM 2870 C C . GLY A 1 370 ? 5.643 -7.627 6.157 1.00 74.75 370 GLY A C 1
ATOM 2871 O O . GLY A 1 370 ? 6.620 -8.339 6.370 1.00 74.75 370 GLY A O 1
ATOM 2872 N N . GLY A 1 371 ? 5.371 -7.157 4.936 1.00 85.12 371 GLY A N 1
ATOM 2873 C CA . GLY A 1 371 ? 6.262 -7.406 3.804 1.00 85.12 371 GLY A CA 1
ATOM 2874 C C . GLY A 1 371 ? 7.620 -6.738 4.029 1.00 85.12 371 GLY A C 1
ATOM 2875 O O . GLY A 1 371 ? 7.692 -5.606 4.510 1.00 85.12 371 GLY A O 1
ATOM 2876 N N . ARG A 1 372 ? 8.710 -7.433 3.702 1.00 88.88 372 ARG A N 1
ATOM 2877 C CA . ARG A 1 372 ? 10.091 -6.965 3.915 1.00 88.88 372 ARG A CA 1
ATOM 2878 C C . ARG A 1 372 ? 10.878 -6.864 2.630 1.00 88.88 372 ARG A C 1
ATOM 2880 O O . ARG A 1 372 ? 11.494 -5.829 2.377 1.00 88.88 372 ARG A O 1
ATOM 2887 N N . TYR A 1 373 ? 10.804 -7.892 1.796 1.00 94.19 373 TYR A N 1
ATOM 2888 C CA . TYR A 1 373 ? 11.431 -7.904 0.478 1.00 94.19 373 TYR A CA 1
ATOM 2889 C C . TYR A 1 373 ? 10.402 -8.220 -0.587 1.00 94.19 373 TYR A C 1
ATOM 2891 O O . TYR A 1 373 ? 9.387 -8.857 -0.315 1.00 94.19 373 TYR A O 1
ATOM 2899 N N . PHE A 1 374 ? 10.682 -7.785 -1.804 1.00 95.25 374 PHE A N 1
ATOM 2900 C CA . PHE A 1 374 ? 9.931 -8.197 -2.966 1.00 95.25 374 PHE A CA 1
ATOM 2901 C C . PHE A 1 374 ? 10.846 -8.435 -4.163 1.00 95.25 374 PHE A C 1
ATOM 2903 O O . PHE A 1 374 ? 11.956 -7.900 -4.232 1.00 95.25 374 PHE A O 1
ATOM 2910 N N . ALA A 1 375 ? 10.368 -9.237 -5.106 1.00 96.38 375 ALA A N 1
ATOM 2911 C CA . ALA A 1 375 ? 11.013 -9.468 -6.390 1.00 96.38 375 ALA A CA 1
ATOM 2912 C C . ALA A 1 375 ? 9.966 -9.502 -7.505 1.00 96.38 375 ALA A C 1
ATOM 2914 O O . ALA A 1 375 ? 8.843 -9.970 -7.309 1.00 96.38 375 ALA A O 1
ATOM 2915 N N . TRP A 1 376 ? 10.349 -9.006 -8.681 1.00 96.69 376 TRP A N 1
ATOM 2916 C CA . TRP A 1 376 ? 9.562 -9.140 -9.904 1.00 96.69 376 TRP A CA 1
ATOM 2917 C C . TRP A 1 376 ? 10.017 -10.368 -10.695 1.00 96.69 376 TRP A C 1
ATOM 2919 O O . TRP A 1 376 ? 11.221 -10.560 -10.911 1.00 96.69 376 TRP A O 1
ATOM 2929 N N . VAL A 1 377 ? 9.050 -11.148 -11.179 1.00 97.12 377 VAL A N 1
ATOM 2930 C CA . VAL A 1 377 ? 9.276 -12.260 -12.108 1.00 97.12 377 VAL A CA 1
ATOM 2931 C C . VAL A 1 377 ? 8.571 -11.973 -13.424 1.00 97.12 377 VAL A C 1
ATOM 2933 O O . VAL A 1 377 ? 7.395 -11.599 -13.448 1.00 97.12 377 VAL A O 1
ATOM 2936 N N . ASN A 1 378 ? 9.307 -12.128 -14.523 1.00 96.38 378 ASN A N 1
ATOM 2937 C CA . ASN A 1 378 ? 8.807 -11.780 -15.844 1.00 96.38 378 ASN A CA 1
ATOM 2938 C C . ASN A 1 378 ? 7.675 -12.722 -16.303 1.00 96.38 378 ASN A C 1
ATOM 2940 O O . ASN A 1 378 ? 7.630 -13.883 -15.892 1.00 96.38 378 ASN A O 1
ATOM 2944 N N . PRO A 1 379 ? 6.793 -12.250 -17.206 1.00 95.25 379 PRO A N 1
ATOM 2945 C CA . PRO A 1 379 ? 5.825 -13.083 -17.911 1.00 95.25 379 PRO A CA 1
ATOM 2946 C C . PRO A 1 379 ? 6.415 -14.396 -18.424 1.00 95.25 379 PRO A C 1
ATOM 2948 O O . PRO A 1 379 ? 7.362 -14.380 -19.212 1.00 95.25 379 PRO A O 1
ATOM 2951 N N . GLY A 1 380 ? 5.848 -15.521 -17.986 1.00 91.38 380 GLY A N 1
ATOM 2952 C CA . GLY A 1 380 ? 6.238 -16.856 -18.448 1.00 91.38 380 GLY A CA 1
ATOM 2953 C C . GLY A 1 380 ? 7.680 -17.274 -18.134 1.00 91.38 380 GLY A C 1
ATOM 2954 O O . GLY A 1 380 ? 8.139 -18.272 -18.685 1.00 91.38 380 GLY A O 1
ATOM 2955 N N . GLU A 1 381 ? 8.406 -16.541 -17.282 1.00 94.31 381 GLU A N 1
ATOM 2956 C CA . GLU A 1 381 ? 9.741 -16.936 -16.832 1.00 94.31 381 GLU A CA 1
ATOM 2957 C C . GLU A 1 381 ? 9.687 -18.299 -16.125 1.00 94.31 381 GLU A C 1
ATOM 2959 O O . GLU A 1 381 ? 8.786 -18.564 -15.330 1.00 94.31 381 GLU A O 1
ATOM 2964 N N . VAL A 1 382 ? 10.659 -19.164 -16.415 1.00 94.25 382 VAL A N 1
ATOM 2965 C CA . VAL A 1 382 ? 10.766 -20.489 -15.798 1.00 94.25 382 VAL A CA 1
ATOM 2966 C C . VAL A 1 382 ? 11.911 -20.471 -14.796 1.00 94.25 382 VAL A C 1
ATOM 2968 O O . VAL A 1 382 ? 13.064 -20.248 -15.168 1.00 94.25 382 VAL A O 1
ATOM 2971 N N . LEU A 1 383 ? 11.592 -20.709 -13.526 1.00 93.06 383 LEU A N 1
ATOM 2972 C CA . LEU A 1 383 ? 12.560 -20.799 -12.440 1.00 93.06 383 LEU A CA 1
ATOM 2973 C C . LEU A 1 383 ? 12.899 -22.264 -12.165 1.00 93.06 383 LEU A C 1
ATOM 2975 O O . LEU A 1 383 ? 12.022 -23.128 -12.142 1.00 93.06 383 LEU A O 1
ATOM 2979 N N . GLN A 1 384 ? 14.182 -22.529 -11.942 1.00 88.31 384 GLN A N 1
ATOM 2980 C CA . GLN A 1 384 ? 14.684 -23.847 -11.566 1.00 88.31 384 GLN A CA 1
ATOM 2981 C C . GLN A 1 384 ? 15.250 -23.797 -10.145 1.00 88.31 384 GLN A C 1
ATOM 2983 O O . GLN A 1 384 ? 15.881 -22.795 -9.792 1.00 88.31 384 GLN A O 1
ATOM 2988 N N . PRO A 1 385 ? 15.055 -24.850 -9.335 1.00 82.12 385 PRO A N 1
ATOM 2989 C CA . PRO A 1 385 ? 15.682 -24.935 -8.027 1.00 82.12 385 PRO A CA 1
ATOM 2990 C C . PRO A 1 385 ? 17.205 -25.119 -8.176 1.00 82.12 385 PRO A C 1
ATOM 2992 O O . PRO A 1 385 ? 17.689 -25.536 -9.237 1.00 82.12 385 PRO A O 1
ATOM 2995 N N . PRO A 1 386 ? 17.998 -24.832 -7.130 1.00 75.62 386 PRO A N 1
ATOM 2996 C CA . PRO A 1 386 ? 19.431 -25.100 -7.135 1.00 75.62 386 PRO A CA 1
ATOM 2997 C C . PRO A 1 386 ? 19.738 -26.572 -7.448 1.00 75.62 386 PRO A C 1
ATOM 2999 O O . PRO A 1 386 ? 19.105 -27.485 -6.924 1.00 75.62 386 PRO A O 1
ATOM 3002 N N . ALA A 1 387 ? 20.778 -26.818 -8.249 1.00 65.56 387 ALA A N 1
ATOM 3003 C CA . ALA A 1 387 ? 21.109 -28.136 -8.809 1.00 65.56 387 ALA A CA 1
ATOM 3004 C C . ALA A 1 387 ? 21.362 -29.281 -7.794 1.00 65.56 387 ALA A C 1
ATOM 3006 O O . ALA A 1 387 ? 21.523 -30.426 -8.207 1.00 65.56 387 ALA A O 1
ATOM 3007 N N . LYS A 1 388 ? 21.429 -29.005 -6.482 1.00 56.22 388 LYS A N 1
ATOM 3008 C CA . LYS A 1 388 ? 21.737 -29.997 -5.433 1.00 56.22 388 LYS A CA 1
ATOM 3009 C C . LYS A 1 388 ? 20.513 -30.714 -4.838 1.00 56.22 388 LYS A C 1
ATOM 3011 O O . LYS A 1 388 ? 20.713 -31.625 -4.043 1.00 56.22 388 LYS A O 1
ATOM 3016 N N . GLU A 1 389 ? 19.286 -30.363 -5.230 1.00 55.28 389 GLU A N 1
ATOM 3017 C CA . GLU A 1 389 ? 18.043 -30.917 -4.647 1.00 55.28 389 GLU A CA 1
ATOM 3018 C C . GLU A 1 389 ? 17.216 -31.788 -5.618 1.00 55.28 389 GLU A C 1
ATOM 3020 O O . GLU A 1 389 ? 16.080 -32.156 -5.328 1.00 55.28 389 GLU A O 1
ATOM 3025 N N . VAL A 1 390 ? 17.767 -32.152 -6.782 1.00 52.59 390 VAL A N 1
ATOM 3026 C CA . VAL A 1 390 ? 16.993 -32.794 -7.858 1.00 52.59 390 VAL A CA 1
ATOM 3027 C C . VAL A 1 390 ? 16.846 -34.308 -7.653 1.00 52.59 390 VAL A C 1
ATOM 3029 O O . VAL A 1 390 ? 17.658 -35.101 -8.127 1.00 52.59 390 VAL A O 1
ATOM 3032 N N . LEU A 1 391 ? 15.735 -34.715 -7.041 1.00 45.69 391 LEU A N 1
ATOM 3033 C CA . LEU A 1 391 ? 15.004 -35.929 -7.421 1.00 45.69 391 LEU A CA 1
ATOM 3034 C C . LEU A 1 391 ? 13.699 -35.479 -8.100 1.00 45.69 391 LEU A C 1
ATOM 3036 O O . LEU A 1 391 ? 12.662 -35.372 -7.459 1.00 45.69 391 LEU A O 1
ATOM 3040 N N . GLY A 1 392 ? 13.780 -35.179 -9.401 1.00 51.81 392 GLY A N 1
ATOM 3041 C CA . GLY A 1 392 ? 12.652 -34.713 -10.221 1.00 51.81 392 GLY A CA 1
ATOM 3042 C C . GLY A 1 392 ? 12.770 -33.235 -10.594 1.00 51.81 392 GLY A C 1
ATOM 3043 O O . GLY A 1 392 ? 12.785 -32.368 -9.730 1.00 51.81 392 GLY A O 1
ATOM 3044 N N . GLY A 1 393 ? 12.912 -32.953 -11.891 1.00 56.97 393 GLY A N 1
ATOM 3045 C CA . GLY A 1 393 ? 13.069 -31.611 -12.457 1.00 56.97 393 GLY A CA 1
ATOM 3046 C C . GLY A 1 393 ? 11.799 -30.762 -12.400 1.00 56.97 393 GLY A C 1
ATOM 3047 O O . GLY A 1 393 ? 11.268 -30.390 -13.444 1.00 56.97 393 GLY A O 1
ATOM 3048 N N . ASP A 1 394 ? 11.327 -30.448 -11.198 1.00 75.69 394 ASP A N 1
ATOM 3049 C CA . ASP A 1 394 ? 10.230 -29.509 -10.999 1.00 75.69 394 ASP A CA 1
ATOM 3050 C C . ASP A 1 394 ? 10.718 -28.094 -11.332 1.00 75.69 394 ASP A C 1
ATOM 3052 O O . ASP A 1 394 ? 11.562 -27.517 -10.646 1.00 75.69 394 ASP A O 1
ATOM 3056 N N . SER A 1 395 ? 10.211 -27.537 -12.428 1.00 86.19 395 SER A N 1
ATOM 3057 C CA . SER A 1 395 ? 10.379 -26.127 -12.768 1.00 86.19 395 SER A CA 1
ATOM 3058 C C . SER A 1 395 ? 9.133 -25.348 -12.371 1.00 86.19 395 SER A C 1
ATOM 3060 O O . SER A 1 395 ? 8.018 -25.811 -12.619 1.00 86.19 395 SER A O 1
ATOM 3062 N N . TRP A 1 396 ? 9.300 -24.136 -11.853 1.00 93.00 396 TRP A N 1
ATOM 3063 C CA . TRP A 1 396 ? 8.179 -23.239 -11.596 1.00 93.00 396 TRP A CA 1
ATOM 3064 C C . TRP A 1 396 ? 7.980 -22.287 -12.771 1.00 93.00 396 TRP A C 1
ATOM 3066 O O . TRP A 1 396 ? 8.918 -21.611 -13.193 1.00 93.00 396 TRP A O 1
ATOM 3076 N N . GLN A 1 397 ? 6.759 -22.230 -13.300 1.00 93.94 397 GLN A N 1
ATOM 3077 C CA . GLN A 1 397 ? 6.408 -21.364 -14.422 1.00 93.94 397 GLN A CA 1
ATOM 3078 C C . GLN A 1 397 ? 5.652 -20.126 -13.937 1.00 93.94 397 GLN A C 1
ATOM 3080 O O . GLN A 1 397 ? 4.607 -20.236 -13.292 1.00 93.94 397 GLN A O 1
ATOM 3085 N N . ALA A 1 398 ? 6.157 -18.946 -14.294 1.00 94.31 398 ALA A N 1
ATOM 3086 C CA . ALA A 1 398 ? 5.535 -17.683 -13.937 1.00 94.31 398 ALA A CA 1
ATOM 3087 C C . ALA A 1 398 ? 4.201 -17.453 -14.676 1.00 94.31 398 ALA A C 1
ATOM 3089 O O . ALA A 1 398 ? 4.041 -17.885 -15.824 1.00 94.31 398 ALA A O 1
ATOM 3090 N N . PRO A 1 399 ? 3.261 -16.701 -14.072 1.00 93.50 399 PRO A N 1
ATOM 3091 C CA . PRO A 1 399 ? 2.018 -16.295 -14.724 1.00 93.50 399 PRO A CA 1
ATOM 3092 C C . PRO A 1 399 ? 2.235 -15.522 -16.044 1.00 93.50 399 PRO A C 1
ATOM 3094 O O . PRO A 1 399 ? 3.280 -14.889 -16.236 1.00 93.50 399 PRO A O 1
ATOM 3097 N N . PRO A 1 400 ? 1.235 -15.492 -16.947 1.00 90.00 400 PRO A N 1
ATOM 3098 C CA . PRO A 1 400 ? 1.369 -14.930 -18.298 1.00 90.00 400 PRO A CA 1
ATOM 3099 C C . PRO A 1 400 ? 1.600 -13.413 -18.346 1.00 90.00 400 PRO A C 1
ATOM 3101 O O . PRO A 1 400 ? 2.046 -12.904 -19.368 1.00 90.00 400 PRO A O 1
ATOM 3104 N N . ASN A 1 401 ? 1.325 -12.690 -17.258 1.00 89.19 401 ASN A N 1
ATOM 3105 C CA . ASN A 1 401 ? 1.583 -11.250 -17.143 1.00 89.19 401 ASN A CA 1
ATOM 3106 C C . ASN A 1 401 ? 2.690 -10.929 -16.126 1.00 89.19 401 ASN A C 1
ATOM 3108 O O . ASN A 1 401 ? 2.899 -9.764 -15.795 1.00 89.19 401 ASN A O 1
ATOM 3112 N N . GLY A 1 402 ? 3.404 -11.948 -15.641 1.00 93.94 402 GLY A N 1
ATOM 3113 C CA . GLY A 1 402 ? 4.371 -11.823 -14.555 1.00 93.94 402 GLY A CA 1
ATOM 3114 C C . GLY A 1 402 ? 3.705 -11.732 -13.183 1.00 93.94 402 GLY A C 1
ATOM 3115 O O . GLY A 1 402 ? 2.478 -11.799 -13.041 1.00 93.94 402 GLY A O 1
ATOM 3116 N N . CYS A 1 403 ? 4.528 -11.617 -12.148 1.00 95.50 403 CYS A N 1
ATOM 3117 C CA . CYS A 1 403 ? 4.062 -11.523 -10.770 1.00 95.50 403 CYS A CA 1
ATOM 3118 C C . CYS A 1 403 ? 5.078 -10.827 -9.867 1.00 95.50 403 CYS A C 1
ATOM 3120 O O . CYS A 1 403 ? 6.282 -10.816 -10.141 1.00 95.50 403 CYS A O 1
ATOM 3122 N N . PHE A 1 404 ? 4.586 -10.319 -8.740 1.00 96.31 404 PHE A N 1
ATOM 3123 C CA . PHE A 1 404 ? 5.431 -9.889 -7.631 1.00 96.31 404 PHE A CA 1
ATOM 3124 C C . PHE A 1 404 ? 5.400 -10.929 -6.523 1.00 96.31 404 PHE A C 1
ATOM 3126 O O . PHE A 1 404 ? 4.329 -11.401 -6.146 1.00 96.31 404 PHE A O 1
ATOM 3133 N N . ILE A 1 405 ? 6.572 -11.253 -5.993 1.00 96.19 405 ILE A N 1
ATOM 3134 C CA . ILE A 1 405 ? 6.734 -12.124 -4.830 1.00 96.19 405 ILE A CA 1
ATOM 3135 C C . ILE A 1 405 ? 7.128 -11.248 -3.653 1.00 96.19 405 ILE A C 1
ATOM 3137 O O . ILE A 1 405 ? 7.966 -10.365 -3.824 1.00 96.19 405 ILE A O 1
ATOM 3141 N N . TYR A 1 406 ? 6.551 -11.497 -2.483 1.00 94.12 406 TYR A N 1
ATOM 3142 C CA . TYR A 1 406 ? 6.843 -10.793 -1.241 1.00 94.12 406 TYR A CA 1
ATOM 3143 C C . TYR A 1 406 ? 7.335 -11.773 -0.181 1.00 94.12 406 TYR A C 1
ATOM 3145 O O . TYR A 1 406 ? 6.727 -12.824 0.022 1.00 94.12 406 TYR A O 1
ATOM 3153 N N . LYS A 1 407 ? 8.417 -11.390 0.504 1.00 93.50 407 LYS A N 1
ATOM 3154 C CA . LYS A 1 407 ? 8.962 -12.114 1.654 1.00 93.50 407 LYS A CA 1
ATOM 3155 C C . LYS A 1 407 ? 8.715 -11.361 2.949 1.00 93.50 407 LYS A C 1
ATOM 3157 O O . LYS A 1 407 ? 8.828 -10.131 2.974 1.00 93.50 407 LYS A O 1
ATOM 3162 N N . PHE A 1 408 ? 8.453 -12.101 4.019 1.00 89.56 408 PHE A N 1
ATOM 3163 C CA . PHE A 1 408 ? 8.147 -11.547 5.346 1.00 89.56 408 PHE A CA 1
ATOM 3164 C C . PHE A 1 408 ? 9.309 -11.644 6.333 1.00 89.56 408 PHE A C 1
ATOM 3166 O O . PHE A 1 408 ? 9.276 -11.005 7.384 1.00 89.56 408 PHE A O 1
ATOM 3173 N N . SER A 1 409 ? 10.347 -12.408 5.994 1.00 86.81 409 SER A N 1
ATOM 3174 C CA . SER A 1 409 ? 11.558 -12.483 6.805 1.00 86.81 409 SER A CA 1
ATOM 3175 C C . SER A 1 409 ? 12.403 -11.208 6.706 1.00 86.81 409 SER A C 1
ATOM 3177 O O . SER A 1 409 ? 12.487 -10.567 5.656 1.00 86.81 409 SER A O 1
ATOM 3179 N N . GLU A 1 410 ? 13.085 -10.857 7.798 1.00 85.31 410 GLU A N 1
ATOM 3180 C CA . GLU A 1 410 ? 14.004 -9.709 7.869 1.00 85.31 410 GLU A CA 1
ATOM 3181 C C . GLU A 1 410 ? 15.269 -9.894 7.014 1.00 85.31 410 GLU A C 1
ATOM 3183 O O . GLU A 1 410 ? 15.927 -8.916 6.634 1.00 85.31 410 GLU A O 1
ATOM 3188 N N . ALA A 1 411 ? 15.586 -11.140 6.655 1.00 86.44 411 ALA A N 1
ATOM 3189 C CA . ALA A 1 411 ? 16.660 -11.483 5.733 1.00 86.44 411 ALA A CA 1
ATOM 3190 C C . ALA A 1 411 ? 16.087 -12.070 4.438 1.00 86.44 411 ALA A C 1
ATOM 3192 O O . ALA A 1 411 ? 15.315 -13.024 4.469 1.00 86.44 411 ALA A O 1
ATOM 3193 N N . SER A 1 412 ? 16.526 -11.551 3.287 1.00 84.44 412 SER A N 1
ATOM 3194 C CA . SER A 1 412 ? 16.042 -11.976 1.963 1.00 84.44 412 SER A CA 1
ATOM 3195 C C . SER A 1 412 ? 16.316 -13.444 1.627 1.00 84.44 412 SER A C 1
ATOM 3197 O O . SER A 1 412 ? 15.704 -13.970 0.707 1.00 84.44 412 SER A O 1
ATOM 3199 N N . GLN A 1 413 ? 17.249 -14.080 2.339 1.00 84.25 413 GLN A N 1
ATOM 3200 C CA . GLN A 1 413 ? 17.639 -15.481 2.149 1.00 84.25 413 GLN A CA 1
ATOM 3201 C C . GLN A 1 413 ? 16.809 -16.461 2.974 1.00 84.25 413 GLN A C 1
ATOM 3203 O O . GLN A 1 413 ? 16.860 -17.661 2.739 1.00 84.25 413 GLN A O 1
ATOM 3208 N N . LEU A 1 414 ? 16.097 -15.961 3.982 1.00 86.12 414 LEU A N 1
ATOM 3209 C CA . LEU A 1 414 ? 15.314 -16.795 4.876 1.00 86.12 414 LEU A CA 1
ATOM 3210 C C . LEU A 1 414 ? 13.883 -16.865 4.361 1.00 86.12 414 LEU A C 1
ATOM 3212 O O . LEU A 1 414 ? 13.270 -15.841 4.058 1.00 86.12 414 LEU A O 1
ATOM 3216 N N . ASP A 1 415 ? 13.361 -18.077 4.259 1.00 86.56 415 ASP A N 1
ATOM 3217 C CA . ASP A 1 415 ? 11.971 -18.317 3.903 1.00 86.56 415 ASP A CA 1
ATOM 3218 C C . ASP A 1 415 ? 11.055 -18.188 5.116 1.00 86.56 415 ASP A C 1
ATOM 3220 O O . ASP A 1 415 ? 11.442 -18.447 6.258 1.00 86.56 415 ASP A O 1
ATOM 3224 N N . ASP A 1 416 ? 9.829 -17.762 4.848 1.00 87.44 416 ASP A N 1
ATOM 3225 C CA . ASP A 1 416 ? 8.751 -17.677 5.819 1.00 87.44 416 ASP A CA 1
ATOM 3226 C C . ASP A 1 416 ? 7.507 -18.337 5.218 1.00 87.44 416 ASP A C 1
ATOM 3228 O O . ASP A 1 416 ? 7.240 -18.208 4.026 1.00 87.44 416 ASP A O 1
ATOM 3232 N N . GLU A 1 417 ? 6.716 -19.034 6.031 1.00 84.56 417 GLU A N 1
ATOM 3233 C CA . GLU A 1 417 ? 5.480 -19.679 5.564 1.00 84.56 417 GLU A CA 1
ATOM 3234 C C . GLU A 1 417 ? 4.440 -18.689 5.012 1.00 84.56 417 GLU A C 1
ATOM 3236 O O . GLU A 1 417 ? 3.486 -19.095 4.349 1.00 84.56 417 GLU A O 1
ATOM 3241 N N . ARG A 1 418 ? 4.599 -17.397 5.318 1.00 85.00 418 ARG A N 1
ATOM 3242 C CA . ARG A 1 418 ? 3.764 -16.305 4.814 1.00 85.00 418 ARG A CA 1
ATOM 3243 C C . ARG A 1 418 ? 4.193 -15.824 3.431 1.00 85.00 418 ARG A C 1
ATOM 3245 O O . ARG A 1 418 ? 3.436 -15.070 2.826 1.00 85.00 418 ARG A O 1
ATOM 3252 N N . ASP A 1 419 ? 5.377 -16.210 2.949 1.00 92.06 419 ASP A N 1
ATOM 3253 C CA . ASP A 1 419 ? 5.888 -15.779 1.649 1.00 92.06 419 ASP A CA 1
ATOM 3254 C C . ASP A 1 419 ? 4.859 -16.093 0.550 1.00 92.06 419 ASP A C 1
ATOM 3256 O O . ASP A 1 419 ? 4.272 -17.176 0.481 1.00 92.06 419 ASP A O 1
ATOM 3260 N N . VAL A 1 420 ? 4.594 -15.106 -0.301 1.00 92.75 420 VAL A N 1
ATOM 3261 C CA . VAL A 1 420 ? 3.422 -15.096 -1.185 1.00 92.75 420 VAL A CA 1
ATOM 3262 C C . VAL A 1 420 ? 3.779 -14.455 -2.516 1.00 92.75 420 VAL A C 1
ATOM 3264 O O . VAL A 1 420 ? 4.588 -13.526 -2.577 1.00 92.75 420 VAL A O 1
ATOM 3267 N N . TYR A 1 421 ? 3.147 -14.908 -3.593 1.00 95.50 421 TYR A N 1
ATOM 3268 C CA . TYR A 1 421 ? 3.225 -14.254 -4.891 1.00 95.50 421 TYR A CA 1
ATOM 3269 C C . TYR A 1 421 ? 1.851 -13.842 -5.405 1.00 95.50 421 TYR A C 1
ATOM 3271 O O . TYR A 1 421 ? 0.847 -14.516 -5.178 1.00 95.50 421 TYR A O 1
ATOM 3279 N N . PHE A 1 422 ? 1.824 -12.730 -6.130 1.00 94.00 422 PHE A N 1
ATOM 3280 C CA . PHE A 1 422 ? 0.619 -12.140 -6.696 1.00 94.00 422 PHE A CA 1
ATOM 3281 C C . PHE A 1 422 ? 0.759 -12.011 -8.211 1.00 94.00 422 PHE A C 1
ATOM 3283 O O . PHE A 1 422 ? 1.525 -11.161 -8.689 1.00 94.00 422 PHE A O 1
ATOM 3290 N N . PRO A 1 423 ? 0.041 -12.849 -8.977 1.00 94.00 423 PRO A N 1
ATOM 3291 C CA . PRO A 1 423 ? -0.048 -12.713 -10.423 1.00 94.00 423 PRO A CA 1
ATOM 3292 C C . PRO A 1 423 ? -0.635 -11.359 -10.817 1.00 94.00 423 PRO A C 1
ATOM 3294 O O . PRO A 1 423 ? -1.635 -10.919 -10.247 1.00 94.00 423 PRO A O 1
ATOM 3297 N N . VAL A 1 424 ? -0.043 -10.709 -11.819 1.00 90.06 424 VAL A N 1
ATOM 3298 C CA . VAL A 1 424 ? -0.666 -9.537 -12.445 1.00 90.06 424 VAL A CA 1
ATOM 3299 C C . VAL A 1 424 ? -1.884 -10.017 -13.235 1.00 90.06 424 VAL A C 1
ATOM 3301 O O . VAL A 1 424 ? -1.767 -10.840 -14.148 1.00 90.06 424 VAL A O 1
ATOM 3304 N N . ALA A 1 425 ? -3.062 -9.508 -12.890 1.00 85.12 425 ALA A N 1
ATOM 3305 C CA . ALA A 1 425 ? -4.291 -9.879 -13.574 1.00 85.12 425 ALA A CA 1
ATOM 3306 C C . ALA A 1 425 ? -4.332 -9.277 -14.989 1.00 85.12 425 ALA A C 1
ATOM 3308 O O . ALA A 1 425 ? -3.744 -8.229 -15.268 1.00 85.12 425 ALA A O 1
ATOM 3309 N N . GLY A 1 426 ? -5.057 -9.939 -15.893 1.00 73.50 426 GLY A N 1
ATOM 3310 C CA . GLY A 1 426 ? -5.348 -9.392 -17.219 1.00 73.50 426 GLY A CA 1
ATOM 3311 C C . GLY A 1 426 ? -6.197 -8.114 -17.157 1.00 73.50 426 GLY A C 1
ATOM 3312 O O . GLY A 1 426 ? -6.791 -7.774 -16.131 1.00 73.50 426 GLY A O 1
ATOM 3313 N N . ILE A 1 427 ? -6.292 -7.401 -18.281 1.00 65.00 427 ILE A N 1
ATOM 3314 C CA . ILE A 1 427 ? -7.156 -6.217 -18.373 1.00 65.00 427 ILE A CA 1
ATOM 3315 C C . ILE A 1 427 ? -8.623 -6.663 -18.374 1.00 65.00 427 ILE A C 1
ATOM 3317 O O . ILE A 1 427 ? -9.092 -7.281 -19.328 1.00 65.00 427 ILE A O 1
ATOM 3321 N N . GLY A 1 428 ? -9.348 -6.341 -17.300 1.00 56.06 428 GLY A N 1
ATOM 3322 C CA . GLY A 1 428 ? -10.799 -6.525 -17.213 1.00 56.06 428 GLY A CA 1
ATOM 3323 C C . GLY A 1 428 ? -11.582 -5.504 -18.052 1.00 56.06 428 GLY A C 1
ATOM 3324 O O . GLY A 1 428 ? -11.042 -4.485 -18.474 1.00 56.06 428 GLY A O 1
ATOM 3325 N N . HIS A 1 429 ? -12.881 -5.748 -18.264 1.00 38.47 429 HIS A N 1
ATOM 3326 C CA . HIS A 1 429 ? -13.745 -4.922 -19.127 1.00 38.47 429 HIS A CA 1
ATOM 3327 C C . HIS A 1 429 ? -14.071 -3.508 -18.600 1.00 38.47 429 HIS A C 1
ATOM 3329 O O . HIS A 1 429 ? -14.646 -2.723 -19.350 1.00 38.47 429 HIS A O 1
ATOM 3335 N N . ASN A 1 430 ? -13.703 -3.142 -17.361 1.00 47.84 430 ASN A N 1
ATOM 3336 C CA . ASN A 1 430 ? -13.784 -1.753 -16.879 1.00 47.84 430 ASN A CA 1
ATOM 3337 C C . ASN A 1 430 ? -12.993 -1.498 -15.567 1.00 47.84 430 ASN A C 1
ATOM 3339 O O . ASN A 1 430 ? -13.541 -1.698 -14.483 1.00 47.84 430 ASN A O 1
ATOM 3343 N N . PRO A 1 431 ? -11.729 -1.033 -15.615 1.00 44.44 431 PRO A N 1
ATOM 3344 C CA . PRO A 1 431 ? -11.133 -0.366 -14.453 1.00 44.44 431 PRO A CA 1
ATOM 3345 C C . PRO A 1 431 ? -10.316 0.863 -14.869 1.00 44.44 431 PRO A C 1
ATOM 3347 O O . PRO A 1 431 ? -9.400 0.753 -15.669 1.00 44.44 431 PRO A O 1
ATOM 3350 N N . LYS A 1 432 ? -10.604 2.045 -14.309 1.00 43.94 432 LYS A N 1
ATOM 3351 C CA . LYS A 1 432 ? -9.827 3.284 -14.530 1.00 43.94 432 LYS A CA 1
ATOM 3352 C C . LYS A 1 432 ? -8.318 3.005 -14.386 1.00 43.94 432 LYS A C 1
ATOM 3354 O O . LYS A 1 432 ? -7.838 2.988 -13.270 1.00 43.94 432 LYS A O 1
ATOM 3359 N N . CYS A 1 433 ? -7.583 2.771 -15.479 1.00 38.72 433 CYS A N 1
ATOM 3360 C CA . CYS A 1 433 ? -6.206 2.252 -15.408 1.00 38.72 433 CYS A CA 1
ATOM 3361 C C . CYS A 1 433 ? -5.148 3.271 -14.979 1.00 38.72 433 CYS A C 1
ATOM 3363 O O . CYS A 1 433 ? -4.047 2.908 -14.558 1.00 38.72 433 CYS A O 1
ATOM 3365 N N . PHE A 1 434 ? -5.493 4.550 -15.093 1.00 44.81 434 PHE A N 1
ATOM 3366 C CA . PHE A 1 434 ? -4.639 5.649 -14.691 1.00 44.81 434 PHE A CA 1
ATOM 3367 C C . PHE A 1 434 ? -5.015 6.137 -13.304 1.00 44.81 434 PHE A C 1
ATOM 3369 O O . PHE A 1 434 ? -6.072 6.739 -13.101 1.00 44.81 434 PHE A O 1
ATOM 3376 N N . GLY A 1 435 ? -4.105 5.915 -12.365 1.00 39.09 435 GLY A N 1
ATOM 3377 C CA . GLY A 1 435 ? -4.158 6.556 -11.061 1.00 39.09 435 GLY A CA 1
ATOM 3378 C C . GLY A 1 435 ? -3.778 8.025 -11.169 1.00 39.09 435 GLY A C 1
ATOM 3379 O O . GLY A 1 435 ? -3.219 8.483 -12.170 1.00 39.09 435 GLY A O 1
ATOM 3380 N N . ARG A 1 436 ? -4.044 8.776 -10.106 1.00 39.06 436 ARG A N 1
ATOM 3381 C CA . ARG A 1 436 ? -3.449 10.096 -9.901 1.00 39.06 436 ARG A CA 1
ATOM 3382 C C . ARG A 1 436 ? -2.456 9.981 -8.755 1.00 39.06 436 ARG A C 1
ATOM 3384 O O . ARG A 1 436 ? -2.777 9.389 -7.731 1.00 39.06 436 ARG A O 1
ATOM 3391 N N . VAL A 1 437 ? -1.262 10.540 -8.930 1.00 40.22 437 VAL A N 1
ATOM 3392 C CA . VAL A 1 437 ? -0.354 10.768 -7.801 1.00 40.22 437 VAL A CA 1
ATOM 3393 C C . VAL A 1 437 ? -0.922 11.964 -7.038 1.00 40.22 437 VAL A C 1
ATOM 3395 O O . VAL A 1 437 ? -0.866 13.082 -7.541 1.00 40.22 437 VAL A O 1
ATOM 3398 N N . GLY A 1 438 ? -1.561 11.714 -5.893 1.00 40.22 438 GLY A N 1
ATOM 3399 C CA . GLY A 1 438 ? -2.285 12.746 -5.139 1.00 40.22 438 GLY A CA 1
ATOM 3400 C C . GLY A 1 438 ? -3.547 13.288 -5.843 1.00 40.22 438 GLY A C 1
ATOM 3401 O O . GLY A 1 438 ? -3.821 13.003 -7.011 1.00 40.22 438 GLY A O 1
ATOM 3402 N N . ILE A 1 439 ? -4.363 14.060 -5.116 1.00 43.19 439 ILE A N 1
ATOM 3403 C CA . ILE A 1 439 ? -5.517 14.783 -5.680 1.00 43.19 439 ILE A CA 1
ATOM 3404 C C . ILE A 1 439 ? -4.969 16.033 -6.386 1.00 43.19 439 ILE A C 1
ATOM 3406 O O . ILE A 1 439 ? -4.363 16.885 -5.743 1.00 43.19 439 ILE A O 1
ATOM 3410 N N . SER A 1 440 ? -5.140 16.132 -7.707 1.00 46.12 440 SER A N 1
ATOM 3411 C CA . SER A 1 440 ? -4.724 17.308 -8.487 1.00 46.12 440 SER A CA 1
ATOM 3412 C C . SER A 1 440 ? -5.518 18.553 -8.088 1.00 46.12 440 SER A C 1
ATOM 3414 O O . SER A 1 440 ? -6.716 18.447 -7.842 1.00 46.12 440 SER A O 1
ATOM 3416 N N . GLU A 1 441 ? -4.913 19.737 -8.153 1.00 49.53 441 GLU A N 1
ATOM 3417 C CA . GLU A 1 441 ? -5.591 21.014 -7.862 1.00 49.53 441 GLU A CA 1
ATOM 3418 C C . GLU A 1 441 ? -6.859 21.239 -8.684 1.00 49.53 441 GLU A C 1
ATOM 3420 O O . GLU A 1 441 ? -7.876 21.658 -8.146 1.00 49.53 441 GLU A O 1
ATOM 3425 N N . GLU A 1 442 ? -6.844 20.866 -9.965 1.00 54.28 442 GLU A N 1
ATOM 3426 C CA . GLU A 1 442 ? -8.029 20.938 -10.827 1.00 54.28 442 GLU A CA 1
ATOM 3427 C C . GLU A 1 442 ? -9.182 20.052 -10.312 1.00 54.28 442 GLU A C 1
ATOM 3429 O O . GLU A 1 442 ? -10.355 20.349 -10.522 1.00 54.28 442 GLU A O 1
ATOM 3434 N N . GLU A 1 443 ? -8.869 18.964 -9.602 1.00 52.97 443 GLU A N 1
ATOM 3435 C CA . GLU A 1 443 ? -9.873 18.112 -8.959 1.00 52.97 443 GLU A CA 1
ATOM 3436 C C . GLU A 1 443 ? -10.319 18.672 -7.622 1.00 52.97 443 GLU A C 1
ATOM 3438 O O . GLU A 1 443 ? -11.499 18.578 -7.319 1.00 52.97 443 GLU A O 1
ATOM 3443 N N . THR A 1 444 ? -9.422 19.293 -6.855 1.00 52.25 444 THR A N 1
ATOM 3444 C CA . THR A 1 444 ? -9.803 20.029 -5.646 1.00 52.25 444 THR A CA 1
ATOM 3445 C C . THR A 1 444 ? -10.777 21.154 -5.995 1.00 52.25 444 THR A C 1
ATOM 3447 O O . THR A 1 444 ? -11.826 21.262 -5.370 1.00 52.25 444 THR A O 1
ATOM 3450 N N . VAL A 1 445 ? -10.522 21.903 -7.072 1.00 56.53 445 VAL A N 1
ATOM 3451 C CA . VAL A 1 445 ? -11.442 22.928 -7.592 1.00 56.53 445 VAL A CA 1
ATOM 3452 C C . VAL A 1 445 ? -12.756 22.309 -8.085 1.00 56.53 445 VAL A C 1
ATOM 3454 O O . VAL A 1 445 ? -13.831 22.827 -7.792 1.00 56.53 445 VAL A O 1
ATOM 3457 N N . LYS A 1 446 ? -12.727 21.159 -8.772 1.00 60.19 446 LYS A N 1
ATOM 3458 C CA . LYS A 1 446 ? -13.959 20.439 -9.160 1.00 60.19 446 LYS A CA 1
ATOM 3459 C C . LYS A 1 446 ? -14.745 19.912 -7.955 1.00 60.19 446 LYS A C 1
ATOM 3461 O O . LYS A 1 446 ? -15.972 19.921 -7.997 1.00 60.19 446 LYS A O 1
ATOM 3466 N N . GLN A 1 447 ? -14.077 19.471 -6.893 1.00 53.91 447 GLN A N 1
ATOM 3467 C CA . GLN A 1 447 ? -14.708 19.016 -5.651 1.00 53.91 447 GLN A CA 1
ATOM 3468 C C . GLN A 1 447 ? -15.318 20.183 -4.870 1.00 53.91 447 GLN A C 1
ATOM 3470 O O . GLN A 1 447 ? -16.459 20.058 -4.435 1.00 53.91 447 GLN A O 1
ATOM 3475 N N . LEU A 1 448 ? -14.636 21.333 -4.799 1.00 55.69 448 LEU A N 1
ATOM 3476 C CA . LEU A 1 448 ? -15.190 22.584 -4.265 1.00 55.69 448 LEU A CA 1
ATOM 3477 C C . LEU A 1 448 ? -16.466 22.984 -5.016 1.00 55.69 448 LEU A C 1
ATOM 3479 O O . LEU A 1 448 ? -17.509 23.195 -4.400 1.00 55.69 448 LEU A O 1
ATOM 3483 N N . ARG A 1 449 ? -16.430 22.983 -6.357 1.00 64.44 449 ARG A N 1
ATOM 3484 C CA . ARG A 1 449 ? -17.615 23.258 -7.193 1.00 64.44 449 ARG A CA 1
ATOM 3485 C C . ARG A 1 449 ? -18.772 22.306 -6.881 1.00 64.44 449 ARG A C 1
ATOM 3487 O O . ARG A 1 449 ? -19.909 22.754 -6.771 1.00 64.44 449 ARG A O 1
ATOM 3494 N N . ARG A 1 450 ? -18.496 21.005 -6.713 1.00 61.56 450 ARG A N 1
ATOM 3495 C CA . ARG A 1 450 ? -19.520 20.003 -6.361 1.00 61.56 450 ARG A CA 1
ATOM 3496 C C . ARG A 1 450 ? -20.089 20.218 -4.960 1.00 61.56 450 ARG A C 1
ATOM 3498 O O . ARG A 1 450 ? -21.295 20.071 -4.801 1.00 61.56 450 ARG A O 1
ATOM 3505 N N . MET A 1 451 ? -19.263 20.581 -3.978 1.00 50.62 451 MET A N 1
ATOM 3506 C CA . MET A 1 451 ? -19.729 20.882 -2.618 1.00 50.62 451 MET A CA 1
ATOM 3507 C C . MET A 1 451 ? -20.674 22.081 -2.586 1.00 50.62 451 MET A C 1
ATOM 3509 O O . MET A 1 451 ? -21.681 22.039 -1.890 1.00 50.62 451 MET A O 1
ATOM 3513 N N . ILE A 1 452 ? -20.376 23.121 -3.364 1.00 55.31 452 ILE A N 1
ATOM 3514 C CA . ILE A 1 452 ? -21.145 24.370 -3.349 1.00 55.31 452 ILE A CA 1
ATOM 3515 C C . ILE A 1 452 ? -22.398 24.278 -4.235 1.00 55.31 452 ILE A C 1
ATOM 3517 O O . ILE A 1 452 ? -23.447 24.820 -3.888 1.00 55.31 452 ILE A O 1
ATOM 3521 N N . ALA A 1 453 ? -22.321 23.600 -5.387 1.00 55.78 453 ALA A N 1
ATOM 3522 C CA . ALA A 1 453 ? -23.372 23.650 -6.408 1.00 55.78 453 ALA A CA 1
ATOM 3523 C C . ALA A 1 453 ? -24.100 22.319 -6.697 1.00 55.78 453 ALA A C 1
ATOM 3525 O O . ALA A 1 453 ? -25.203 22.374 -7.250 1.00 55.78 453 ALA A O 1
ATOM 3526 N N . GLY A 1 454 ? -23.556 21.162 -6.293 1.00 53.16 454 GLY A N 1
ATOM 3527 C CA . GLY A 1 454 ? -24.063 19.819 -6.635 1.00 53.16 454 GLY A CA 1
ATOM 3528 C C . GLY A 1 454 ? -23.566 19.285 -7.994 1.00 53.16 454 GLY A C 1
ATOM 3529 O O . GLY A 1 454 ? -22.853 19.972 -8.719 1.00 53.16 454 GLY A O 1
ATOM 3530 N N . GLU A 1 455 ? -23.911 18.038 -8.353 1.00 44.16 455 GLU A N 1
ATOM 3531 C CA . GLU A 1 455 ? -23.371 17.323 -9.537 1.00 44.16 455 GLU A CA 1
ATOM 3532 C C . GLU A 1 455 ? -23.813 17.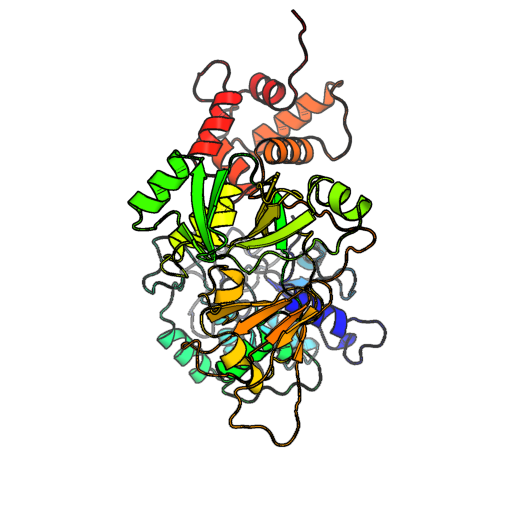868 -10.914 1.00 44.16 455 GLU A C 1
ATOM 3534 O O . GLU A 1 455 ? -23.230 17.485 -11.928 1.00 44.16 455 GLU A O 1
ATOM 3539 N N . GLN A 1 456 ? -24.808 18.759 -10.980 1.00 48.22 456 GLN A N 1
ATOM 3540 C CA . GLN A 1 456 ? -25.450 19.194 -12.229 1.00 48.22 456 GLN A CA 1
ATOM 3541 C C . GLN A 1 456 ? -25.824 20.688 -12.190 1.00 48.22 456 GLN A C 1
ATOM 3543 O O . GLN A 1 456 ? -26.964 21.010 -11.868 1.00 48.22 456 GLN A O 1
ATOM 3548 N N . THR A 1 457 ? -24.924 21.615 -12.550 1.00 44.78 457 THR A N 1
ATOM 3549 C CA . THR A 1 457 ? -25.325 22.989 -12.936 1.00 44.78 457 THR A CA 1
ATOM 3550 C C . THR A 1 457 ? -24.373 23.646 -13.949 1.00 44.78 457 THR A C 1
ATOM 3552 O O . THR A 1 457 ? -23.150 23.553 -13.859 1.00 44.78 457 THR A O 1
ATOM 3555 N N . SER A 1 458 ? -24.974 24.331 -14.928 1.00 50.62 458 SER A N 1
ATOM 3556 C CA . SER A 1 458 ? -24.345 25.227 -15.913 1.00 50.62 458 SER A CA 1
ATOM 3557 C C . SER A 1 458 ? -24.238 26.664 -15.346 1.00 50.62 458 SER A C 1
ATOM 3559 O O . SER A 1 458 ? -25.054 27.007 -14.488 1.00 50.62 458 SER A O 1
ATOM 3561 N N . PRO A 1 459 ? -23.293 27.524 -15.797 1.00 46.84 459 PRO A N 1
ATOM 3562 C CA . PRO A 1 459 ? -22.910 28.785 -15.131 1.00 46.84 459 PRO A CA 1
ATOM 3563 C C . PRO A 1 459 ? -23.957 29.911 -15.098 1.00 46.84 459 PRO A C 1
ATOM 3565 O O . PRO A 1 459 ? -23.668 30.993 -14.597 1.00 46.84 459 PRO A O 1
ATOM 3568 N N . ALA A 1 460 ? -25.154 29.718 -15.648 1.00 49.09 460 ALA A N 1
ATOM 3569 C CA . ALA A 1 460 ? -26.142 30.783 -15.769 1.00 49.09 460 ALA A CA 1
ATOM 3570 C C . ALA A 1 460 ? -27.275 30.607 -14.749 1.00 49.09 460 ALA A C 1
ATOM 3572 O O . ALA A 1 460 ? -28.245 29.906 -15.019 1.00 49.09 460 ALA A O 1
ATOM 3573 N N . SER A 1 461 ? -27.157 31.228 -13.571 1.00 45.81 461 SER A N 1
ATOM 3574 C CA . SER A 1 461 ? -28.294 31.797 -12.819 1.00 45.81 461 SER A CA 1
ATOM 3575 C C . SER A 1 461 ? -27.865 32.349 -11.456 1.00 45.81 461 SER A C 1
ATOM 3577 O O . SER A 1 461 ? -26.998 31.804 -10.773 1.00 45.81 461 SER A O 1
ATOM 3579 N N . THR A 1 462 ? -28.578 33.386 -11.019 1.00 50.34 462 THR A N 1
ATOM 3580 C CA . THR A 1 462 ? -28.603 34.023 -9.687 1.00 50.34 462 THR A CA 1
ATOM 3581 C C . THR A 1 462 ? -28.622 33.034 -8.502 1.00 50.34 462 THR A C 1
ATOM 3583 O O . THR A 1 462 ? -28.272 33.394 -7.383 1.00 50.34 462 THR A O 1
ATOM 3586 N N . SER A 1 463 ? -28.957 31.759 -8.747 1.00 59.06 463 SER A N 1
ATOM 3587 C CA . SER A 1 463 ? -28.888 30.658 -7.780 1.00 59.06 463 SER A CA 1
ATOM 3588 C C . SER A 1 463 ? -27.467 30.312 -7.309 1.00 59.06 463 SER A C 1
ATOM 3590 O O . SER A 1 463 ? -27.344 29.779 -6.206 1.00 59.06 463 SER A O 1
ATOM 3592 N N . ILE A 1 464 ? -26.417 30.538 -8.108 1.00 57.66 464 ILE A N 1
ATOM 3593 C CA . ILE A 1 464 ? -25.039 30.171 -7.722 1.00 57.66 464 ILE A CA 1
ATOM 3594 C C . ILE A 1 464 ? -24.491 31.162 -6.694 1.00 57.66 464 ILE A C 1
ATOM 3596 O O . ILE A 1 464 ? -23.917 30.732 -5.700 1.00 57.66 464 ILE A O 1
ATOM 3600 N N . ILE A 1 465 ? -24.749 32.462 -6.872 1.00 62.19 465 ILE A N 1
ATOM 3601 C CA . ILE A 1 465 ? -24.289 33.511 -5.947 1.00 62.19 465 ILE A CA 1
ATOM 3602 C C . ILE A 1 465 ? -24.859 33.278 -4.543 1.00 62.19 465 ILE A C 1
ATOM 3604 O O . ILE A 1 465 ? -24.106 33.292 -3.579 1.00 62.19 465 ILE A O 1
ATOM 3608 N N . GLY A 1 466 ? -26.151 32.954 -4.420 1.00 61.69 466 GLY A N 1
ATOM 3609 C CA . GLY A 1 466 ? -26.754 32.645 -3.116 1.00 61.69 466 GLY A CA 1
ATOM 3610 C C . GLY A 1 466 ? -26.190 31.379 -2.451 1.00 61.69 466 GLY A C 1
ATOM 3611 O O . GLY A 1 466 ? -26.058 31.325 -1.231 1.00 61.69 466 GLY A O 1
ATOM 3612 N N . LYS A 1 467 ? -25.806 30.362 -3.238 1.00 63.12 467 LYS A N 1
ATOM 3613 C CA . LYS A 1 467 ? -25.145 29.149 -2.719 1.00 63.12 467 LYS A CA 1
ATOM 3614 C C . LYS A 1 467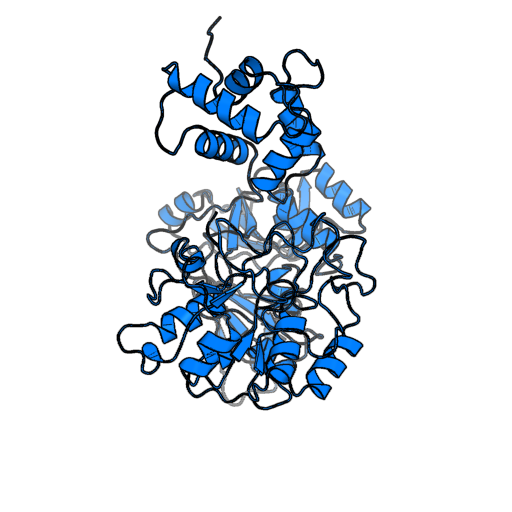 ? -23.705 29.420 -2.290 1.00 63.12 467 LYS A C 1
ATOM 3616 O O . LYS A 1 467 ? -23.268 28.889 -1.277 1.00 63.12 467 LYS A O 1
ATOM 3621 N N . VAL A 1 468 ? -22.995 30.263 -3.037 1.00 61.09 468 VAL A N 1
ATOM 3622 C CA . VAL A 1 468 ? -21.642 30.710 -2.697 1.00 61.09 468 VAL A CA 1
ATOM 3623 C C . VAL A 1 468 ? -21.662 31.568 -1.438 1.00 61.09 468 VAL A C 1
ATOM 3625 O O . VAL A 1 468 ? -20.888 31.297 -0.536 1.00 61.09 468 VAL A O 1
ATOM 3628 N N . GLN A 1 469 ? -22.591 32.519 -1.316 1.00 66.25 469 GLN A N 1
ATOM 3629 C CA . GLN A 1 469 ? -22.764 33.316 -0.096 1.00 66.25 469 GLN A CA 1
ATOM 3630 C C . GLN A 1 469 ? -23.015 32.431 1.127 1.00 66.25 469 GLN A C 1
ATOM 3632 O O . GLN A 1 469 ? -22.431 32.658 2.179 1.00 66.25 469 GLN A O 1
ATOM 3637 N N . LYS A 1 470 ? -23.832 31.383 0.983 1.00 65.56 470 LYS A N 1
ATOM 3638 C CA . LYS A 1 470 ? -24.068 30.428 2.067 1.00 65.56 470 LYS A CA 1
ATOM 3639 C C . LYS A 1 470 ? -22.814 29.619 2.423 1.00 65.56 470 LYS A C 1
ATOM 3641 O O . LYS A 1 470 ? -22.523 29.465 3.600 1.00 65.56 470 LYS A O 1
ATOM 3646 N N . ALA A 1 471 ? -22.070 29.139 1.426 1.00 63.09 471 ALA A N 1
ATOM 3647 C CA . ALA A 1 471 ? -20.819 28.416 1.654 1.00 63.09 471 ALA A CA 1
ATOM 3648 C C . ALA A 1 471 ? -19.739 29.310 2.285 1.00 63.09 471 ALA A C 1
ATOM 3650 O O . ALA A 1 471 ? -19.004 28.846 3.144 1.00 63.09 471 ALA A O 1
ATOM 3651 N N . LEU A 1 472 ? -19.682 30.592 1.909 1.00 63.75 472 LEU A N 1
ATOM 3652 C CA . LEU A 1 472 ? -18.780 31.568 2.516 1.00 63.75 472 LEU A CA 1
ATOM 3653 C C . LEU A 1 472 ? -19.129 31.787 3.985 1.00 63.75 472 LEU A C 1
ATOM 3655 O O . LEU A 1 472 ? -18.243 31.673 4.810 1.00 63.75 472 LEU A O 1
ATOM 3659 N N . VAL A 1 473 ? -20.408 31.955 4.338 1.00 69.12 473 VAL A N 1
ATOM 3660 C CA . VAL A 1 473 ? -20.843 32.047 5.749 1.00 69.12 473 VAL A CA 1
ATOM 3661 C C . VAL A 1 473 ? -20.514 30.781 6.554 1.00 69.12 473 VAL A C 1
ATOM 3663 O O . VAL A 1 473 ? -20.287 30.855 7.756 1.00 69.12 473 VAL A O 1
ATOM 3666 N N . GLU A 1 474 ? -20.506 29.608 5.917 1.00 66.00 474 GLU A N 1
ATOM 3667 C CA . GLU A 1 474 ? -20.130 28.344 6.564 1.00 66.00 474 GLU A CA 1
ATOM 3668 C C . GLU A 1 474 ? -18.607 28.184 6.735 1.00 66.00 474 GLU A C 1
ATOM 3670 O O . GLU A 1 474 ? -18.173 27.377 7.557 1.00 66.00 474 GLU A O 1
ATOM 3675 N N . TRP A 1 475 ? -17.796 28.894 5.945 1.00 66.69 475 TRP A N 1
ATOM 3676 C CA . TRP A 1 475 ? -16.330 28.771 5.928 1.00 66.69 475 TRP A CA 1
ATOM 3677 C C . TRP A 1 475 ? -15.616 29.949 6.599 1.00 66.69 475 TRP A C 1
ATOM 3679 O O . TRP A 1 475 ? -14.475 29.793 7.028 1.00 66.69 475 TRP A O 1
ATOM 3689 N N . ASP A 1 476 ? -16.301 31.084 6.695 1.00 70.75 476 ASP A N 1
ATOM 3690 C CA . ASP A 1 476 ? -15.942 32.294 7.427 1.00 70.75 476 ASP A CA 1
ATOM 3691 C C . ASP A 1 476 ? -16.130 32.035 8.931 1.00 70.75 476 ASP A C 1
ATOM 3693 O O . ASP A 1 476 ? -17.213 32.189 9.510 1.00 70.75 476 ASP A O 1
ATOM 3697 N N . ALA A 1 477 ? -15.069 31.527 9.556 1.00 69.38 477 ALA A N 1
ATOM 3698 C CA . ALA A 1 477 ? -15.079 31.100 10.946 1.00 69.38 477 ALA A CA 1
ATOM 3699 C C . ALA A 1 477 ? -15.090 32.303 11.895 1.00 69.38 477 ALA A C 1
ATOM 3701 O O . ALA A 1 477 ? -15.656 32.218 12.990 1.00 69.38 477 ALA A O 1
ATOM 3702 N N . ASN A 1 478 ? -14.473 33.413 11.484 1.00 74.06 478 ASN A N 1
ATOM 3703 C CA . ASN A 1 478 ? -14.393 34.638 12.274 1.00 74.06 478 ASN A CA 1
ATOM 3704 C C . ASN A 1 478 ? -15.593 35.595 12.048 1.00 74.06 478 ASN A C 1
ATOM 3706 O O . ASN A 1 478 ? -15.795 36.506 12.855 1.00 74.06 478 ASN A O 1
ATOM 3710 N N . ARG A 1 479 ? -16.431 35.327 11.035 1.00 79.00 479 ARG A N 1
ATOM 3711 C CA . ARG A 1 479 ? -17.630 36.077 10.622 1.00 79.00 479 ARG A CA 1
ATOM 3712 C C . ARG A 1 479 ? -17.345 37.503 10.147 1.00 79.00 479 ARG A C 1
ATOM 3714 O O . ARG A 1 479 ? -18.163 38.400 10.385 1.00 79.00 479 ARG A O 1
ATOM 3721 N N . ASP A 1 480 ? -16.205 37.729 9.502 1.00 77.25 480 ASP A N 1
ATOM 3722 C CA . ASP A 1 480 ? -15.810 39.038 8.969 1.00 77.25 480 ASP A CA 1
ATOM 3723 C C . ASP A 1 480 ? -16.370 39.338 7.563 1.00 77.25 480 ASP A C 1
ATOM 3725 O O . ASP A 1 480 ? -16.263 40.467 7.071 1.00 77.25 480 ASP A O 1
ATOM 3729 N N . GLY A 1 481 ? -17.061 38.370 6.954 1.00 72.38 481 GLY A N 1
ATOM 3730 C CA . GLY A 1 481 ? -17.706 38.480 5.650 1.00 72.38 481 GLY A CA 1
ATOM 3731 C C . GLY A 1 481 ? -16.779 38.207 4.465 1.00 72.38 481 GLY A C 1
ATOM 3732 O O . GLY A 1 481 ? -17.214 38.373 3.319 1.00 72.38 481 GLY A O 1
ATOM 3733 N N . LYS A 1 482 ? -15.533 37.796 4.712 1.00 82.94 482 LYS A N 1
ATOM 3734 C CA . LYS A 1 482 ? -14.540 37.392 3.713 1.00 82.94 482 LYS A CA 1
ATOM 3735 C C . LYS A 1 482 ? -13.907 36.051 4.112 1.00 82.94 482 LYS A C 1
ATOM 3737 O O . LYS A 1 482 ? -14.259 35.466 5.125 1.00 82.94 482 LYS A O 1
ATOM 3742 N N . ILE A 1 483 ? -13.018 35.515 3.271 1.00 81.12 483 ILE A N 1
ATOM 3743 C CA . ILE A 1 483 ? -12.265 34.289 3.580 1.00 81.12 483 ILE A CA 1
ATOM 3744 C C . ILE A 1 483 ? -10.774 34.587 3.614 1.00 81.12 483 ILE A C 1
ATOM 3746 O O . ILE A 1 483 ? -10.178 34.940 2.596 1.00 81.12 483 ILE A O 1
ATOM 3750 N N . SER A 1 484 ? -10.163 34.390 4.775 1.00 84.19 484 SER A N 1
ATOM 3751 C CA . SER A 1 484 ? -8.714 34.472 4.967 1.00 84.19 484 SER A CA 1
ATOM 3752 C C . SER A 1 484 ? -7.960 33.266 4.382 1.00 84.19 484 SER A C 1
ATOM 3754 O O . SER A 1 484 ? -8.538 32.213 4.077 1.00 84.19 484 SER A O 1
ATOM 3756 N N . GLU A 1 485 ? -6.635 33.388 4.239 1.00 82.12 485 GLU A N 1
ATOM 3757 C CA . GLU A 1 485 ? -5.762 32.286 3.796 1.00 82.12 485 GLU A CA 1
ATOM 3758 C C . GLU A 1 485 ? -5.886 31.070 4.724 1.00 82.12 485 GLU A C 1
ATOM 3760 O O . GLU A 1 485 ? -5.899 29.919 4.270 1.00 82.12 485 GLU A O 1
ATOM 3765 N N . GLU A 1 486 ? -6.008 31.313 6.025 1.00 78.94 486 GLU A N 1
ATOM 3766 C CA . GLU A 1 486 ? -6.138 30.303 7.068 1.00 78.94 486 GLU A CA 1
ATOM 3767 C C . GLU A 1 486 ? -7.469 29.542 6.969 1.00 78.94 486 GLU A C 1
ATOM 3769 O O . GLU A 1 486 ? -7.489 28.305 7.044 1.00 78.94 486 GLU A O 1
ATOM 3774 N N . GLU A 1 487 ? -8.573 30.251 6.733 1.00 79.06 487 GLU A N 1
ATOM 3775 C CA . GLU A 1 487 ? -9.908 29.666 6.559 1.00 79.06 487 GLU A CA 1
ATOM 3776 C C . GLU A 1 487 ? -9.989 28.857 5.263 1.00 79.06 487 GLU A C 1
ATOM 3778 O O . GLU A 1 487 ? -10.376 27.683 5.278 1.00 79.06 487 GLU A O 1
ATOM 3783 N N . MET A 1 488 ? -9.494 29.411 4.151 1.00 73.00 488 MET A N 1
ATOM 3784 C CA . MET A 1 488 ? -9.417 28.684 2.883 1.00 73.00 488 MET A CA 1
ATOM 3785 C C . MET A 1 488 ? -8.532 27.440 3.012 1.00 73.00 488 MET A C 1
ATOM 3787 O O . MET A 1 488 ? -8.884 26.364 2.525 1.00 73.00 488 MET A O 1
ATOM 3791 N N . THR A 1 489 ? -7.392 27.548 3.699 1.00 73.69 489 THR A N 1
ATOM 3792 C CA . THR A 1 489 ? -6.485 26.422 3.958 1.00 73.69 489 THR A CA 1
ATOM 3793 C C . THR A 1 489 ? -7.187 25.313 4.735 1.00 73.69 489 THR A C 1
ATOM 3795 O O . THR A 1 489 ? -7.003 24.135 4.418 1.00 73.69 489 THR A O 1
ATOM 3798 N N . THR A 1 490 ? -8.009 25.662 5.721 1.00 69.25 490 THR A N 1
ATOM 3799 C CA . THR A 1 490 ? -8.778 24.709 6.531 1.00 69.25 490 THR A CA 1
ATOM 3800 C C . THR A 1 490 ? -9.792 23.947 5.678 1.00 69.25 490 THR A C 1
ATOM 3802 O O . THR A 1 490 ? -9.854 22.713 5.725 1.00 69.25 490 THR A O 1
ATOM 3805 N N . VAL A 1 491 ? -10.517 24.647 4.807 1.00 61.81 491 VAL A N 1
ATOM 3806 C CA . VAL A 1 491 ? -11.480 24.031 3.882 1.00 61.81 491 VAL A CA 1
ATOM 3807 C C . VAL A 1 491 ? -10.780 23.149 2.845 1.00 61.81 491 VAL A C 1
ATOM 3809 O O . VAL A 1 491 ? -11.169 21.999 2.620 1.00 61.81 491 VAL A O 1
ATOM 3812 N N . LEU A 1 492 ? -9.699 23.645 2.240 1.00 59.09 492 LEU A N 1
ATOM 3813 C CA . LEU A 1 492 ? -8.911 22.911 1.250 1.00 59.09 492 LEU A CA 1
ATOM 3814 C C . LEU A 1 492 ? -8.282 21.645 1.838 1.00 59.09 492 LEU A C 1
ATOM 3816 O O . LEU A 1 492 ? -8.249 20.609 1.171 1.00 59.09 492 LEU A O 1
ATOM 3820 N N . LYS A 1 493 ? -7.840 21.694 3.098 1.00 60.53 493 LYS A N 1
ATOM 3821 C CA . LYS A 1 493 ? -7.359 20.521 3.836 1.00 60.53 493 LYS A CA 1
ATOM 3822 C C . LYS A 1 493 ? -8.486 19.573 4.233 1.00 60.53 493 LYS A C 1
ATOM 3824 O O . LYS A 1 493 ? -8.268 18.372 4.272 1.00 60.53 493 LYS A O 1
ATOM 3829 N N . THR A 1 494 ? -9.699 20.058 4.463 1.00 52.06 494 THR A N 1
ATOM 3830 C CA . THR A 1 494 ? -10.856 19.177 4.701 1.00 52.06 494 THR A CA 1
ATOM 3831 C C . THR A 1 494 ? -11.197 18.362 3.449 1.00 52.06 494 THR A C 1
ATOM 3833 O O . THR A 1 494 ? -11.507 17.174 3.526 1.00 52.06 494 THR A O 1
ATOM 3836 N N . LEU A 1 495 ? -11.076 18.981 2.274 1.00 45.00 495 LEU A N 1
ATOM 3837 C CA . LEU A 1 495 ? -11.290 18.343 0.974 1.00 45.00 495 LEU A CA 1
ATOM 3838 C C . LEU A 1 495 ? -10.146 17.436 0.535 1.00 45.00 495 LEU A C 1
ATOM 3840 O O . LEU A 1 495 ? -10.356 16.364 -0.033 1.00 45.00 495 LEU A O 1
ATOM 3844 N N . ASN A 1 496 ? -8.924 17.877 0.794 1.00 49.69 496 ASN A N 1
ATOM 3845 C CA . ASN A 1 496 ? -7.716 17.122 0.555 1.00 49.69 496 ASN A CA 1
ATOM 3846 C C . ASN A 1 496 ? -6.827 17.214 1.801 1.00 49.69 496 ASN A C 1
ATOM 3848 O O . ASN A 1 496 ? -5.970 18.099 1.868 1.00 49.69 496 ASN A O 1
ATOM 3852 N N . PRO A 1 497 ? -6.951 16.260 2.746 1.00 50.50 497 PRO A N 1
ATOM 3853 C CA . PRO A 1 497 ? -6.166 16.231 3.990 1.00 50.50 497 PRO A CA 1
ATOM 3854 C C . PRO A 1 497 ? -4.646 16.215 3.802 1.00 50.50 497 PRO A C 1
ATOM 3856 O O . PRO A 1 497 ? -3.900 16.360 4.764 1.00 50.50 497 PRO A O 1
ATOM 3859 N N . LYS A 1 498 ? -4.172 16.042 2.562 1.00 46.41 498 LYS A N 1
ATOM 3860 C CA . LYS A 1 498 ? -2.760 16.025 2.170 1.00 46.41 498 LYS A CA 1
ATOM 3861 C C . LYS A 1 498 ? -2.319 17.303 1.439 1.00 46.41 498 LYS A C 1
ATOM 3863 O O . LYS A 1 498 ? -1.227 17.322 0.875 1.00 46.41 498 LYS A O 1
ATOM 3868 N N . MET A 1 499 ? -3.148 18.352 1.393 1.00 54.19 499 MET A N 1
ATOM 3869 C CA . MET A 1 499 ? -2.796 19.618 0.745 1.00 54.19 499 MET A CA 1
ATOM 3870 C C . MET A 1 499 ? -1.766 20.387 1.588 1.00 54.19 499 MET A C 1
ATOM 3872 O O . MET A 1 499 ? -2.013 20.727 2.747 1.00 54.19 499 MET A O 1
ATOM 3876 N N . SER A 1 500 ? -0.583 20.623 1.011 1.00 62.94 500 SER A N 1
ATOM 3877 C CA . SER A 1 500 ? 0.494 21.377 1.661 1.00 62.94 500 SER A CA 1
ATOM 3878 C C . SER A 1 500 ? 0.118 22.852 1.809 1.00 62.94 500 SER A C 1
ATOM 3880 O O . SER A 1 500 ? -0.639 23.379 0.996 1.00 62.94 500 SER A O 1
ATOM 3882 N N . LEU A 1 501 ? 0.696 23.534 2.807 1.00 66.06 501 LEU A N 1
ATOM 3883 C CA . LEU A 1 501 ? 0.521 24.985 2.969 1.00 66.06 501 LEU A CA 1
ATOM 3884 C C . LEU A 1 501 ? 0.959 25.771 1.723 1.00 66.06 501 LEU A C 1
ATOM 3886 O O . LEU A 1 501 ? 0.385 26.799 1.400 1.00 66.06 501 LEU A O 1
ATOM 3890 N N . GLU A 1 502 ? 1.974 25.286 1.009 1.00 65.62 502 GLU A N 1
ATOM 3891 C CA . GLU A 1 502 ? 2.443 25.916 -0.227 1.00 65.62 502 GLU A CA 1
ATOM 3892 C C . GLU A 1 502 ? 1.394 25.831 -1.345 1.00 65.62 502 GLU A C 1
ATOM 3894 O O . GLU A 1 502 ? 1.151 26.809 -2.049 1.00 65.62 502 GLU A O 1
ATOM 3899 N N . ASN A 1 503 ? 0.710 24.690 -1.471 1.00 58.66 503 ASN A N 1
ATOM 3900 C CA . ASN A 1 503 ? -0.359 24.527 -2.451 1.00 58.66 503 ASN A CA 1
ATOM 3901 C C . ASN A 1 503 ? -1.622 25.294 -2.045 1.00 58.66 503 ASN A C 1
ATOM 3903 O O . ASN A 1 503 ? -2.266 25.870 -2.918 1.00 58.66 503 ASN A O 1
ATOM 3907 N N . THR A 1 504 ? -1.964 25.361 -0.752 1.00 68.50 504 THR A N 1
ATOM 3908 C CA . THR A 1 504 ? -3.092 26.195 -0.304 1.00 68.50 504 THR A CA 1
ATOM 3909 C C . THR A 1 504 ? -2.813 27.674 -0.546 1.00 68.50 504 THR A C 1
ATOM 3911 O O . THR A 1 504 ? -3.650 28.334 -1.148 1.00 68.50 504 THR A O 1
ATOM 3914 N N . ARG A 1 505 ? -1.603 28.163 -0.246 1.00 75.94 505 ARG A N 1
ATOM 3915 C CA . ARG A 1 505 ? -1.137 29.517 -0.610 1.00 75.94 505 ARG A CA 1
ATOM 3916 C C . ARG A 1 505 ? -1.210 29.796 -2.098 1.00 75.94 505 ARG A C 1
ATOM 3918 O O . ARG A 1 505 ? -1.608 30.876 -2.530 1.00 75.94 505 ARG A O 1
ATOM 3925 N N . ARG A 1 506 ? -0.824 28.818 -2.914 1.00 71.31 506 ARG A N 1
ATOM 3926 C CA . ARG A 1 506 ? -0.863 28.965 -4.367 1.00 71.31 506 ARG A CA 1
ATOM 3927 C C . ARG A 1 506 ? -2.290 29.004 -4.914 1.00 71.31 506 ARG A C 1
ATOM 3929 O O . ARG A 1 506 ? -2.517 29.655 -5.927 1.00 71.31 506 ARG A O 1
ATOM 3936 N N . LEU A 1 507 ? -3.236 28.307 -4.288 1.00 70.19 507 LEU A N 1
ATOM 3937 C CA . LEU A 1 507 ? -4.655 28.374 -4.652 1.00 70.19 507 LEU A CA 1
ATOM 3938 C C . LEU A 1 507 ? -5.309 29.654 -4.128 1.00 70.19 507 LEU A C 1
ATOM 3940 O O . LEU A 1 507 ? -6.066 30.273 -4.865 1.00 70.19 507 LEU A O 1
ATOM 3944 N N . PHE A 1 508 ? -4.946 30.082 -2.920 1.00 79.62 508 PHE A N 1
ATOM 3945 C CA . PHE A 1 508 ? -5.370 31.349 -2.336 1.00 79.62 508 PHE A CA 1
ATOM 3946 C C . PHE A 1 508 ? -4.935 32.530 -3.205 1.00 79.62 508 PHE A C 1
ATOM 3948 O O . PHE A 1 508 ? -5.772 33.286 -3.668 1.00 79.62 508 PHE A O 1
ATOM 3955 N N . SER A 1 509 ? -3.655 32.604 -3.574 1.00 78.75 509 SER A N 1
ATOM 3956 C CA . SER A 1 509 ? -3.136 33.658 -4.464 1.00 78.75 509 SER A CA 1
ATOM 3957 C C . SER A 1 509 ? -3.700 33.645 -5.892 1.00 78.75 509 SER A C 1
ATOM 3959 O O . SER A 1 509 ? -3.517 34.612 -6.625 1.00 78.75 509 SER A O 1
ATOM 3961 N N . GLN A 1 510 ? -4.345 32.555 -6.323 1.00 74.69 510 GLN A N 1
ATOM 3962 C CA . GLN A 1 510 ? -5.090 32.520 -7.588 1.00 74.69 510 GLN A CA 1
ATOM 3963 C C . GLN A 1 510 ? -6.523 33.040 -7.444 1.00 74.69 510 GLN A C 1
ATOM 3965 O O . GLN A 1 510 ? -7.120 33.417 -8.451 1.00 74.69 510 GLN A O 1
ATOM 3970 N N . ALA A 1 511 ? -7.074 32.988 -6.233 1.00 75.12 511 ALA A N 1
ATOM 3971 C CA . ALA A 1 511 ? -8.419 33.436 -5.915 1.00 75.12 511 ALA A CA 1
ATOM 3972 C C . ALA A 1 511 ? -8.442 34.901 -5.453 1.00 75.12 511 ALA A C 1
ATOM 3974 O O . ALA A 1 511 ? -9.334 35.625 -5.870 1.00 75.12 511 ALA A O 1
ATOM 3975 N N . ASP A 1 512 ? -7.448 35.333 -4.673 1.00 83.31 512 ASP A N 1
ATOM 3976 C CA . ASP A 1 512 ? -7.230 36.714 -4.219 1.00 83.31 512 ASP A CA 1
ATOM 3977 C C . ASP A 1 512 ? -6.659 37.567 -5.371 1.00 83.31 512 ASP A C 1
ATOM 3979 O O . ASP A 1 512 ? -5.445 37.640 -5.605 1.00 83.31 512 ASP A O 1
ATOM 3983 N N . ILE A 1 513 ? -7.556 38.142 -6.177 1.00 83.44 513 ILE A N 1
ATOM 3984 C CA . ILE A 1 513 ? -7.208 38.889 -7.393 1.00 83.44 513 ILE A CA 1
ATOM 3985 C C . ILE A 1 513 ? -6.678 40.272 -7.015 1.00 83.44 513 ILE A C 1
ATOM 3987 O O . ILE A 1 513 ? -5.723 40.762 -7.633 1.00 83.44 513 ILE A O 1
ATOM 3991 N N . ASN A 1 514 ? -7.311 40.912 -6.032 1.00 80.62 514 ASN A N 1
ATOM 3992 C CA . ASN A 1 514 ? -6.990 42.266 -5.601 1.00 80.62 514 ASN A CA 1
ATOM 3993 C C . ASN A 1 514 ? -5.781 42.323 -4.636 1.00 80.62 514 ASN A C 1
ATOM 3995 O O . ASN A 1 514 ? -5.200 43.400 -4.470 1.00 80.62 514 ASN A O 1
ATOM 3999 N N . LYS A 1 515 ? -5.336 41.171 -4.113 1.00 85.38 515 LYS A N 1
ATOM 4000 C CA . LYS A 1 515 ? -4.207 40.989 -3.186 1.00 85.38 515 LYS A CA 1
ATOM 4001 C C . LYS A 1 515 ? -4.397 41.697 -1.850 1.00 85.38 515 LYS A C 1
ATOM 4003 O O . LYS A 1 515 ? -3.420 42.187 -1.275 1.00 85.38 515 LYS A O 1
ATOM 4008 N N . ASP A 1 516 ? -5.633 41.782 -1.373 1.00 81.38 516 ASP A N 1
ATOM 4009 C CA . ASP A 1 516 ? -5.963 42.387 -0.083 1.00 81.38 516 ASP A CA 1
ATOM 4010 C C . ASP A 1 516 ? -5.768 41.419 1.099 1.00 81.38 516 ASP A C 1
ATOM 4012 O O . ASP A 1 516 ? -5.895 41.832 2.254 1.00 81.38 516 ASP A O 1
ATOM 4016 N N . GLY A 1 517 ? -5.369 40.169 0.823 1.00 82.75 517 GLY A N 1
ATOM 4017 C CA . GLY A 1 517 ? -5.127 39.142 1.834 1.00 82.75 517 GLY A CA 1
ATOM 4018 C C . GLY A 1 517 ? -6.400 38.439 2.299 1.00 82.75 517 GLY A C 1
ATOM 4019 O O . GLY A 1 517 ? -6.364 37.697 3.282 1.00 82.75 517 GLY A O 1
ATOM 4020 N N . SER A 1 518 ? -7.512 38.642 1.598 1.00 85.44 518 SER A N 1
ATOM 4021 C CA . SER A 1 518 ? -8.797 37.997 1.828 1.00 85.44 518 SER A CA 1
ATOM 4022 C C . SER A 1 518 ? -9.491 37.715 0.493 1.00 85.44 518 SER A C 1
ATOM 4024 O O . SER A 1 518 ? -9.186 38.339 -0.509 1.00 85.44 518 SER A O 1
ATOM 4026 N N . ILE A 1 519 ? -10.402 36.745 0.453 1.00 82.81 519 ILE A N 1
ATOM 4027 C CA . ILE A 1 519 ? -11.183 36.441 -0.751 1.00 82.81 519 ILE A CA 1
ATOM 4028 C C . ILE A 1 519 ? -12.623 36.879 -0.514 1.00 82.81 519 ILE A C 1
ATOM 4030 O O . ILE A 1 519 ? -13.290 36.369 0.394 1.00 82.81 519 ILE A O 1
ATOM 4034 N N . ASP A 1 520 ? -13.114 37.795 -1.344 1.00 82.69 520 ASP A N 1
ATOM 4035 C CA . ASP A 1 520 ? -14.517 38.204 -1.332 1.00 82.69 520 ASP A CA 1
ATOM 4036 C C . ASP A 1 520 ? -15.421 37.303 -2.202 1.00 82.69 520 ASP A C 1
ATOM 4038 O O . ASP A 1 520 ? -14.982 36.389 -2.907 1.00 82.69 520 ASP A O 1
ATOM 4042 N N . VAL A 1 521 ? -16.736 37.538 -2.135 1.00 75.06 521 VAL A N 1
ATOM 4043 C CA . VAL A 1 521 ? -17.742 36.748 -2.867 1.00 75.06 521 VAL A CA 1
ATOM 4044 C C . VAL A 1 521 ? -17.493 36.762 -4.380 1.00 75.06 521 VAL A C 1
ATOM 4046 O O . VAL A 1 521 ? -17.678 35.737 -5.040 1.00 75.06 521 VAL A O 1
ATOM 4049 N N . GLU A 1 522 ? -17.107 37.903 -4.952 1.00 78.12 522 GLU A N 1
ATOM 4050 C CA . GLU A 1 522 ? -16.913 38.048 -6.396 1.00 78.12 522 GLU A CA 1
ATOM 4051 C C . GLU A 1 522 ? -15.632 37.349 -6.853 1.00 78.12 522 GLU A C 1
ATOM 4053 O O . GLU A 1 522 ? -15.640 36.634 -7.860 1.00 78.12 522 GLU A O 1
ATOM 4058 N N . GLU A 1 523 ? -14.552 37.492 -6.094 1.00 81.06 523 GLU A N 1
ATOM 4059 C CA . GLU A 1 523 ? -13.282 36.798 -6.302 1.00 81.06 523 GLU A CA 1
ATOM 4060 C C . GLU A 1 523 ? -13.451 35.280 -6.232 1.00 81.06 523 GLU A C 1
ATOM 4062 O O . GLU A 1 523 ? -13.032 34.548 -7.136 1.00 81.06 523 GLU A O 1
ATOM 4067 N N . PHE A 1 524 ? -14.179 34.801 -5.226 1.00 73.94 524 PHE A N 1
ATOM 4068 C CA . PHE A 1 524 ? -14.456 33.385 -5.039 1.00 73.94 524 PHE A CA 1
ATOM 4069 C C . PHE A 1 524 ? -15.299 32.793 -6.182 1.00 73.94 524 PHE A C 1
ATOM 4071 O O . PHE A 1 524 ? -15.004 31.703 -6.689 1.00 73.94 524 PHE A O 1
ATOM 4078 N N . VAL A 1 525 ? -16.329 33.518 -6.643 1.00 74.56 525 VAL A N 1
ATOM 4079 C CA . VAL A 1 525 ? -17.138 33.120 -7.809 1.00 74.56 525 VAL A CA 1
ATOM 4080 C C . VAL A 1 525 ? -16.289 33.093 -9.074 1.00 74.56 525 VAL A C 1
ATOM 4082 O O . VAL A 1 525 ? -16.395 32.135 -9.837 1.00 74.56 525 VAL A O 1
ATOM 4085 N N . ASN A 1 526 ? -15.443 34.096 -9.306 1.00 76.69 526 ASN A N 1
ATOM 4086 C CA . ASN A 1 526 ? -14.604 34.169 -10.503 1.00 76.69 526 ASN A CA 1
ATOM 4087 C C . ASN A 1 526 ? -13.529 33.076 -10.530 1.00 76.69 526 ASN A C 1
ATOM 4089 O O . ASN A 1 526 ? -13.257 32.510 -11.590 1.00 76.69 526 ASN A O 1
ATOM 4093 N N . TRP A 1 527 ? -12.959 32.727 -9.379 1.00 73.31 527 TRP A N 1
ATOM 4094 C CA . TRP A 1 527 ? -12.000 31.633 -9.257 1.00 73.31 527 TRP A CA 1
ATOM 4095 C C . TRP A 1 527 ? -12.649 30.267 -9.521 1.00 73.31 527 TRP A C 1
ATOM 4097 O O . TRP A 1 527 ? -12.131 29.445 -10.288 1.00 73.31 527 TRP A O 1
ATOM 4107 N N . LEU A 1 528 ? -13.831 30.022 -8.947 1.00 66.50 528 LEU A N 1
ATOM 4108 C CA . LEU A 1 528 ? -14.548 28.766 -9.147 1.00 66.50 528 LEU A CA 1
ATOM 4109 C C . LEU A 1 528 ? -15.282 28.695 -10.483 1.00 66.50 528 LEU A C 1
ATOM 4111 O O . LEU A 1 528 ? -15.381 27.610 -11.028 1.00 66.50 528 LEU A O 1
ATOM 4115 N N . TRP A 1 529 ? -15.763 29.779 -11.065 1.00 74.69 529 TRP A N 1
ATOM 4116 C CA . TRP A 1 529 ? -16.433 29.789 -12.366 1.00 74.69 529 TRP A CA 1
ATOM 4117 C C . TRP A 1 529 ? -15.918 30.963 -13.196 1.00 74.69 529 TRP A C 1
ATOM 4119 O O . TRP A 1 529 ? -16.626 31.959 -13.348 1.00 74.69 529 TRP A O 1
ATOM 4129 N N . PRO A 1 530 ? -14.704 30.844 -13.768 1.00 66.94 530 PRO A N 1
ATOM 4130 C CA . PRO A 1 530 ? -14.146 31.898 -14.598 1.00 66.94 530 PRO A CA 1
ATOM 4131 C C . PRO A 1 530 ? -15.095 32.159 -15.764 1.00 66.94 530 PRO A C 1
ATOM 4133 O O . PRO A 1 530 ? -15.322 31.296 -16.618 1.00 66.94 530 PRO A O 1
ATOM 4136 N N . THR A 1 531 ? -15.703 33.343 -15.775 1.00 57.62 531 THR A N 1
ATOM 4137 C CA . THR A 1 531 ? -16.507 33.775 -16.911 1.00 57.62 531 THR A CA 1
ATOM 4138 C C . THR A 1 531 ? -15.541 34.075 -18.050 1.00 57.62 531 THR A C 1
ATOM 4140 O O . THR A 1 531 ? -14.626 34.881 -17.897 1.00 57.62 531 THR A O 1
ATOM 4143 N N . ASN A 1 532 ? -15.700 33.403 -19.194 1.00 44.91 532 ASN A N 1
ATOM 4144 C CA . ASN A 1 532 ? -14.986 33.780 -20.412 1.00 44.91 532 ASN A CA 1
ATOM 4145 C C . ASN A 1 532 ? -15.466 35.176 -20.830 1.00 44.91 532 ASN A C 1
ATOM 4147 O O . ASN A 1 532 ? -16.373 35.312 -21.650 1.00 44.91 532 ASN A O 1
ATOM 4151 N N . LYS A 1 533 ? -14.866 36.222 -20.267 1.00 37.53 533 LYS A N 1
ATOM 4152 C CA . LYS A 1 533 ? -14.843 37.533 -20.897 1.00 37.53 533 LYS A CA 1
ATOM 4153 C C . LYS A 1 533 ? -13.751 37.469 -21.952 1.00 37.53 533 LYS A C 1
ATOM 4155 O O . LYS A 1 533 ? -12.578 37.677 -21.675 1.00 37.53 533 LYS A O 1
ATOM 4160 N N . SER A 1 534 ? -14.158 37.091 -23.158 1.00 32.03 534 SER A N 1
ATOM 4161 C CA . SER A 1 534 ? -13.407 37.416 -24.360 1.00 32.03 534 SER A CA 1
ATOM 4162 C C . SER A 1 534 ? -13.232 38.931 -24.428 1.00 32.03 534 SER A C 1
ATOM 4164 O O . SER A 1 534 ? -14.221 39.659 -24.552 1.00 32.03 534 SER A O 1
ATOM 4166 N N . SER A 1 535 ? -11.985 39.372 -24.378 1.00 29.86 535 SER A N 1
ATOM 4167 C CA . SER A 1 535 ? -11.515 40.617 -24.979 1.00 29.86 535 SER A CA 1
ATOM 4168 C C . SER A 1 535 ? -10.115 40.377 -25.505 1.00 29.86 535 SER A C 1
ATOM 4170 O O . SER A 1 535 ? -9.279 39.947 -24.676 1.00 29.86 535 SER A O 1
#

Organism: Symbiodinium pilosum (NCBI:txid2952)

Foldseek 3Di:
DFAAADVLLLVLLLCCLPPPRPCLVVDWDWDWDADPQADDQALADDDPDPFQPPRRPPDPDPPPCDDPHDHDDRHRSIFTFGFDSHSVRSRPHGDPCSSVVPARPLRVCVVVVNQAAEFADPALQTNRLRNQLNCLVSPRQHREYAPLRHHHCQDPPQPPPVRRHNDDPVVSVVSCVVSVHAYHHSCCSHPPDDDDPPDDPLNNLLRNDDQWDAPKFWAWQPFWDWDADLVQQKIATDDPPVVQVVCVVVVWGSMWGKDHKDFDPDDLVRCVLLVNDSQFGIKIWTAATPQPPDDLVQLVVQQQDGQNSLCNQQTWMFTAGPVRDTPTTIGMHHDHAFTWHGKDWDDLQQLVQCPPQWGAGRNVSVVSSQFGTKGWDAAQDKTFGPPPPDPDGDIDTAHRHTKMWTARDNDSNDHDRSTIIIHGDDDDPDDNRHDHSAQDPVNLLVVVCCVQPNDDDDPDDPVSLVSLQVVQCVQPPVNPQWAALVSQVVVSCVSGVPQDSVNSVVLVVQLCPVPPRTHHSVSNSCSSPPDPPDD

Secondary structure (DSSP, 8-state):
---PPPHHHHHHHHHHHSTT-TTTTT---EEEP-BTTB----SS--SS-SSTTTT--S---TT---BTTBPPPSS----EEE--SSGGGTTSPP-GGGGG----HHHHHHHTT--EEEEEEE-IIIIIHHHHHHHHHTT-SEEEEEEEEEE----TTT-SSSSS-SS-HHHHHHHHHHHTPEEE-GGGGSTT----SSPPHHHHHHHHS-SS--SEEEEE-TT-EEEEETTTTEEEEEE-HHHHHHHHHTT--SEEEBPPPEE--S-HHHHHHTT--TT--EEEEEPPGGGG---HHHHHHHHHH-HHHHHHHH-EEEEE-TTS-EEEEEEEEESSSB-BPPPEE--GGGGGGGTTT-EE---HHHHHTT--EEEEE-TT-EE---TTS-SS--PEEPPTT-EEEEE-SSSTTS--TT-EEEEBPP--SS---B--SS--HHHHHHHHHHHHH-S---S-STHHHHHHHHHHHHH-SS-SSSEEHHHHHHHHHHH-TT--HHHHHHHHHHH-SS-SSEE-HHHHHHHHS------

Sequence (535 aa):
MGSFFYEPIATCIQTLYSGDAPYRDQVKIAFKGFHEDVDSFGSFGYPDEPSSWERLSHAEEPNERKLHGYTLADWTGAALLDSSNQAADVNAPPDILSVLRRETLQSWVRHRGMNRIFVCGLSMDLCVLDTALNGVSAGFRNVHMVMDASRAAHLPSMGKFGTGFLSDPAVIREKLKTAGVKVVPTAALLPGFVPENPVTEKEMLKYGFPKTLGPFALVRARKLALFVDRAKKTYKAKAPLEEIRQLEANGMSATGAIAVPTPVTMSDEAKKYLGIPLEAAEFCWAYPVGGGKWSEQALAYFSITTPSSAFFVYGGYIYFDKRGRVVAMCAISLGNGLNFEEGRPWDPRYTAALEGRWVRVTVPYILDKGGRYFAWVNPGEVLQPPAKEVLGGDSWQAPPNGCFIYKFSEASQLDDERDVYFPVAGIGHNPKCFGRVGISEEETVKQLRRMIAGEQTSPASTSIIGKVQKALVEWDANRDGKISEEEMTTVLKTLNPKMSLENTRRLFSQADINKDGSIDVEEFVNWLWPTNKSS